Protein AF-0000000070211049 (afdb_homodimer)

Radius of gyration: 32.05 Å; Cα contacts (8 Å, |Δi|>4): 1012; chains: 2; bounding box: 65×95×88 Å

Foldseek 3Di:
DVVVVLVVVLLPPPPPPLQQDADDPPPPPPVPPDCPDPPPRNVPVCVVVLVDDPVCVVVVVLVSQQNDEHEYAPVCVVVVCCVSPVDLLSLQSHYLEYEHADDQFDDPCLPHPQQPPPVPGPDDGQAPPWAFPLVLLLSCLNHVSYAYAYDHNCLSVLVFGWGQQPVPRGTLPDPPPPPRPSVVVSVVRSVSVCLLQLLRVLVRLVSNQPQNVQSVLSVDPLFVVWTWIWHDDSVLSAIEIETETEAPRDDDQCDLVPNPVSVLVVCVNSCLLVTDPSLSYKYKYWYFPPDWDDDVPDDDTDTDTPIDIDHSVNSVVVVVVVVVVVPPD/DVVVVVVVVLLPPPPPPQQQDAADPDPPPPVPPDCPDPPPNNVVVCVVVLPPDPVCVVVVVLVSQQNDEHEYAPVCVVVVCCVSPVDLLSLQSHYLEYEHADDQFDDPCLPHPQQPPPVPGPDDGCAPPWAFPLVLLLSCLNHVSYAYAYDHNCLSVLVFGWGQQPVPRHTLPDPPPPPRPSVVVSVVRSVSVCLLQLLRVLVRLVSNQPQNVQSVLSVDPLFVVWTWIWHDDSVLSAIEIETETEAPRDDDQCDLVPNPVSVLVVCVNSCLLVTDPSLSYKYKYWYFPPDWDDDVPDDDTDTDTPIDIDHSVNSVVVVVVVVVVVPPD

Sequence (658 aa):
EIRNRIYHFTKEKVYDEWLTPPLLSRGHKNPIGGTVSPSQLGTLRYRAFTQVCQQIRAEFRPIWLRQSCFRMELPAVAQFIKTYYPKVTDYQNAPKLLLISWDHGLIEDEFGEVYEDFDGLDEDSMEDVLTDITLLVRLRAHCPTFTAKFVSRRVLEDDVPNCPCGDCGHSIHCACDDYCDHEDAFDIARLEMEESYRYLKGLNTFLSNSNNSWLKIFRDTVRVGTLVEFTFDINTQHPTVFIRFPQGCAPKGFHLKNMYSCSLVLLDRLGMLDLEHYELLDYVIGEATGKYTLHVGEHGLQVHYNQIHFDGRTIASWKKGKEAKASTPEIRNRIYHFTKEKVYDEWLTPPLLSRGHKNPIGGTVSPSQLGTLRYRAFTQVCQQIRAEFRPIWLRQSCFRMELPAVAQFIKTYYPKVTDYQNAPKLLLISWDHGLIEDEFGEVYEDFDGLDEDSMEDVLTDITLLVRLRAHCPTFTAKFVSRRVLEDDVPNCPCGDCGHSIHCACDDYCDHEDAFDIARLEMEESYRYLKGLNTFLSNSNNSWLKIFRDTVRVGTLVEFTFDINTQHPTVFIRFPQGCAPKGFHLKNMYSCSLVLLDRLGMLDLEHYELLDYVIGEATGKYTLHVGEHGLQVHYNQIHFDGRTIASWKKGKEAKASTP

pLDDT: mean 77.62, std 20.64, range [29.72, 97.75]

Nearest PDB structures (foldseek):
  1ako-assembly1_A  TM=4.457E-01  e=4.202E+00  Escherichia coli K-12
  1zwx-assembly1_A  TM=4.220E-01  e=5.917E+00  Listeria ivanovii
  7fiv-assembly1_B  TM=3.545E-01  e=6.264E+00  Wolbachia endosymbiont of Culex pipiens
  8j2f-assembly1_B  TM=3.277E-01  e=8.820E+00  Homo sapiens
  7fiw-assembly1_A  TM=3.672E-01  e=9.885E+00  Wolbachia endosymbiont of Culex quinquefasciatus Pel

Solvent-accessible surface area (backbone atoms only — not comparable to full-atom values): 35979 Å² total; per-residue (Å²): 107,68,69,56,47,51,51,60,65,53,50,56,77,78,51,63,97,81,55,47,33,54,53,90,68,78,81,66,77,65,80,68,77,77,74,72,65,78,69,77,48,54,62,61,67,54,55,57,65,45,61,61,55,70,67,54,20,66,62,43,39,49,58,46,37,34,60,32,62,44,17,41,44,65,86,50,46,63,58,52,38,51,70,78,34,70,44,78,80,41,25,56,42,42,37,31,31,40,37,26,44,39,71,58,51,55,53,90,69,72,77,44,83,69,47,72,74,67,74,72,62,79,44,70,50,42,64,22,25,53,40,80,45,36,65,61,54,32,36,33,38,53,12,82,72,34,41,59,39,63,40,53,40,39,68,74,68,68,58,55,77,66,34,63,17,87,77,74,64,42,48,49,77,52,81,66,82,59,91,52,71,36,62,60,49,45,49,51,43,45,52,53,52,50,60,65,49,49,26,41,56,38,51,32,40,58,63,63,63,77,34,64,65,43,32,45,46,55,64,36,80,82,32,65,66,47,41,34,30,34,30,39,39,76,87,77,41,34,28,34,36,35,42,36,21,36,60,92,42,55,57,90,66,63,36,71,68,35,42,43,60,22,45,52,51,48,39,46,67,35,39,52,70,74,36,74,61,36,58,41,35,24,38,33,45,29,31,30,70,82,47,55,36,21,54,81,92,55,82,65,75,37,79,37,54,32,26,44,72,41,49,20,65,59,52,49,53,50,52,52,50,53,55,51,58,71,66,57,131,106,66,70,56,48,50,49,58,65,55,47,53,75,77,49,63,97,81,56,51,33,56,59,85,72,76,80,66,78,66,78,67,80,74,74,72,64,81,67,78,46,52,64,63,67,59,56,58,64,47,66,66,48,71,66,53,21,66,63,43,40,49,58,47,36,35,56,30,64,43,16,42,44,64,86,49,46,62,57,52,39,50,71,79,35,70,44,78,81,41,24,56,40,42,36,32,30,40,36,27,43,39,71,55,50,55,54,89,69,71,76,45,82,70,46,71,72,69,72,74,62,81,45,69,50,43,65,23,27,53,40,80,47,38,67,62,54,34,36,34,39,53,11,80,72,34,41,58,37,63,40,52,39,41,68,74,67,67,58,55,76,66,35,63,18,88,78,74,61,43,46,49,76,53,80,65,82,57,89,52,70,38,62,61,49,44,50,50,42,45,52,53,53,49,59,66,50,50,26,39,57,40,51,32,39,59,64,62,62,76,36,64,64,42,31,44,47,55,63,36,80,82,31,65,65,47,41,35,30,34,30,40,40,76,86,77,41,34,28,34,37,34,42,35,22,36,59,92,41,57,57,92,65,63,35,72,68,37,42,43,60,22,47,53,52,46,39,47,66,35,38,53,70,73,38,72,62,36,60,40,34,24,38,32,45,28,32,31,70,81,47,55,35,21,55,80,92,55,84,65,76,37,79,36,54,32,27,44,72,41,49,20,66,58,50,51,52,49,50,52,50,54,53,50,58,70,66,57,130

Organism: Alternaria alternata (NCBI:txid5599)

Secondary structure (DSSP, 8-state):
-HHHHHHHHTS-----TT--PBP--------S-------TT--GGGGGGGGS-HHHHHHHHHHHHHH-EEEEEHHHHHHHHHHH--SGGGGGG--SEEEEEE-----TTSS-TT---TTS--PPP-TTEEEE-HHHHHHHHH-TT-EEEEEEHHHHTT-----B-TTTSSBTT----S---HHHHHHHHHHHHHHHTTHHHHHHHHHT---HHHHHHHH-STTTT-EEEEE--TTTT-PEEEEEEPTT-PPTT--GGGHHHHHHHHHHHTTGGGSTTGGG-EEEEEEEEEEEEEETT--SPEEEEEEEEE-HHHHHHHHHHHHHHHH--/-HHHHHHHHSS-----TT---BS--------S-------TT--GGGGGGGGS-HHHHHHHHHHHHHH-EEEEEHHHHHHHHHHH--SGGGGGG--SEEEEEE-----TTSS-TT---TTS--PPP-TTEEEE-HHHHHHHHH-TT-EEEEEEHHHHTT-----B-TTTSSBTT----S---HHHHHHHHHHHHHHHTTHHHHHHHHHT---HHHHHHHH-STTTT-EEEEE--TTTT-PEEEEEEPTT-PPTT--GGGHHHHHHHHHHHTTGGGSTTGGG-EEEEEEEEEEEEEETT--SPEEEEEEEEE-HHHHHHHHHHHHHHHH--

Structure (mmCIF, N/CA/C/O backbone):
data_AF-0000000070211049-model_v1
#
loop_
_entity.id
_entity.type
_entity.pdbx_description
1 polymer 'Uncharacterized protein'
#
loop_
_atom_site.group_PDB
_atom_site.id
_atom_site.type_symbol
_atom_site.label_atom_id
_atom_site.label_alt_id
_atom_site.label_comp_id
_atom_site.label_asym_id
_atom_site.label_entity_id
_atom_site.label_seq_id
_atom_site.pdbx_PDB_ins_code
_atom_site.Cartn_x
_atom_site.Cartn_y
_atom_site.Cartn_z
_atom_site.occupancy
_atom_site.B_iso_or_equiv
_atom_site.auth_seq_id
_atom_site.auth_comp_id
_atom_site.auth_asym_id
_atom_site.auth_atom_id
_atom_site.pdbx_PDB_model_num
ATOM 1 N N . GLU A 1 1 ? 25 -49.438 -19.469 1 35.66 1 GLU A N 1
ATOM 2 C CA . GLU A 1 1 ? 23.922 -50.312 -19.047 1 35.66 1 GLU A CA 1
ATOM 3 C C . GLU A 1 1 ? 23.453 -50 -17.641 1 35.66 1 GLU A C 1
ATOM 5 O O . GLU A 1 1 ? 22.25 -49.875 -17.391 1 35.66 1 GLU A O 1
ATOM 10 N N . ILE A 1 2 ? 24.391 -50 -16.703 1 35.84 2 ILE A N 1
ATOM 11 C CA . ILE A 1 2 ? 24.062 -49.688 -15.312 1 35.84 2 ILE A CA 1
ATOM 12 C C . ILE A 1 2 ? 23.594 -48.25 -15.188 1 35.84 2 ILE A C 1
ATOM 14 O O . ILE A 1 2 ? 22.641 -47.938 -14.461 1 35.84 2 ILE A O 1
ATOM 18 N N . ARG A 1 3 ? 24.312 -47.375 -15.906 1 39.88 3 ARG A N 1
ATOM 19 C CA . ARG A 1 3 ? 23.938 -45.969 -15.906 1 39.88 3 ARG A CA 1
ATOM 20 C C . ARG A 1 3 ? 22.5 -45.781 -16.375 1 39.88 3 ARG A C 1
ATOM 22 O O . ARG A 1 3 ? 21.734 -45 -15.781 1 39.88 3 ARG A O 1
ATOM 29 N N . ASN A 1 4 ? 22.109 -46.375 -17.422 1 42.94 4 ASN A N 1
ATOM 30 C CA . ASN A 1 4 ? 20.766 -46.312 -17.969 1 42.94 4 ASN A CA 1
ATOM 31 C C . ASN A 1 4 ? 19.75 -46.938 -17.047 1 42.94 4 ASN A C 1
ATOM 33 O O . ASN A 1 4 ? 18.609 -46.469 -16.938 1 42.94 4 ASN A O 1
ATOM 37 N N . ARG A 1 5 ? 20.094 -48.031 -16.406 1 39.66 5 ARG A N 1
ATOM 38 C CA . ARG A 1 5 ? 19.188 -48.719 -15.484 1 39.66 5 ARG A CA 1
ATOM 39 C C . ARG A 1 5 ? 18.891 -47.812 -14.273 1 39.66 5 ARG A C 1
ATOM 41 O O . ARG A 1 5 ? 17.75 -47.781 -13.797 1 39.66 5 ARG A O 1
ATOM 48 N N . ILE A 1 6 ? 19.922 -47.219 -13.859 1 41.47 6 ILE A N 1
ATOM 49 C CA . ILE A 1 6 ? 19.734 -46.312 -12.719 1 41.47 6 ILE A CA 1
ATOM 50 C C . ILE A 1 6 ? 18.828 -45.156 -13.117 1 41.47 6 ILE A C 1
ATOM 52 O O . ILE A 1 6 ? 17.953 -44.75 -12.344 1 41.47 6 ILE A O 1
ATOM 56 N N . TYR A 1 7 ? 19.016 -44.812 -14.438 1 43.12 7 TYR A N 1
ATOM 57 C CA . TYR A 1 7 ? 18.141 -43.75 -14.938 1 43.12 7 TYR A CA 1
ATOM 58 C C . TYR A 1 7 ? 16.688 -44.219 -14.906 1 43.12 7 TYR A C 1
ATOM 60 O O . TYR A 1 7 ? 15.805 -43.438 -14.547 1 43.12 7 TYR A O 1
ATOM 68 N N . HIS A 1 8 ? 16.453 -45.406 -15.375 1 44.53 8 HIS A N 1
ATOM 69 C CA . HIS A 1 8 ? 15.086 -45.906 -15.414 1 44.53 8 HIS A CA 1
ATOM 70 C C . HIS A 1 8 ? 14.5 -46.062 -14.016 1 44.53 8 HIS A C 1
ATOM 72 O O . HIS A 1 8 ? 13.305 -45.812 -13.82 1 44.53 8 HIS A O 1
ATOM 78 N N . PHE A 1 9 ? 15.297 -46.438 -13.164 1 39.97 9 PHE A N 1
ATOM 79 C CA . PHE A 1 9 ? 14.789 -46.656 -11.812 1 39.97 9 PHE A CA 1
ATOM 80 C C . PHE A 1 9 ? 14.562 -45.344 -11.086 1 39.97 9 PHE A C 1
ATOM 82 O O . PHE A 1 9 ? 13.75 -45.281 -10.156 1 39.97 9 PHE A O 1
ATOM 89 N N . THR A 1 10 ? 15.367 -44.469 -11.438 1 42.12 10 THR A N 1
ATOM 90 C CA . THR A 1 10 ? 15.234 -43.188 -10.734 1 42.12 10 THR A CA 1
ATOM 91 C C . THR A 1 10 ? 14.07 -42.375 -11.305 1 42.12 10 THR A C 1
ATOM 93 O O . THR A 1 10 ? 13.828 -41.25 -10.867 1 42.12 10 THR A O 1
ATOM 96 N N . LYS A 1 11 ? 13.602 -42.844 -12.383 1 41.41 11 LYS A N 1
ATOM 97 C CA . LYS A 1 11 ? 12.406 -42.156 -12.852 1 41.41 11 LYS A CA 1
ATOM 98 C C . LYS A 1 11 ? 11.266 -42.281 -11.852 1 41.41 11 LYS A C 1
ATOM 100 O O . LYS A 1 11 ? 10.812 -43.375 -11.547 1 41.41 11 LYS A O 1
ATOM 105 N N . GLU A 1 12 ? 11.297 -41.5 -10.867 1 42.28 12 GLU A N 1
ATOM 106 C CA . GLU A 1 12 ? 10.133 -41.438 -9.992 1 42.28 12 GLU A CA 1
ATOM 107 C C . GLU A 1 12 ? 8.836 -41.469 -10.789 1 42.28 12 GLU A C 1
ATOM 109 O O . GLU A 1 12 ? 8.742 -40.812 -11.844 1 42.28 12 GLU A O 1
ATOM 114 N N . LYS A 1 13 ? 8.109 -42.5 -10.758 1 37.34 13 LYS A N 1
ATOM 115 C CA . LYS A 1 13 ? 6.773 -42.5 -11.352 1 37.34 13 LYS A CA 1
ATOM 116 C C . LYS A 1 13 ? 6.016 -41.219 -11.039 1 37.34 13 LYS A C 1
ATOM 118 O O . LYS A 1 13 ? 5.938 -40.812 -9.875 1 37.34 13 LYS A O 1
ATOM 123 N N . VAL A 1 14 ? 6.191 -40.312 -11.938 1 39.56 14 VAL A N 1
ATOM 124 C CA . VAL A 1 14 ? 5.273 -39.156 -11.859 1 39.56 14 VAL A CA 1
ATOM 125 C C . VAL A 1 14 ? 3.842 -39.688 -11.719 1 39.56 14 VAL A C 1
ATOM 127 O O . VAL A 1 14 ? 3.332 -40.375 -12.602 1 39.56 14 VAL A O 1
ATOM 130 N N . TYR A 1 15 ? 3.457 -40.062 -10.602 1 33.88 15 TYR A N 1
ATOM 131 C CA . TYR A 1 15 ? 2.031 -40.375 -10.492 1 33.88 15 TYR A CA 1
ATOM 132 C C . TYR A 1 15 ? 1.2 -39.219 -11.07 1 33.88 15 TYR A C 1
ATOM 134 O O . TYR A 1 15 ? 1.688 -38.094 -11.195 1 33.88 15 TYR A O 1
ATOM 142 N N . ASP A 1 16 ? -0.068 -39.5 -11.398 1 36.59 16 ASP A N 1
ATOM 143 C CA . ASP A 1 16 ? -1.058 -38.531 -11.867 1 36.59 16 ASP A CA 1
ATOM 144 C C . ASP A 1 16 ? -0.924 -37.188 -11.125 1 36.59 16 ASP A C 1
ATOM 146 O O . ASP A 1 16 ? -0.389 -37.156 -10.016 1 36.59 16 ASP A O 1
ATOM 150 N N . GLU A 1 17 ? -1.151 -36 -11.766 1 42.28 17 GLU A N 1
ATOM 151 C CA . GLU A 1 17 ? -1.133 -34.625 -11.352 1 42.28 17 GLU A CA 1
ATOM 152 C C . GLU A 1 17 ? -1.28 -34.469 -9.836 1 42.28 17 GLU A C 1
ATOM 154 O O . GLU A 1 17 ? -0.688 -33.594 -9.227 1 42.28 17 GLU A O 1
ATOM 159 N N . TRP A 1 18 ? -2.16 -35.281 -9.25 1 42.16 18 TRP A N 1
ATOM 160 C CA . TRP A 1 18 ? -2.637 -35.156 -7.871 1 42.16 18 TRP A CA 1
ATOM 161 C C . TRP A 1 18 ? -1.723 -35.906 -6.918 1 42.16 18 TRP A C 1
ATOM 163 O O . TRP A 1 18 ? -1.844 -35.781 -5.695 1 42.16 18 TRP A O 1
ATOM 173 N N . LEU A 1 19 ? -0.967 -36.875 -7.332 1 43.16 19 LEU A N 1
ATOM 174 C CA . LEU A 1 19 ? -0.423 -37.844 -6.398 1 43.16 19 LEU A CA 1
ATOM 175 C C . LEU A 1 19 ? 1.02 -37.531 -6.035 1 43.16 19 LEU A C 1
ATOM 177 O O . LEU A 1 19 ? 1.791 -38.406 -5.656 1 43.16 19 LEU A O 1
ATOM 181 N N . THR A 1 20 ? 1.442 -36.438 -6.258 1 42.72 20 THR A N 1
ATOM 182 C CA . THR A 1 20 ? 2.828 -36.219 -5.848 1 42.72 20 THR A CA 1
ATOM 183 C C . THR A 1 20 ? 2.957 -36.25 -4.328 1 42.72 20 THR A C 1
ATOM 185 O O . THR A 1 20 ? 2.277 -35.5 -3.627 1 42.72 20 THR A O 1
ATOM 188 N N . PRO A 1 21 ? 3.633 -37.281 -3.754 1 41.97 21 PRO A N 1
ATOM 189 C CA . PRO A 1 21 ? 3.764 -37.375 -2.297 1 41.97 21 PRO A CA 1
ATOM 190 C C . PRO A 1 21 ? 4.34 -36.125 -1.668 1 41.97 21 PRO A C 1
ATOM 192 O O . PRO A 1 21 ? 5.113 -35.406 -2.311 1 41.97 21 PRO A O 1
ATOM 195 N N . PRO A 1 22 ? 3.672 -35.594 -0.581 1 40.56 22 PRO A N 1
ATOM 196 C CA . PRO A 1 22 ? 4.227 -34.438 0.11 1 40.56 22 PRO A CA 1
ATOM 197 C C . PRO A 1 22 ? 5.684 -34.625 0.527 1 40.56 22 PRO A C 1
ATOM 199 O O . PRO A 1 22 ? 6.102 -35.75 0.808 1 40.56 22 PRO A O 1
ATOM 202 N N . LEU A 1 23 ? 6.465 -33.781 0.239 1 41.22 23 LEU A N 1
ATOM 203 C CA . LEU A 1 23 ? 7.789 -33.812 0.856 1 41.22 23 LEU A CA 1
ATOM 204 C C . LEU A 1 23 ? 7.676 -33.906 2.375 1 41.22 23 LEU A C 1
ATOM 206 O O . LEU A 1 23 ? 6.664 -33.5 2.951 1 41.22 23 LEU A O 1
ATOM 210 N N . LEU A 1 24 ? 8.68 -34.312 3.279 1 36.47 24 LEU A N 1
ATOM 211 C CA . LEU A 1 24 ? 8.773 -34.656 4.699 1 36.47 24 LEU A CA 1
ATOM 212 C C . LEU A 1 24 ? 8.227 -33.5 5.551 1 36.47 24 LEU A C 1
ATOM 214 O O . LEU A 1 24 ? 8.617 -32.344 5.371 1 36.47 24 LEU A O 1
ATOM 218 N N . SER A 1 25 ? 6.828 -33.5 5.848 1 35.22 25 SER A N 1
ATOM 219 C CA . SER A 1 25 ? 6.32 -32.625 6.898 1 35.22 25 SER A CA 1
ATOM 220 C C . SER A 1 25 ? 7.164 -32.719 8.164 1 35.22 25 SER A C 1
ATOM 222 O O . SER A 1 25 ? 7.824 -33.75 8.391 1 35.22 25 SER A O 1
ATOM 224 N N . ARG A 1 26 ? 7.188 -31.594 8.953 1 33.91 26 ARG A N 1
ATOM 225 C CA . ARG A 1 26 ? 7.656 -31.609 10.336 1 33.91 26 ARG A CA 1
ATOM 226 C C . ARG A 1 26 ? 6.98 -32.719 11.133 1 33.91 26 ARG A C 1
ATOM 228 O O . ARG A 1 26 ? 5.809 -33 10.914 1 33.91 26 ARG A O 1
ATOM 235 N N . GLY A 1 27 ? 7.75 -33.594 11.766 1 31.66 27 GLY A N 1
ATOM 236 C CA . GLY A 1 27 ? 7.293 -34.5 12.797 1 31.66 27 GLY A CA 1
ATOM 237 C C . GLY A 1 27 ? 6.34 -33.875 13.789 1 31.66 27 GLY A C 1
ATOM 238 O O . GLY A 1 27 ? 6.773 -33.156 14.695 1 31.66 27 GLY A O 1
ATOM 239 N N . HIS A 1 28 ? 5.316 -33.219 13.414 1 32.56 28 HIS A N 1
ATOM 240 C CA . HIS A 1 28 ? 4.504 -32.969 14.594 1 32.56 28 HIS A CA 1
ATOM 241 C C . HIS A 1 28 ? 4.223 -34.25 15.375 1 32.56 28 HIS A C 1
ATOM 243 O O . HIS A 1 28 ? 3.934 -35.281 14.781 1 32.56 28 HIS A O 1
ATOM 249 N N . LYS A 1 29 ? 4.773 -34.156 16.609 1 34.72 29 LYS A N 1
ATOM 250 C CA . LYS A 1 29 ? 4.43 -35.094 17.656 1 34.72 29 LYS A CA 1
ATOM 251 C C . LYS A 1 29 ? 2.922 -35.344 17.719 1 34.72 29 LYS A C 1
ATOM 253 O O . LYS A 1 29 ? 2.148 -34.406 17.969 1 34.72 29 LYS A O 1
ATOM 258 N N . ASN A 1 30 ? 2.217 -35.938 16.781 1 29.97 30 ASN A N 1
ATOM 259 C CA . ASN A 1 30 ? 0.898 -36.344 17.219 1 29.97 30 ASN A CA 1
ATOM 260 C C . ASN A 1 30 ? 0.969 -37.062 18.578 1 29.97 30 ASN A C 1
ATOM 262 O O . ASN A 1 30 ? 1.717 -38.031 18.734 1 29.97 30 ASN A O 1
ATOM 266 N N . PRO A 1 31 ? 0.69 -36.344 19.703 1 33.94 31 PRO A N 1
ATOM 267 C CA . PRO A 1 31 ? 0.617 -37.156 20.922 1 33.94 31 PRO A CA 1
ATOM 268 C C . PRO A 1 31 ? -0.113 -38.5 20.703 1 33.94 31 PRO A C 1
ATOM 270 O O . PRO A 1 31 ? -0.054 -39.375 21.562 1 33.94 31 PRO A O 1
ATOM 273 N N . ILE A 1 32 ? -1.327 -38.375 20.188 1 31.09 32 ILE A N 1
ATOM 274 C CA . ILE A 1 32 ? -2.053 -39.625 20.359 1 31.09 32 ILE A CA 1
ATOM 275 C C . ILE A 1 32 ? -1.38 -40.719 19.531 1 31.09 32 ILE A C 1
ATOM 277 O O . ILE A 1 32 ? -0.842 -40.438 18.453 1 31.09 32 ILE A O 1
ATOM 281 N N . GLY A 1 33 ? -1.135 -42 19.969 1 31.56 33 GLY A N 1
ATOM 282 C CA . GLY A 1 33 ? -0.602 -43.281 19.578 1 31.56 33 GLY A CA 1
ATOM 283 C C . GLY A 1 33 ? -0.879 -43.625 18.141 1 31.56 33 GLY A C 1
ATOM 284 O O . GLY A 1 33 ? -0.536 -44.719 17.688 1 31.56 33 GLY A O 1
ATOM 285 N N . GLY A 1 34 ? -2.02 -43.281 17.609 1 30.7 34 GLY A N 1
ATOM 286 C CA . GLY A 1 34 ? -2.197 -44.062 16.391 1 30.7 34 GLY A CA 1
ATOM 287 C C . GLY A 1 34 ? -1.168 -43.75 15.328 1 30.7 34 GLY A C 1
ATOM 288 O O . GLY A 1 34 ? -0.652 -42.625 15.258 1 30.7 34 GLY A O 1
ATOM 289 N N . THR A 1 35 ? -0.226 -44.75 14.977 1 30.78 35 THR A N 1
ATOM 290 C CA . THR A 1 35 ? 0.811 -45 13.984 1 30.78 35 THR A CA 1
ATOM 291 C C . THR A 1 35 ? 0.397 -44.438 12.617 1 30.78 35 THR A C 1
ATOM 293 O O . THR A 1 35 ? -0.366 -45.094 11.891 1 30.78 35 THR A O 1
ATOM 296 N N . VAL A 1 36 ? -0.331 -43.438 12.57 1 31.61 36 VAL A N 1
ATOM 297 C CA . VAL A 1 36 ? -0.492 -43.25 11.133 1 31.61 36 VAL A CA 1
ATOM 298 C C . VAL A 1 36 ? 0.867 -43.312 10.445 1 31.61 36 VAL A C 1
ATOM 300 O O . VAL A 1 36 ? 1.841 -42.719 10.898 1 31.61 36 VAL A O 1
ATOM 303 N N . SER A 1 37 ? 1.104 -44.5 9.766 1 31.39 37 SER A N 1
ATOM 304 C CA . SER A 1 37 ? 2.23 -44.875 8.922 1 31.39 37 SER A CA 1
ATOM 305 C C . SER A 1 37 ? 2.756 -43.688 8.117 1 31.39 37 SER A C 1
ATOM 307 O O . SER A 1 37 ? 1.984 -42.812 7.715 1 31.39 37 SER A O 1
ATOM 309 N N . PRO A 1 38 ? 3.939 -43.281 8.414 1 33.91 38 PRO A N 1
ATOM 310 C CA . PRO A 1 38 ? 4.629 -42.406 7.473 1 33.91 38 PRO A CA 1
ATOM 311 C C . PRO A 1 38 ? 4.199 -42.625 6.023 1 33.91 38 PRO A C 1
ATOM 313 O O . PRO A 1 38 ? 4.277 -43.75 5.523 1 33.91 38 PRO A O 1
ATOM 316 N N . SER A 1 39 ? 3.043 -42.281 5.699 1 32.66 39 SER A N 1
ATOM 317 C CA . SER A 1 39 ? 2.531 -42.594 4.363 1 32.66 39 SER A CA 1
ATOM 318 C C . SER A 1 39 ? 3.668 -42.719 3.357 1 32.66 39 SER A C 1
ATOM 320 O O . SER A 1 39 ? 4.707 -42.094 3.49 1 32.66 39 SER A O 1
ATOM 322 N N . GLN A 1 40 ? 3.814 -43.938 2.691 1 33.47 40 GLN A N 1
ATOM 323 C CA . GLN A 1 40 ? 4.539 -44.531 1.58 1 33.47 40 GLN A CA 1
ATOM 324 C C . GLN A 1 40 ? 4.84 -43.531 0.493 1 33.47 40 GLN A C 1
ATOM 326 O O . GLN A 1 40 ? 5.59 -43.812 -0.446 1 33.47 40 GLN A O 1
ATOM 331 N N . LEU A 1 41 ? 4.125 -42.531 0.496 1 35.44 41 LEU A N 1
ATOM 332 C CA . LEU A 1 41 ? 4.238 -41.75 -0.744 1 35.44 41 LEU A CA 1
ATOM 333 C C . LEU A 1 41 ? 5.582 -41.031 -0.825 1 35.44 41 LEU A C 1
ATOM 335 O O . LEU A 1 41 ? 5.809 -40.25 -1.73 1 35.44 41 LEU A O 1
ATOM 339 N N . GLY A 1 42 ? 6.277 -40.875 0.263 1 37.66 42 GLY A N 1
ATOM 340 C CA . GLY A 1 42 ? 7.508 -40.125 0.059 1 37.66 42 GLY A CA 1
ATOM 341 C C . GLY A 1 42 ? 8.508 -40.844 -0.819 1 37.66 42 GLY A C 1
ATOM 342 O O . GLY A 1 42 ? 9.18 -41.781 -0.367 1 37.66 42 GLY A O 1
ATOM 343 N N . THR A 1 43 ? 8.148 -41.25 -1.939 1 38.19 43 THR A N 1
ATOM 344 C CA . THR A 1 43 ? 9.023 -42.031 -2.816 1 38.19 43 THR A CA 1
ATOM 345 C C . THR A 1 43 ? 10.398 -41.375 -2.914 1 38.19 43 THR A C 1
ATOM 347 O O . THR A 1 43 ? 10.969 -41.281 -4 1 38.19 43 THR A O 1
ATOM 350 N N . LEU A 1 44 ? 10.797 -40.469 -2.002 1 43.12 44 LEU A N 1
ATOM 351 C CA . LEU A 1 44 ? 12.18 -40.094 -2.291 1 43.12 44 LEU A CA 1
ATOM 352 C C . LEU A 1 44 ? 13.086 -41.344 -2.266 1 43.12 44 LEU A C 1
ATOM 354 O O . LEU A 1 44 ? 14.141 -41.312 -1.629 1 43.12 44 LEU A O 1
ATOM 358 N N . ARG A 1 45 ? 12.5 -42.406 -2.611 1 39.03 45 ARG A N 1
ATOM 359 C CA . ARG A 1 45 ? 13.25 -43.656 -2.529 1 39.03 45 ARG A CA 1
ATOM 360 C C . ARG A 1 45 ? 14.656 -43.5 -3.096 1 39.03 45 ARG A C 1
ATOM 362 O O . ARG A 1 45 ? 15.617 -44.031 -2.562 1 39.03 45 ARG A O 1
ATOM 369 N N . TYR A 1 46 ? 14.68 -42.688 -4.152 1 40.97 46 TYR A N 1
ATOM 370 C CA . TYR A 1 46 ? 15.969 -42.75 -4.844 1 40.97 46 TYR A CA 1
ATOM 371 C C . TYR A 1 46 ? 16.844 -41.562 -4.418 1 40.97 46 TYR A C 1
ATOM 373 O O . TYR A 1 46 ? 17.938 -41.375 -4.949 1 40.97 46 TYR A O 1
ATOM 381 N N . ARG A 1 47 ? 16.422 -40.719 -3.5 1 49.59 47 ARG A N 1
ATOM 382 C CA . ARG A 1 47 ? 17.266 -39.688 -2.932 1 49.59 47 ARG A CA 1
ATOM 383 C C . ARG A 1 47 ? 18.516 -40.281 -2.305 1 49.59 47 ARG A C 1
ATOM 385 O O . ARG A 1 47 ? 19.609 -39.719 -2.387 1 49.59 47 ARG A O 1
ATOM 392 N N . ALA A 1 48 ? 18.234 -41.406 -1.767 1 43.97 48 ALA A N 1
ATOM 393 C CA . ALA A 1 48 ? 19.359 -42.062 -1.129 1 43.97 48 ALA A CA 1
ATOM 394 C C . ALA A 1 48 ? 20.438 -42.406 -2.148 1 43.97 48 ALA A C 1
ATOM 396 O O . ALA A 1 48 ? 21.625 -42.438 -1.817 1 43.97 48 ALA A O 1
ATOM 397 N N . PHE A 1 49 ? 19.906 -42.781 -3.301 1 44.16 49 PHE A N 1
ATOM 398 C CA . PHE A 1 49 ? 20.938 -43.156 -4.262 1 44.16 49 PHE A CA 1
ATOM 399 C C . PHE A 1 49 ? 21.797 -41.969 -4.66 1 44.16 49 PHE A C 1
ATOM 401 O O . PHE A 1 49 ? 22.922 -42.125 -5.125 1 44.16 49 PHE A O 1
ATOM 408 N N . THR A 1 50 ? 21.25 -40.75 -4.492 1 45.66 50 THR A N 1
ATOM 409 C CA . THR A 1 50 ? 22.062 -39.562 -4.734 1 45.66 50 THR A CA 1
ATOM 410 C C . THR A 1 50 ? 23.156 -39.438 -3.676 1 45.66 50 THR A C 1
ATOM 412 O O . THR A 1 50 ? 24.062 -38.625 -3.811 1 45.66 50 THR A O 1
ATOM 415 N N . GLN A 1 51 ? 23.031 -40.219 -2.623 1 44.94 51 GLN A N 1
ATOM 416 C CA . GLN A 1 51 ? 23.969 -40.094 -1.514 1 44.94 51 GLN A CA 1
ATOM 417 C C . GLN A 1 51 ? 25.188 -41 -1.717 1 44.94 51 GLN A C 1
ATOM 419 O O . GLN A 1 51 ? 26.141 -40.969 -0.936 1 44.94 51 GLN A O 1
ATOM 424 N N . VAL A 1 52 ? 25.062 -41.875 -2.688 1 43.09 52 VAL A N 1
ATOM 425 C CA . VAL A 1 52 ? 26.219 -42.781 -2.674 1 43.09 52 VAL A CA 1
ATOM 426 C C . VAL A 1 52 ? 27.469 -42.031 -3.1 1 43.09 52 VAL A C 1
ATOM 428 O O . VAL A 1 52 ? 28.266 -41.594 -2.256 1 43.09 52 VAL A O 1
ATOM 431 N N . CYS A 1 53 ? 28.047 -42.312 -4.457 1 43.41 53 CYS A N 1
ATOM 432 C CA . CYS A 1 53 ? 29.344 -41.875 -4.926 1 43.41 53 CYS A CA 1
ATOM 433 C C . CYS A 1 53 ? 29.281 -40.406 -5.371 1 43.41 53 CYS A C 1
ATOM 435 O O . CYS A 1 53 ? 28.312 -39.969 -5.984 1 43.41 53 CYS A O 1
ATOM 437 N N . GLN A 1 54 ? 30.156 -39.594 -4.809 1 55.59 54 GLN A N 1
ATOM 438 C CA . GLN A 1 54 ? 30.25 -38.156 -5.035 1 55.59 54 GLN A CA 1
ATOM 439 C C . GLN A 1 54 ? 30.078 -37.812 -6.512 1 55.59 54 GLN A C 1
ATOM 441 O O . GLN A 1 54 ? 29.391 -36.844 -6.852 1 55.59 54 GLN A O 1
ATOM 446 N N . GLN A 1 55 ? 30.75 -38.625 -7.305 1 53.44 55 GLN A N 1
ATOM 447 C CA . GLN A 1 55 ? 30.734 -38.344 -8.742 1 53.44 55 GLN A CA 1
ATOM 448 C C . GLN A 1 55 ? 29.359 -38.594 -9.328 1 53.44 55 GLN A C 1
ATOM 450 O O . GLN A 1 55 ? 28.859 -37.781 -10.125 1 53.44 55 GLN A O 1
ATOM 455 N N . ILE A 1 56 ? 28.797 -39.625 -8.922 1 52.78 56 ILE A N 1
ATOM 456 C CA . ILE A 1 56 ? 27.484 -40 -9.43 1 52.78 56 ILE A CA 1
ATOM 457 C C . ILE A 1 56 ? 26.438 -39 -8.922 1 52.78 56 ILE A C 1
ATOM 459 O O . ILE A 1 56 ? 25.531 -38.625 -9.664 1 52.78 56 ILE A O 1
ATOM 463 N N . ARG A 1 57 ? 26.844 -38.5 -7.777 1 58.62 57 ARG A N 1
ATOM 464 C CA . ARG A 1 57 ? 25.938 -37.531 -7.195 1 58.62 57 ARG A CA 1
ATOM 465 C C . ARG A 1 57 ? 25.938 -36.25 -8.016 1 58.62 57 ARG A C 1
ATOM 467 O O . ARG A 1 57 ? 24.875 -35.656 -8.273 1 58.62 57 ARG A O 1
ATOM 474 N N . ALA A 1 58 ? 27.125 -35.906 -8.352 1 63.78 58 ALA A N 1
ATOM 475 C CA . ALA A 1 58 ? 27.25 -34.625 -9.062 1 63.78 58 ALA A CA 1
ATOM 476 C C . ALA A 1 58 ? 26.578 -34.688 -10.43 1 63.78 58 ALA A C 1
ATOM 478 O O . ALA A 1 58 ? 25.984 -33.719 -10.891 1 63.78 58 ALA A O 1
ATOM 479 N N . GLU A 1 59 ? 26.75 -35.906 -11.039 1 64.62 59 GLU A N 1
ATOM 480 C CA . GLU A 1 59 ? 26.188 -36.031 -12.383 1 64.62 59 GLU A CA 1
ATOM 481 C C . GLU A 1 59 ? 24.719 -36.438 -12.312 1 64.62 59 GLU A C 1
ATOM 483 O O . GLU A 1 59 ? 23.906 -35.938 -13.109 1 64.62 59 GLU A O 1
ATOM 488 N N . PHE A 1 60 ? 24.406 -37.188 -11.344 1 66.31 60 PHE A N 1
ATOM 489 C CA . PHE A 1 60 ? 23.062 -37.781 -11.32 1 66.31 60 PHE A CA 1
ATOM 490 C C . PHE A 1 60 ? 22.078 -36.844 -10.609 1 66.31 60 PHE A C 1
ATOM 492 O O . PHE A 1 60 ? 20.891 -36.844 -10.922 1 66.31 60 PHE A O 1
ATOM 499 N N . ARG A 1 61 ? 22.578 -36.125 -9.773 1 72.81 61 ARG A N 1
ATOM 500 C CA . ARG A 1 61 ? 21.703 -35.312 -8.938 1 72.81 61 ARG A CA 1
ATOM 501 C C . ARG A 1 61 ? 20.922 -34.312 -9.781 1 72.81 61 ARG A C 1
ATOM 503 O O . ARG A 1 61 ? 19.688 -34.219 -9.664 1 72.81 61 ARG A O 1
ATOM 510 N N . PRO A 1 62 ? 21.625 -33.688 -10.68 1 73.19 62 PRO A N 1
ATOM 511 C CA . PRO A 1 62 ? 20.875 -32.75 -11.5 1 73.19 62 PRO A CA 1
ATOM 512 C C . PRO A 1 62 ? 19.828 -33.406 -12.375 1 73.19 62 PRO A C 1
ATOM 514 O O . PRO A 1 62 ? 18.734 -32.875 -12.57 1 73.19 62 PRO A O 1
ATOM 517 N N . ILE A 1 63 ? 20.094 -34.531 -12.883 1 76.75 63 ILE A N 1
ATOM 518 C CA . ILE A 1 63 ? 19.172 -35.25 -13.742 1 76.75 63 ILE A CA 1
ATOM 519 C C . ILE A 1 63 ? 17.969 -35.719 -12.922 1 76.75 63 ILE A C 1
ATOM 521 O O . ILE A 1 63 ? 16.828 -35.625 -13.367 1 76.75 63 ILE A O 1
ATOM 525 N N . TRP A 1 64 ? 18.359 -36.188 -11.797 1 73.25 64 TRP A N 1
ATOM 526 C CA . TRP A 1 64 ? 17.312 -36.625 -10.898 1 73.25 64 TRP A CA 1
ATOM 527 C C . TRP A 1 64 ? 16.391 -35.469 -10.508 1 73.25 64 TRP A C 1
ATOM 529 O O . TRP A 1 64 ? 15.172 -35.625 -10.523 1 73.25 64 TRP A O 1
ATOM 539 N N . LEU A 1 65 ? 16.953 -34.406 -10.18 1 75.94 65 LEU A N 1
ATOM 540 C CA . LEU A 1 65 ? 16.188 -33.25 -9.773 1 75.94 65 LEU A CA 1
ATOM 541 C C . LEU A 1 65 ? 15.281 -32.781 -10.898 1 75.94 65 LEU A C 1
ATOM 543 O O . LEU A 1 65 ? 14.109 -32.469 -10.672 1 75.94 65 LEU A O 1
ATOM 547 N N . ARG A 1 66 ? 15.719 -32.844 -12.109 1 81.25 66 ARG A N 1
ATOM 548 C CA . ARG A 1 66 ? 14.977 -32.344 -13.266 1 81.25 66 ARG A CA 1
ATOM 549 C C . ARG A 1 66 ? 13.773 -33.219 -13.57 1 81.25 66 ARG A C 1
ATOM 551 O O . ARG A 1 66 ? 12.797 -32.75 -14.172 1 81.25 66 ARG A O 1
ATOM 558 N N . GLN A 1 67 ? 13.828 -34.406 -13.078 1 79.5 67 GLN A N 1
ATOM 559 C CA . GLN A 1 67 ? 12.75 -35.344 -13.383 1 79.5 67 GLN A CA 1
ATOM 560 C C . GLN A 1 67 ? 11.828 -35.531 -12.18 1 79.5 67 GLN A C 1
ATOM 562 O O . GLN A 1 67 ? 10.797 -36.219 -12.281 1 79.5 67 GLN A O 1
ATOM 567 N N . SER A 1 68 ? 12.172 -34.844 -11.141 1 79.88 68 SER A N 1
ATOM 568 C CA . SER A 1 68 ? 11.453 -35.062 -9.891 1 79.88 68 SER A CA 1
ATOM 569 C C . SER A 1 68 ? 10.219 -34.188 -9.797 1 79.88 68 SER A C 1
ATOM 571 O O . SER A 1 68 ? 10.133 -33.156 -10.477 1 79.88 68 SER A O 1
ATOM 573 N N . CYS A 1 69 ? 9.227 -34.75 -9.125 1 84.25 69 CYS A N 1
ATOM 574 C CA . CYS A 1 69 ? 8.023 -34.031 -8.742 1 84.25 69 CYS A CA 1
ATOM 575 C C . CYS A 1 69 ? 7.895 -33.938 -7.23 1 84.25 69 CYS A C 1
ATOM 577 O O . CYS A 1 69 ? 8.062 -34.938 -6.527 1 84.25 69 CYS A O 1
ATOM 579 N N . PHE A 1 70 ? 7.742 -32.688 -6.773 1 82.62 70 PHE A N 1
ATOM 580 C CA . PHE A 1 70 ? 7.652 -32.5 -5.332 1 82.62 70 PHE A CA 1
ATOM 581 C C . PHE A 1 70 ? 6.328 -31.828 -4.961 1 82.62 70 PHE A C 1
ATOM 583 O O . PHE A 1 70 ? 5.75 -31.094 -5.762 1 82.62 70 PHE A O 1
ATOM 590 N N . ARG A 1 71 ? 5.816 -32.219 -3.846 1 86.56 71 ARG A N 1
ATOM 591 C CA . ARG A 1 71 ? 4.672 -31.531 -3.24 1 86.56 71 ARG A CA 1
ATOM 592 C C . ARG A 1 71 ? 5.051 -30.906 -1.901 1 86.56 71 ARG A C 1
ATOM 594 O O . ARG A 1 71 ? 5.699 -31.547 -1.07 1 86.56 71 ARG A O 1
ATOM 601 N N . MET A 1 72 ? 4.754 -29.672 -1.737 1 86.75 72 MET A N 1
ATOM 602 C CA . MET A 1 72 ? 5.062 -29 -0.476 1 86.75 72 MET A CA 1
ATOM 603 C C . MET A 1 72 ? 4.145 -27.812 -0.257 1 86.75 72 MET A C 1
ATOM 605 O O . MET A 1 72 ? 3.391 -27.422 -1.152 1 86.75 72 MET A O 1
ATOM 609 N N . GLU A 1 73 ? 4.16 -27.359 0.998 1 89.5 73 GLU A N 1
ATOM 610 C CA . GLU A 1 73 ? 3.455 -26.125 1.302 1 89.5 73 GLU A CA 1
ATOM 611 C C . GLU A 1 73 ? 4.258 -24.906 0.852 1 89.5 73 GLU A C 1
ATOM 613 O O . GLU A 1 73 ? 5.488 -24.953 0.799 1 89.5 73 GLU A O 1
ATOM 618 N N . LEU A 1 74 ? 3.568 -23.875 0.601 1 90.88 74 LEU A N 1
ATOM 619 C CA . LEU A 1 74 ? 4.199 -22.703 0.022 1 90.88 74 LEU A CA 1
ATOM 620 C C . LEU A 1 74 ? 5.305 -22.172 0.932 1 90.88 74 LEU A C 1
ATOM 622 O O . LEU A 1 74 ? 6.391 -21.828 0.46 1 90.88 74 LEU A O 1
ATOM 626 N N . PRO A 1 75 ? 5.121 -22.109 2.246 1 86.31 75 PRO A N 1
ATOM 627 C CA . PRO A 1 75 ? 6.172 -21.547 3.098 1 86.31 75 PRO A CA 1
ATOM 628 C C . PRO A 1 75 ? 7.461 -22.375 3.049 1 86.31 75 PRO A C 1
ATOM 630 O O . PRO A 1 75 ? 8.531 -21.859 3.381 1 86.31 75 PRO A O 1
ATOM 633 N N . ALA A 1 76 ? 7.387 -23.531 2.604 1 87.56 76 ALA A N 1
ATOM 634 C CA . ALA A 1 76 ? 8.555 -24.406 2.561 1 87.56 76 ALA A CA 1
ATOM 635 C C . ALA A 1 76 ? 9.328 -24.219 1.258 1 87.56 76 ALA A C 1
ATOM 637 O O . ALA A 1 76 ? 10.477 -24.672 1.143 1 87.56 76 ALA A O 1
ATOM 638 N N . VAL A 1 77 ? 8.758 -23.594 0.339 1 90.44 77 VAL A N 1
ATOM 639 C CA . VAL A 1 77 ? 9.336 -23.484 -0.997 1 90.44 77 VAL A CA 1
ATOM 640 C C . VAL A 1 77 ? 10.672 -22.75 -0.93 1 90.44 77 VAL A C 1
ATOM 642 O O . VAL A 1 77 ? 11.664 -23.203 -1.505 1 90.44 77 VAL A O 1
ATOM 645 N N . ALA A 1 78 ? 10.688 -21.656 -0.257 1 89.56 78 ALA A N 1
ATOM 646 C CA . ALA A 1 78 ? 11.898 -20.844 -0.195 1 89.56 78 ALA A CA 1
ATOM 647 C C . ALA A 1 78 ? 13.062 -21.656 0.368 1 89.56 78 ALA A C 1
ATOM 649 O O . ALA A 1 78 ? 14.164 -21.641 -0.187 1 89.56 78 ALA A O 1
ATOM 650 N N . GLN A 1 79 ? 12.797 -22.297 1.426 1 85.19 79 GLN A N 1
ATOM 651 C CA . GLN A 1 79 ? 13.844 -23.109 2.045 1 85.19 79 GLN A CA 1
ATOM 652 C C . GLN A 1 79 ? 14.273 -24.25 1.125 1 85.19 79 GLN A C 1
ATOM 654 O O . GLN A 1 79 ? 15.461 -24.547 1.02 1 85.19 79 GLN A O 1
ATOM 659 N N . PHE A 1 80 ? 13.367 -24.922 0.511 1 85.81 80 PHE A N 1
ATOM 660 C CA . PHE A 1 80 ? 13.641 -26 -0.432 1 85.81 80 PHE A CA 1
ATOM 661 C C . PHE A 1 80 ? 14.555 -25.531 -1.554 1 85.81 80 PHE A C 1
ATOM 663 O O . PHE A 1 80 ? 15.539 -26.188 -1.881 1 85.81 80 PHE A O 1
ATOM 670 N N . ILE A 1 81 ? 14.234 -24.375 -2.113 1 88.62 81 ILE A N 1
ATOM 671 C CA . ILE A 1 81 ? 14.992 -23.859 -3.238 1 88.62 81 ILE A CA 1
ATOM 672 C C . ILE A 1 81 ? 16.391 -23.438 -2.77 1 88.62 81 ILE A C 1
ATOM 674 O O . ILE A 1 81 ? 17.375 -23.719 -3.449 1 88.62 81 ILE A O 1
ATOM 678 N N . LYS A 1 82 ? 16.438 -22.797 -1.645 1 86.62 82 LYS A N 1
ATOM 679 C CA . LYS A 1 82 ? 17.734 -22.406 -1.102 1 86.62 82 LYS A CA 1
ATOM 680 C C . LYS A 1 82 ? 18.625 -23.625 -0.875 1 86.62 82 LYS A C 1
ATOM 682 O O . LYS A 1 82 ? 19.844 -23.547 -1.078 1 86.62 82 LYS A O 1
ATOM 687 N N . THR A 1 83 ? 18.047 -24.688 -0.503 1 83.5 83 THR A N 1
ATOM 688 C CA . THR A 1 83 ? 18.781 -25.891 -0.148 1 83.5 83 THR A CA 1
ATOM 689 C C . THR A 1 83 ? 19.234 -26.641 -1.401 1 83.5 83 THR A C 1
ATOM 691 O O . THR A 1 83 ? 20.391 -27.047 -1.505 1 83.5 83 THR A O 1
ATOM 694 N N . TYR A 1 84 ? 18.375 -26.797 -2.369 1 84.75 84 TYR A N 1
ATOM 695 C CA . TYR A 1 84 ? 18.656 -27.672 -3.502 1 84.75 84 TYR A CA 1
ATOM 696 C C . TYR A 1 84 ? 19.141 -26.875 -4.703 1 84.75 84 TYR A C 1
ATOM 698 O O . TYR A 1 84 ? 19.828 -27.406 -5.57 1 84.75 84 TYR A O 1
ATOM 706 N N . TYR A 1 85 ? 18.719 -25.547 -4.711 1 88.38 85 TYR A N 1
ATOM 707 C CA . TYR A 1 85 ? 19.094 -24.656 -5.805 1 88.38 85 TYR A CA 1
ATOM 708 C C . TYR A 1 85 ? 19.594 -23.328 -5.273 1 88.38 85 TYR A C 1
ATOM 710 O O . TYR A 1 85 ? 18.984 -22.281 -5.543 1 88.38 85 TYR A O 1
ATOM 718 N N . PRO A 1 86 ? 20.75 -23.281 -4.672 1 85.88 86 PRO A N 1
ATOM 719 C CA . PRO A 1 86 ? 21.203 -22.094 -3.965 1 85.88 86 PRO A CA 1
ATOM 720 C C . PRO A 1 86 ? 21.594 -20.953 -4.914 1 85.88 86 PRO A C 1
ATOM 722 O O . PRO A 1 86 ? 21.469 -19.781 -4.555 1 85.88 86 PRO A O 1
ATOM 725 N N . LYS A 1 87 ? 22.062 -21.328 -6.141 1 88.62 87 LYS A N 1
ATOM 726 C CA . LYS A 1 87 ? 22.453 -20.297 -7.105 1 88.62 87 LYS A CA 1
ATOM 727 C C . LYS A 1 87 ? 21.438 -20.203 -8.242 1 88.62 87 LYS A C 1
ATOM 729 O O . LYS A 1 87 ? 20.797 -21.188 -8.594 1 88.62 87 LYS A O 1
ATOM 734 N N . VAL A 1 88 ? 21.359 -19.031 -8.75 1 88.19 88 VAL A N 1
ATOM 735 C CA . VAL A 1 88 ? 20.422 -18.781 -9.844 1 88.19 88 VAL A CA 1
ATOM 736 C C . VAL A 1 88 ? 20.75 -19.719 -11.008 1 88.19 88 VAL A C 1
ATOM 738 O O . VAL A 1 88 ? 19.844 -20.172 -11.711 1 88.19 88 VAL A O 1
ATOM 741 N N . THR A 1 89 ? 21.938 -20.047 -11.195 1 88.19 89 THR A N 1
ATOM 742 C CA . THR A 1 89 ? 22.359 -20.938 -12.273 1 88.19 89 THR A CA 1
ATOM 743 C C . THR A 1 89 ? 21.812 -22.328 -12.062 1 88.19 89 THR A C 1
ATOM 745 O O . THR A 1 89 ? 21.688 -23.109 -13.008 1 88.19 89 THR A O 1
ATOM 748 N N . ASP A 1 90 ? 21.484 -22.609 -10.812 1 89.75 90 ASP A N 1
ATOM 749 C CA . ASP A 1 90 ? 20.953 -23.938 -10.5 1 89.75 90 ASP A CA 1
ATOM 750 C C . ASP A 1 90 ? 19.5 -24.047 -10.906 1 89.75 90 ASP A C 1
ATOM 752 O O . ASP A 1 90 ? 18.953 -25.156 -10.992 1 89.75 90 ASP A O 1
ATOM 756 N N . TYR A 1 91 ? 18.891 -22.875 -11.164 1 92.81 91 TYR A N 1
ATOM 757 C CA . TYR A 1 91 ? 17.453 -22.875 -11.445 1 92.81 91 TYR A CA 1
ATOM 758 C C . TYR A 1 91 ? 17.156 -23.609 -12.75 1 92.81 91 TYR A C 1
ATOM 760 O O . TYR A 1 91 ? 16.031 -24.078 -12.961 1 92.81 91 TYR A O 1
ATOM 768 N N . GLN A 1 92 ? 18.141 -23.703 -13.609 1 91.31 92 GLN A N 1
ATOM 769 C CA . GLN A 1 92 ? 17.953 -24.422 -14.867 1 91.31 92 GLN A CA 1
ATOM 770 C C . GLN A 1 92 ? 17.672 -25.906 -14.617 1 91.31 92 GLN A C 1
ATOM 772 O O . GLN A 1 92 ? 17.156 -26.594 -15.492 1 91.31 92 GLN A O 1
ATOM 777 N N . ASN A 1 93 ? 18.031 -26.344 -13.391 1 89.5 93 ASN A N 1
ATOM 778 C CA . ASN A 1 93 ? 17.828 -27.734 -13.023 1 89.5 93 ASN A CA 1
ATOM 779 C C . ASN A 1 93 ? 16.594 -27.906 -12.117 1 89.5 93 ASN A C 1
ATOM 781 O O . ASN A 1 93 ? 16.5 -28.875 -11.367 1 89.5 93 ASN A O 1
ATOM 785 N N . ALA A 1 94 ? 15.703 -26.938 -12.164 1 91.62 94 ALA A N 1
ATOM 786 C CA . ALA A 1 94 ? 14.492 -27 -11.344 1 91.62 94 ALA A CA 1
ATOM 787 C C . ALA A 1 94 ? 13.711 -28.281 -11.625 1 91.62 94 ALA A C 1
ATOM 789 O O . ALA A 1 94 ? 13.836 -28.875 -12.703 1 91.62 94 ALA A O 1
ATOM 790 N N . PRO A 1 95 ? 12.93 -28.734 -10.648 1 88.44 95 PRO A N 1
ATOM 791 C CA . PRO A 1 95 ? 12.148 -29.953 -10.836 1 88.44 95 PRO A CA 1
ATOM 792 C C . PRO A 1 95 ? 11.109 -29.828 -11.953 1 88.44 95 PRO A C 1
ATOM 794 O O . PRO A 1 95 ? 10.789 -28.719 -12.375 1 88.44 95 PRO A O 1
ATOM 797 N N . LYS A 1 96 ? 10.664 -30.969 -12.375 1 88.12 96 LYS A N 1
ATOM 798 C CA . LYS A 1 96 ? 9.656 -30.984 -13.422 1 88.12 96 LYS A CA 1
ATOM 799 C C . LYS A 1 96 ? 8.344 -30.375 -12.922 1 88.12 96 LYS A C 1
ATOM 801 O O . LYS A 1 96 ? 7.703 -29.609 -13.641 1 88.12 96 LYS A O 1
ATOM 806 N N . LEU A 1 97 ? 8.016 -30.766 -11.742 1 91.25 97 LEU A N 1
ATOM 807 C CA . LEU A 1 97 ? 6.746 -30.328 -11.188 1 91.25 97 LEU A CA 1
ATOM 808 C C . LEU A 1 97 ? 6.879 -30.016 -9.703 1 91.25 97 LEU A C 1
ATOM 810 O O . LEU A 1 97 ? 7.445 -30.797 -8.945 1 91.25 97 LEU A O 1
ATOM 814 N N . LEU A 1 98 ? 6.516 -28.844 -9.352 1 91.19 98 LEU A N 1
ATOM 815 C CA . LEU A 1 98 ? 6.348 -28.469 -7.949 1 91.19 98 LEU A CA 1
ATOM 816 C C . LEU A 1 98 ? 4.879 -28.219 -7.625 1 91.19 98 LEU A C 1
ATOM 818 O O . LEU A 1 98 ? 4.301 -27.234 -8.07 1 91.19 98 LEU A O 1
ATOM 822 N N . LEU A 1 99 ? 4.281 -29.141 -6.895 1 92 99 LEU A N 1
ATOM 823 C CA . LEU A 1 99 ? 2.898 -28.984 -6.453 1 92 99 LEU A CA 1
ATOM 824 C C . LEU A 1 99 ? 2.832 -28.281 -5.105 1 92 99 LEU A C 1
ATOM 826 O O . LEU A 1 99 ? 3.412 -28.75 -4.121 1 92 99 LEU A O 1
ATOM 830 N N . ILE A 1 100 ? 2.162 -27.172 -5.117 1 93.56 100 ILE A N 1
ATOM 831 C CA . ILE A 1 100 ? 2.01 -26.406 -3.883 1 93.56 100 ILE A CA 1
ATOM 832 C C . ILE A 1 100 ? 0.697 -26.781 -3.201 1 93.56 100 ILE A C 1
ATOM 834 O O . ILE A 1 100 ? -0.384 -26.469 -3.711 1 93.56 100 ILE A O 1
ATOM 838 N N . SER A 1 101 ? 0.89 -27.469 -2.111 1 92 101 SER A N 1
ATOM 839 C CA . SER A 1 101 ? -0.272 -27.766 -1.283 1 92 101 SER A CA 1
ATOM 840 C C . SER A 1 101 ? -0.789 -26.516 -0.575 1 92 101 SER A C 1
ATOM 842 O O . SER A 1 101 ? -0.195 -26.062 0.406 1 92 101 SER A O 1
ATOM 844 N N . TRP A 1 102 ? -1.963 -26.031 -1.063 1 94 102 TRP A N 1
ATOM 845 C CA . TRP A 1 102 ? -2.465 -24.719 -0.654 1 94 102 TRP A CA 1
ATOM 846 C C . TRP A 1 102 ? -3.736 -24.859 0.176 1 94 102 TRP A C 1
ATOM 848 O O . TRP A 1 102 ? -4.664 -25.578 -0.215 1 94 102 TRP A O 1
ATOM 858 N N . ASP A 1 103 ? -3.686 -24.328 1.343 1 91.25 103 ASP A N 1
ATOM 859 C CA . ASP A 1 103 ? -4.855 -24.188 2.209 1 91.25 103 ASP A CA 1
ATOM 860 C C . ASP A 1 103 ? -5.098 -22.734 2.59 1 91.25 103 ASP A C 1
ATOM 862 O O . ASP A 1 103 ? -4.266 -22.109 3.25 1 91.25 103 ASP A O 1
ATOM 866 N N . HIS A 1 104 ? -6.25 -22.219 2.121 1 91.81 104 HIS A N 1
ATOM 867 C CA . HIS A 1 104 ? -6.477 -20.797 2.391 1 91.81 104 HIS A CA 1
ATOM 868 C C . HIS A 1 104 ? -7.094 -20.594 3.77 1 91.81 104 HIS A C 1
ATOM 870 O O . HIS A 1 104 ? -7.457 -19.469 4.129 1 91.81 104 HIS A O 1
ATOM 876 N N . GLY A 1 105 ? -7.141 -21.578 4.566 1 86.88 105 GLY A N 1
ATOM 877 C CA . GLY A 1 105 ? -7.598 -21.453 5.941 1 86.88 105 GLY A CA 1
ATOM 878 C C . GLY A 1 105 ? -9.102 -21.281 6.055 1 86.88 105 GLY A C 1
ATOM 879 O O . GLY A 1 105 ? -9.836 -21.578 5.109 1 86.88 105 GLY A O 1
ATOM 880 N N . LEU A 1 106 ? -9.5 -20.875 7.246 1 80.12 106 LEU A N 1
ATOM 881 C CA . LEU A 1 106 ? -10.93 -20.734 7.504 1 80.12 106 LEU A CA 1
ATOM 882 C C . LEU A 1 106 ? -11.414 -19.344 7.133 1 80.12 106 LEU A C 1
ATOM 884 O O . LEU A 1 106 ? -10.867 -18.344 7.605 1 80.12 106 LEU A O 1
ATOM 888 N N . ILE A 1 107 ? -12.289 -19.359 6.238 1 83.25 107 ILE A N 1
ATOM 889 C CA . ILE A 1 107 ? -12.922 -18.109 5.855 1 83.25 107 ILE A CA 1
ATOM 890 C C . ILE A 1 107 ? -14.367 -18.078 6.355 1 83.25 107 ILE A C 1
ATOM 892 O O . ILE A 1 107 ? -15.117 -19.031 6.152 1 83.25 107 ILE A O 1
ATOM 896 N N . GLU A 1 108 ? -14.625 -16.984 7.012 1 73.75 108 GLU A N 1
ATOM 897 C CA . GLU A 1 108 ? -15.969 -16.859 7.566 1 73.75 108 GLU A CA 1
ATOM 898 C C . GLU A 1 108 ? -17.031 -17 6.477 1 73.75 108 GLU A C 1
ATOM 900 O O . GLU A 1 108 ? -16.906 -16.422 5.398 1 73.75 108 GLU A O 1
ATOM 905 N N . ASP A 1 109 ? -18.047 -17.859 6.703 1 73.88 109 ASP A N 1
ATOM 906 C CA . ASP A 1 109 ? -19.234 -18.031 5.871 1 73.88 109 ASP A CA 1
ATOM 907 C C . ASP A 1 109 ? -18.891 -18.688 4.543 1 73.88 109 ASP A C 1
ATOM 909 O O . ASP A 1 109 ? -19.625 -18.578 3.566 1 73.88 109 ASP A O 1
ATOM 913 N N . GLU A 1 110 ? -17.719 -19.266 4.504 1 81.56 110 GLU A N 1
ATOM 914 C CA . GLU A 1 110 ? -17.297 -19.922 3.27 1 81.56 110 GLU A CA 1
ATOM 915 C C . GLU A 1 110 ? -18.281 -21.016 2.859 1 81.56 110 GLU A C 1
ATOM 917 O O . GLU A 1 110 ? -18.625 -21.141 1.679 1 81.56 110 GLU A O 1
ATOM 922 N N . PHE A 1 111 ? -18.781 -21.75 3.869 1 73.94 111 PHE A N 1
ATOM 923 C CA . PHE A 1 111 ? -19.656 -22.875 3.559 1 73.94 111 PHE A CA 1
ATOM 924 C C . PHE A 1 111 ? -21.031 -22.688 4.191 1 73.94 111 PHE A C 1
ATOM 926 O O . PHE A 1 111 ? -21.828 -23.641 4.266 1 73.94 111 PHE A O 1
ATOM 933 N N . GLY A 1 112 ? -21.328 -21.469 4.539 1 66.06 112 GLY A N 1
ATOM 934 C CA . GLY A 1 112 ? -22.641 -21.203 5.125 1 66.06 112 GLY A CA 1
ATOM 935 C C . GLY A 1 112 ? -22.75 -21.641 6.574 1 66.06 112 GLY A C 1
ATOM 936 O O . GLY A 1 112 ? -21.781 -22.141 7.148 1 66.06 112 GLY A O 1
ATOM 937 N N . GLU A 1 113 ? -23.766 -21.266 7.355 1 59.72 113 GLU A N 1
ATOM 938 C CA . GLU A 1 113 ? -24.031 -21.484 8.773 1 59.72 113 GLU A CA 1
ATOM 939 C C . GLU A 1 113 ? -24.016 -22.969 9.109 1 59.72 113 GLU A C 1
ATOM 941 O O . GLU A 1 113 ? -23.812 -23.359 10.266 1 59.72 113 GLU A O 1
ATOM 946 N N . VAL A 1 114 ? -24.141 -23.719 8.188 1 56.06 114 VAL A N 1
ATOM 947 C CA . VAL A 1 114 ? -24.422 -25.125 8.453 1 56.06 114 VAL A CA 1
ATOM 948 C C . VAL A 1 114 ? -23.141 -25.812 8.914 1 56.06 114 VAL A C 1
ATOM 950 O O . VAL A 1 114 ? -23.188 -26.922 9.453 1 56.06 114 VAL A O 1
ATOM 953 N N . TYR A 1 115 ? -22.078 -25.156 8.742 1 55.88 115 TYR A N 1
ATOM 954 C CA . TYR A 1 115 ? -20.859 -25.906 9.031 1 55.88 115 TYR A CA 1
ATOM 955 C C . TYR A 1 115 ? -20.281 -25.516 10.391 1 55.88 115 TYR A C 1
ATOM 957 O O . TYR A 1 115 ? -19.953 -24.344 10.617 1 55.88 115 TYR A O 1
ATOM 965 N N . GLU A 1 116 ? -21.031 -25.922 11.555 1 53.59 116 GLU A N 1
ATOM 966 C CA . GLU A 1 116 ? -20.797 -25.594 12.953 1 53.59 116 GLU A CA 1
ATOM 967 C C . GLU A 1 116 ? -19.312 -25.578 13.281 1 53.59 116 GLU A C 1
ATOM 969 O O . GLU A 1 116 ? -18.844 -24.766 14.07 1 53.59 116 GLU A O 1
ATOM 974 N N . ASP A 1 117 ? -18.672 -26.672 13.188 1 49.66 117 ASP A N 1
ATOM 975 C CA . ASP A 1 117 ? -17.531 -27.031 14.023 1 49.66 117 ASP A CA 1
ATOM 976 C C . ASP A 1 117 ? -16.219 -26.594 13.375 1 49.66 117 ASP A C 1
ATOM 978 O O . ASP A 1 117 ? -15.203 -27.297 13.484 1 49.66 117 ASP A O 1
ATOM 982 N N . PHE A 1 118 ? -16.312 -25.656 12.617 1 50.03 118 PHE A N 1
ATOM 983 C CA . PHE A 1 118 ? -14.914 -25.406 12.266 1 50.03 118 PHE A CA 1
ATOM 984 C C . PHE A 1 118 ? -14.164 -24.797 13.445 1 50.03 118 PHE A C 1
ATOM 986 O O . PHE A 1 118 ? -13.766 -23.641 13.406 1 50.03 118 PHE A O 1
ATOM 993 N N . ASP A 1 119 ? -14.656 -24.953 14.617 1 46.66 119 ASP A N 1
ATOM 994 C CA . ASP A 1 119 ? -14.047 -24.406 15.82 1 46.66 119 ASP A CA 1
ATOM 995 C C . ASP A 1 119 ? -12.523 -24.531 15.781 1 46.66 119 ASP A C 1
ATOM 997 O O . ASP A 1 119 ? -11.812 -23.781 16.438 1 46.66 119 ASP A O 1
ATOM 1001 N N . GLY A 1 120 ? -12.047 -25.656 15.273 1 44.22 120 GLY A N 1
ATOM 1002 C CA . GLY A 1 120 ? -10.672 -26 15.602 1 44.22 120 GLY A CA 1
ATOM 1003 C C . GLY A 1 120 ? -9.672 -25.422 14.625 1 44.22 120 GLY A C 1
ATOM 1004 O O . GLY A 1 120 ? -8.461 -25.641 14.766 1 44.22 120 GLY A O 1
ATOM 1005 N N . LEU A 1 121 ? -10.133 -25.062 13.531 1 50 121 LEU A N 1
ATOM 1006 C CA . LEU A 1 121 ? -9.016 -24.734 12.648 1 50 121 LEU A CA 1
ATOM 1007 C C . LEU A 1 121 ? -8.57 -23.297 12.836 1 50 121 LEU A C 1
ATOM 1009 O O . LEU A 1 121 ? -9.344 -22.359 12.562 1 50 121 LEU A O 1
ATOM 1013 N N . ASP A 1 122 ? -7.84 -23.109 13.844 1 52.22 122 ASP A N 1
ATOM 1014 C CA . ASP A 1 122 ? -7.105 -21.906 14.242 1 52.22 122 ASP A CA 1
ATOM 1015 C C . ASP A 1 122 ? -6.281 -21.375 13.078 1 52.22 122 ASP A C 1
ATOM 1017 O O . ASP A 1 122 ? -5.293 -20.656 13.289 1 52.22 122 ASP A O 1
ATOM 1021 N N . GLU A 1 123 ? -6.547 -21.875 11.859 1 65.19 123 GLU A N 1
ATOM 1022 C CA . GLU A 1 123 ? -5.629 -21.359 10.844 1 65.19 123 GLU A CA 1
ATOM 1023 C C . GLU A 1 123 ? -6.117 -20.031 10.297 1 65.19 123 GLU A C 1
ATOM 1025 O O . GLU A 1 123 ? -7.297 -19.875 9.969 1 65.19 123 GLU A O 1
ATOM 1030 N N . ASP A 1 124 ? -5.301 -19.094 10.43 1 76.56 124 ASP A N 1
ATOM 1031 C CA . ASP A 1 124 ? -5.582 -17.75 9.938 1 76.56 124 ASP A CA 1
ATOM 1032 C C . ASP A 1 124 ? -5.938 -17.766 8.453 1 76.56 124 ASP A C 1
ATOM 1034 O O . ASP A 1 124 ? -5.395 -18.562 7.691 1 76.56 124 ASP A O 1
ATOM 1038 N N . SER A 1 125 ? -6.988 -17.109 8.102 1 85.94 125 SER A N 1
ATOM 1039 C CA . SER A 1 125 ? -7.434 -16.969 6.719 1 85.94 125 SER A CA 1
ATOM 1040 C C . SER A 1 125 ? -6.352 -16.344 5.848 1 85.94 125 SER A C 1
ATOM 1042 O O . SER A 1 125 ? -5.688 -15.391 6.27 1 85.94 125 SER A O 1
ATOM 1044 N N . MET A 1 126 ? -6.199 -16.969 4.684 1 89.19 126 MET A N 1
ATOM 1045 C CA . MET A 1 126 ? -5.246 -16.422 3.723 1 89.19 126 MET A CA 1
ATOM 1046 C C . MET A 1 126 ? -5.938 -15.477 2.74 1 89.19 126 MET A C 1
ATOM 1048 O O . MET A 1 126 ? -5.309 -14.977 1.804 1 89.19 126 MET A O 1
ATOM 1052 N N . GLU A 1 127 ? -7.227 -15.281 2.998 1 88.94 127 GLU A N 1
ATOM 1053 C CA . GLU A 1 127 ? -7.926 -14.359 2.113 1 88.94 127 GLU A CA 1
ATOM 1054 C C . GLU A 1 127 ? -7.363 -12.945 2.236 1 88.94 127 GLU A C 1
ATOM 1056 O O . GLU A 1 127 ? -7.109 -12.461 3.342 1 88.94 127 GLU A O 1
ATOM 1061 N N . ASP A 1 128 ? -7.086 -12.312 1.08 1 88.38 128 ASP A N 1
ATOM 1062 C CA . ASP A 1 128 ? -6.617 -10.93 0.975 1 88.38 128 ASP A CA 1
ATOM 1063 C C . ASP A 1 128 ? -5.18 -10.805 1.464 1 88.38 128 ASP A C 1
ATOM 1065 O O . ASP A 1 128 ? -4.641 -9.695 1.546 1 88.38 128 ASP A O 1
ATOM 1069 N N . VAL A 1 129 ? -4.594 -11.922 1.851 1 90.06 129 VAL A N 1
ATOM 1070 C CA . VAL A 1 129 ? -3.193 -11.906 2.256 1 90.06 129 VAL A CA 1
ATOM 1071 C C . VAL A 1 129 ? -2.297 -11.883 1.02 1 90.06 129 VAL A C 1
ATOM 1073 O O . VAL A 1 129 ? -2.465 -12.695 0.108 1 90.06 129 VAL A O 1
ATOM 1076 N N . LEU A 1 130 ? -1.436 -10.883 1.03 1 92.69 130 LEU A N 1
ATOM 1077 C CA . LEU A 1 130 ? -0.473 -10.805 -0.063 1 92.69 130 LEU A CA 1
ATOM 1078 C C . LEU A 1 130 ? 0.545 -11.938 0.025 1 92.69 130 LEU A C 1
ATOM 1080 O O . LEU A 1 130 ? 1.363 -11.969 0.947 1 92.69 130 LEU A O 1
ATOM 1084 N N . THR A 1 131 ? 0.502 -12.797 -0.974 1 94.12 131 THR A N 1
ATOM 1085 C CA . THR A 1 131 ? 1.35 -13.984 -0.986 1 94.12 131 THR A CA 1
ATOM 1086 C C . THR A 1 131 ? 2.406 -13.883 -2.082 1 94.12 131 THR A C 1
ATOM 1088 O O . THR A 1 131 ? 2.076 -13.695 -3.256 1 94.12 131 THR A O 1
ATOM 1091 N N . ASP A 1 132 ? 3.627 -14.031 -1.678 1 95.5 132 ASP A N 1
ATOM 1092 C CA . ASP A 1 132 ? 4.75 -13.883 -2.598 1 95.5 132 ASP A CA 1
ATOM 1093 C C . ASP A 1 132 ? 4.977 -15.156 -3.404 1 95.5 132 ASP A C 1
ATOM 1095 O O . ASP A 1 132 ? 5.207 -16.234 -2.836 1 95.5 132 ASP A O 1
ATOM 1099 N N . ILE A 1 133 ? 4.922 -15.055 -4.738 1 97.06 133 ILE A N 1
ATOM 1100 C CA . ILE A 1 133 ? 5.168 -16.203 -5.602 1 97.06 133 ILE A CA 1
ATOM 1101 C C . ILE A 1 133 ? 6.293 -15.891 -6.582 1 97.06 133 ILE A C 1
ATOM 1103 O O . ILE A 1 133 ? 6.387 -16.5 -7.648 1 97.06 133 ILE A O 1
ATOM 1107 N N . THR A 1 134 ? 7.117 -14.914 -6.266 1 96.69 134 THR A N 1
ATOM 1108 C CA . THR A 1 134 ? 8.188 -14.445 -7.137 1 96.69 134 THR A CA 1
ATOM 1109 C C . THR A 1 134 ? 9.164 -15.586 -7.449 1 96.69 134 THR A C 1
ATOM 1111 O O . THR A 1 134 ? 9.578 -15.75 -8.602 1 96.69 134 THR A O 1
ATOM 1114 N N . LEU A 1 135 ? 9.43 -16.344 -6.492 1 95.62 135 LEU A N 1
ATOM 1115 C CA . LEU A 1 135 ? 10.406 -17.422 -6.652 1 95.62 135 LEU A CA 1
ATOM 1116 C C . LEU A 1 135 ? 9.914 -18.453 -7.652 1 95.62 135 LEU A C 1
ATOM 1118 O O . LEU A 1 135 ? 10.695 -18.984 -8.445 1 95.62 135 LEU A O 1
ATOM 1122 N N . LEU A 1 136 ? 8.633 -18.766 -7.598 1 96.94 136 LEU A N 1
ATOM 1123 C CA . LEU A 1 136 ? 8.062 -19.719 -8.539 1 96.94 136 LEU A CA 1
ATOM 1124 C C . LEU A 1 136 ? 8.156 -19.203 -9.969 1 96.94 136 LEU A C 1
ATOM 1126 O O . LEU A 1 136 ? 8.5 -19.953 -10.883 1 96.94 136 LEU A O 1
ATOM 1130 N N . VAL A 1 137 ? 7.898 -17.938 -10.125 1 96.81 137 VAL A N 1
ATOM 1131 C CA . VAL A 1 137 ? 7.98 -17.312 -11.445 1 96.81 137 VAL A CA 1
ATOM 1132 C C . VAL A 1 137 ? 9.43 -17.328 -11.93 1 96.81 137 VAL A C 1
ATOM 1134 O O . VAL A 1 137 ? 9.695 -17.578 -13.109 1 96.81 137 VAL A O 1
ATOM 1137 N N . ARG A 1 138 ? 10.32 -17.094 -11.031 1 95.5 138 ARG A N 1
ATOM 1138 C CA . ARG A 1 138 ? 11.742 -17.062 -11.383 1 95.5 138 ARG A CA 1
ATOM 1139 C C . ARG A 1 138 ? 12.227 -18.453 -11.805 1 95.5 138 ARG A C 1
ATOM 1141 O O . ARG A 1 138 ? 13 -18.578 -12.758 1 95.5 138 ARG A O 1
ATOM 1148 N N . LEU A 1 139 ? 11.812 -19.453 -11.109 1 95.25 139 LEU A N 1
ATOM 1149 C CA . LEU A 1 139 ? 12.172 -20.812 -11.492 1 95.25 139 LEU A CA 1
ATOM 1150 C C . LEU A 1 139 ? 11.664 -21.141 -12.891 1 95.25 139 LEU A C 1
ATOM 1152 O O . LEU A 1 139 ? 12.398 -21.703 -13.703 1 95.25 139 LEU A O 1
ATOM 1156 N N . ARG A 1 140 ? 10.477 -20.734 -13.109 1 95.88 140 ARG A N 1
ATOM 1157 C CA . ARG A 1 140 ? 9.891 -20.969 -14.43 1 95.88 140 ARG A CA 1
ATOM 1158 C C . ARG A 1 140 ? 10.672 -20.219 -15.508 1 95.88 140 ARG A C 1
ATOM 1160 O O . ARG A 1 140 ? 10.844 -20.734 -16.609 1 95.88 140 ARG A O 1
ATOM 1167 N N . ALA A 1 141 ? 11.102 -19.047 -15.219 1 95.69 141 ALA A N 1
ATOM 1168 C CA . ALA A 1 141 ? 11.836 -18.234 -16.172 1 95.69 141 ALA A CA 1
ATOM 1169 C C . ALA A 1 141 ? 13.164 -18.875 -16.547 1 95.69 141 ALA A C 1
ATOM 1171 O O . ALA A 1 141 ? 13.602 -18.797 -17.703 1 95.69 141 ALA A O 1
ATOM 1172 N N . HIS A 1 142 ? 13.797 -19.578 -15.664 1 95.06 142 HIS A N 1
ATOM 1173 C CA . HIS A 1 142 ? 15.125 -20.141 -15.891 1 95.06 142 HIS A CA 1
ATOM 1174 C C . HIS A 1 142 ? 15.047 -21.578 -16.375 1 95.06 142 HIS A C 1
ATOM 1176 O O . HIS A 1 142 ? 16.016 -22.109 -16.906 1 95.06 142 HIS A O 1
ATOM 1182 N N . CYS A 1 143 ? 13.922 -22.172 -16.078 1 94.5 143 CYS A N 1
ATOM 1183 C CA . CYS A 1 143 ? 13.703 -23.562 -16.5 1 94.5 143 CYS A CA 1
ATOM 1184 C C . CYS A 1 143 ? 12.359 -23.719 -17.188 1 94.5 143 CYS A C 1
ATOM 1186 O O . CYS A 1 143 ? 11.344 -23.984 -16.531 1 94.5 143 CYS A O 1
ATOM 1188 N N . PRO A 1 144 ? 12.336 -23.766 -18.453 1 87.5 144 PRO A N 1
ATOM 1189 C CA . PRO A 1 144 ? 11.086 -23.797 -19.219 1 87.5 144 PRO A CA 1
ATOM 1190 C C . PRO A 1 144 ? 10.273 -25.062 -18.953 1 87.5 144 PRO A C 1
ATOM 1192 O O . PRO A 1 144 ? 9.055 -25.062 -19.188 1 87.5 144 PRO A O 1
ATOM 1195 N N . THR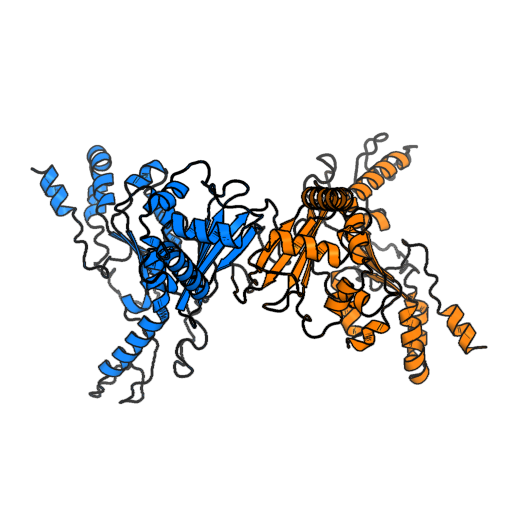 A 1 145 ? 10.898 -26.109 -18.531 1 89.25 145 THR A N 1
ATOM 1196 C CA . THR A 1 145 ? 10.18 -27.375 -18.328 1 89.25 145 THR A CA 1
ATOM 1197 C C . THR A 1 145 ? 9.578 -27.422 -16.922 1 89.25 145 THR A C 1
ATOM 1199 O O . THR A 1 145 ? 8.797 -28.312 -16.625 1 89.25 145 THR A O 1
ATOM 1202 N N . PHE A 1 146 ? 9.969 -26.453 -16.172 1 93.56 146 PHE A N 1
ATOM 1203 C CA . PHE A 1 146 ? 9.461 -26.375 -14.805 1 93.56 146 PHE A CA 1
ATOM 1204 C C . PHE A 1 146 ? 7.984 -25.984 -14.805 1 93.56 146 PHE A C 1
ATOM 1206 O O . PHE A 1 146 ? 7.578 -25.078 -15.539 1 93.56 146 PHE A O 1
ATOM 1213 N N . THR A 1 147 ? 7.199 -26.703 -13.992 1 93.94 147 THR A N 1
ATOM 1214 C CA . THR A 1 147 ? 5.793 -26.375 -13.789 1 93.94 147 THR A CA 1
ATOM 1215 C C . THR A 1 147 ? 5.469 -26.266 -12.297 1 93.94 147 THR A C 1
ATOM 1217 O O . THR A 1 147 ? 5.82 -27.156 -11.516 1 93.94 147 THR A O 1
ATOM 1220 N N . ALA A 1 148 ? 4.98 -25.125 -11.938 1 95.62 148 ALA A N 1
ATOM 1221 C CA . ALA A 1 148 ? 4.441 -24.953 -10.594 1 95.62 148 ALA A CA 1
ATOM 1222 C C . ALA A 1 148 ? 2.916 -24.922 -10.609 1 95.62 148 ALA A C 1
ATOM 1224 O O . ALA A 1 148 ? 2.316 -24.266 -11.469 1 95.62 148 ALA A O 1
ATOM 1225 N N . LYS A 1 149 ? 2.307 -25.641 -9.68 1 95.5 149 LYS A N 1
ATOM 1226 C CA . LYS A 1 149 ? 0.849 -25.688 -9.617 1 95.5 149 LYS A CA 1
ATOM 1227 C C . LYS A 1 149 ? 0.363 -25.656 -8.164 1 95.5 149 LYS A C 1
ATOM 1229 O O . LYS A 1 149 ? 0.897 -26.375 -7.316 1 95.5 149 LYS A O 1
ATOM 1234 N N . PHE A 1 150 ? -0.618 -24.797 -7.938 1 96.5 150 PHE A N 1
ATOM 1235 C CA . PHE A 1 150 ? -1.302 -24.797 -6.648 1 96.5 150 PHE A CA 1
ATOM 1236 C C . PHE A 1 150 ? -2.465 -25.781 -6.652 1 96.5 150 PHE A C 1
ATOM 1238 O O . PHE A 1 150 ? -3.227 -25.844 -7.621 1 96.5 150 PHE A O 1
ATOM 1245 N N . VAL A 1 151 ? -2.518 -26.578 -5.641 1 93.06 151 VAL A N 1
ATOM 1246 C CA . VAL A 1 151 ? -3.629 -27.5 -5.445 1 93.06 151 VAL A CA 1
ATOM 1247 C C . VAL A 1 151 ? -4.156 -27.375 -4.016 1 93.06 151 VAL A C 1
ATOM 1249 O O . VAL A 1 151 ? -3.385 -27.172 -3.078 1 93.06 151 VAL A O 1
ATOM 1252 N N . SER A 1 152 ? -5.457 -27.469 -3.957 1 92.06 152 SER A N 1
ATOM 1253 C CA . SER A 1 152 ? -6.051 -27.406 -2.625 1 92.06 152 SER A CA 1
ATOM 1254 C C . SER A 1 152 ? -5.648 -28.609 -1.783 1 92.06 152 SER A C 1
ATOM 1256 O O . SER A 1 152 ? -5.887 -29.75 -2.174 1 92.06 152 SER A O 1
ATOM 1258 N N . ARG A 1 153 ? -5.074 -28.312 -0.657 1 87.88 153 ARG A N 1
ATOM 1259 C CA . ARG A 1 153 ? -4.73 -29.375 0.284 1 87.88 153 ARG A CA 1
ATOM 1260 C C . ARG A 1 153 ? -5.98 -30.109 0.768 1 87.88 153 ARG A C 1
ATOM 1262 O O . ARG A 1 153 ? -5.984 -31.328 0.882 1 87.88 153 ARG A O 1
ATOM 1269 N N . ARG A 1 154 ? -7 -29.422 0.968 1 85.88 154 ARG A N 1
ATOM 1270 C CA . ARG A 1 154 ? -8.234 -29.984 1.51 1 85.88 154 ARG A CA 1
ATOM 1271 C C . ARG A 1 154 ? -8.883 -30.938 0.516 1 85.88 154 ARG A C 1
ATOM 1273 O O . ARG A 1 154 ? -9.352 -32 0.897 1 85.88 154 ARG A O 1
ATOM 1280 N N . VAL A 1 155 ? -8.875 -30.594 -0.633 1 85.19 155 VAL A N 1
ATOM 1281 C CA . VAL A 1 155 ? -9.461 -31.438 -1.667 1 85.19 155 VAL A CA 1
ATOM 1282 C C . VAL A 1 155 ? -8.586 -32.688 -1.871 1 85.19 155 VAL A C 1
ATOM 1284 O O . VAL A 1 155 ? -9.102 -33.781 -1.996 1 85.19 155 VAL A O 1
ATOM 1287 N N . LEU A 1 156 ? -7.34 -32.469 -1.828 1 82.69 156 LEU A N 1
ATOM 1288 C CA . LEU A 1 156 ? -6.395 -33.531 -2.043 1 82.69 156 LEU A CA 1
ATOM 1289 C C . LEU A 1 156 ? -6.512 -34.594 -0.938 1 82.69 156 LEU A C 1
ATOM 1291 O O . LEU A 1 156 ? -6.391 -35.781 -1.198 1 82.69 156 LEU A O 1
ATOM 1295 N N . GLU A 1 157 ? -6.715 -34.156 0.205 1 79.31 157 GLU A N 1
ATOM 1296 C CA . GLU A 1 157 ? -6.715 -35.062 1.355 1 79.31 157 GLU A CA 1
ATOM 1297 C C . GLU A 1 157 ? -8.133 -35.406 1.784 1 79.31 157 GLU A C 1
ATOM 1299 O O . GLU A 1 157 ? -8.336 -36.031 2.832 1 79.31 157 GLU A O 1
ATOM 1304 N N . ASP A 1 158 ? -9.133 -35 1.042 1 79.38 158 ASP A N 1
ATOM 1305 C CA . ASP A 1 158 ? -10.539 -35.219 1.331 1 79.38 158 ASP A CA 1
ATOM 1306 C C . ASP A 1 158 ? -10.914 -34.688 2.713 1 79.38 158 ASP A C 1
ATOM 1308 O O . ASP A 1 158 ? -11.625 -35.375 3.469 1 79.38 158 ASP A O 1
ATOM 1312 N N . ASP A 1 159 ? -10.297 -33.594 2.998 1 80.81 159 ASP A N 1
ATOM 1313 C CA . ASP A 1 159 ? -10.578 -32.906 4.254 1 80.81 159 ASP A CA 1
ATOM 1314 C C . ASP A 1 159 ? -11.758 -31.953 4.098 1 80.81 159 ASP A C 1
ATOM 1316 O O . ASP A 1 159 ? -11.562 -30.75 3.965 1 80.81 159 ASP A O 1
ATOM 1320 N N . VAL A 1 160 ? -12.977 -32.531 4.125 1 80.62 160 VAL A N 1
ATOM 1321 C CA . VAL A 1 160 ? -14.18 -31.719 3.918 1 80.62 160 VAL A CA 1
ATOM 1322 C C . VAL A 1 160 ? -14.789 -31.344 5.266 1 80.62 160 VAL A C 1
ATOM 1324 O O . VAL A 1 160 ? -14.609 -32.062 6.258 1 80.62 160 VAL A O 1
ATOM 1327 N N . PRO A 1 161 ? -15.352 -30.203 5.258 1 76.06 161 PRO A N 1
ATOM 1328 C CA . PRO A 1 161 ? -15.984 -29.797 6.52 1 76.06 161 PRO A CA 1
ATOM 1329 C C . PRO A 1 161 ? -17.078 -30.766 6.961 1 76.06 161 PRO A C 1
ATOM 1331 O O . PRO A 1 161 ? -17.672 -31.453 6.129 1 76.06 161 PRO A O 1
ATOM 1334 N N . ASN A 1 162 ? -17.203 -30.766 8.25 1 75.31 162 ASN A N 1
ATOM 1335 C CA . ASN A 1 162 ? -18.266 -31.609 8.812 1 75.31 162 ASN A CA 1
ATOM 1336 C C . ASN A 1 162 ? -19.656 -31.062 8.477 1 75.31 162 ASN A C 1
ATOM 1338 O O . ASN A 1 162 ? -19.922 -29.875 8.68 1 75.31 162 ASN A O 1
ATOM 1342 N N . CYS A 1 163 ? -20.344 -31.781 7.715 1 76.38 163 CYS A N 1
ATOM 1343 C CA . CYS A 1 163 ? -21.719 -31.422 7.414 1 76.38 163 CYS A CA 1
ATOM 1344 C C . CYS A 1 163 ? -22.688 -32.531 7.801 1 76.38 163 CYS A C 1
ATOM 1346 O O . CYS A 1 163 ? -22.281 -33.688 7.918 1 76.38 163 CYS A O 1
ATOM 1348 N N . PRO A 1 164 ? -23.891 -32.094 8.156 1 76.5 164 PRO A N 1
ATOM 1349 C CA . PRO A 1 164 ? -24.859 -33.125 8.516 1 76.5 164 PRO A CA 1
ATOM 1350 C C . PRO A 1 164 ? -25.203 -34.062 7.34 1 76.5 164 PRO A C 1
ATOM 1352 O O . PRO A 1 164 ? -25.281 -33.594 6.195 1 76.5 164 PRO A O 1
ATOM 1355 N N . CYS A 1 165 ? -25.219 -35.375 7.711 1 76 165 CYS A N 1
ATOM 1356 C CA . CYS A 1 165 ? -25.734 -36.312 6.727 1 76 165 CYS A CA 1
ATOM 1357 C C . CYS A 1 165 ? -27.234 -36.125 6.527 1 76 165 CYS A C 1
ATOM 1359 O O . CYS A 1 165 ? -27.984 -35.938 7.496 1 76 165 CYS A O 1
ATOM 1361 N N . GLY A 1 166 ? -27.641 -35.844 5.363 1 71.5 166 GLY A N 1
ATOM 1362 C CA . GLY A 1 166 ? -29.062 -35.688 5.074 1 71.5 166 GLY A CA 1
ATOM 1363 C C . GLY A 1 166 ? -29.891 -36.875 5.504 1 71.5 166 GLY A C 1
ATOM 1364 O O . GLY A 1 166 ? -31.094 -36.719 5.777 1 71.5 166 GLY A O 1
ATOM 1365 N N . ASP A 1 167 ? -29.234 -38 5.641 1 74.06 167 ASP A N 1
ATOM 1366 C CA . ASP A 1 167 ? -29.984 -39.219 5.93 1 74.06 167 ASP A CA 1
ATOM 1367 C C . ASP A 1 167 ? -30.031 -39.5 7.434 1 74.06 167 ASP A C 1
ATOM 1369 O O . ASP A 1 167 ? -31.109 -39.75 7.984 1 74.06 167 ASP A O 1
ATOM 1373 N N . CYS A 1 168 ? -28.906 -39.531 8.086 1 74.25 168 CYS A N 1
ATOM 1374 C CA . CYS A 1 168 ? -28.875 -39.906 9.492 1 74.25 168 CYS A CA 1
ATOM 1375 C C . CYS A 1 168 ? -28.875 -38.656 10.383 1 74.25 168 CYS A C 1
ATOM 1377 O O . CYS A 1 168 ? -29.094 -38.781 11.594 1 74.25 168 CYS A O 1
ATOM 1379 N N . GLY A 1 169 ? -28.766 -37.531 9.727 1 73.12 169 GLY A N 1
ATOM 1380 C CA . GLY A 1 169 ? -28.766 -36.281 10.492 1 73.12 169 GLY A CA 1
ATOM 1381 C C . GLY A 1 169 ? -27.484 -36.062 11.273 1 73.12 169 GLY A C 1
ATOM 1382 O O . GLY A 1 169 ? -27.297 -35.031 11.883 1 73.12 169 GLY A O 1
ATOM 1383 N N . HIS A 1 170 ? -26.656 -37.125 11.227 1 76.06 170 HIS A N 1
ATOM 1384 C CA . HIS A 1 170 ? -25.391 -36.969 11.93 1 76.06 170 HIS A CA 1
ATOM 1385 C C . HIS A 1 170 ? -24.328 -36.375 11.031 1 76.06 170 HIS A C 1
ATOM 1387 O O . HIS A 1 170 ? -24.641 -35.781 10 1 76.06 170 HIS A O 1
ATOM 1393 N N . SER A 1 171 ? -23.047 -36.531 11.438 1 76 171 SER A N 1
ATOM 1394 C CA . SER A 1 171 ? -21.891 -36.031 10.703 1 76 171 SER A CA 1
ATOM 1395 C C . SER A 1 171 ? -21.562 -36.906 9.508 1 76 171 SER A C 1
ATOM 1397 O O . SER A 1 171 ? -21.75 -38.125 9.555 1 76 171 SER A O 1
ATOM 1399 N N . ILE A 1 172 ? -21.297 -36.219 8.367 1 77.81 172 ILE A N 1
ATOM 1400 C CA . ILE A 1 172 ? -20.875 -36.969 7.184 1 77.81 172 ILE A CA 1
ATOM 1401 C C . ILE A 1 172 ? -19.703 -37.875 7.523 1 77.81 172 ILE A C 1
ATOM 1403 O O . ILE A 1 172 ? -19.344 -38.781 6.75 1 77.81 172 ILE A O 1
ATOM 1407 N N . HIS A 1 173 ? -19.172 -37.688 8.734 1 74.19 173 HIS A N 1
ATOM 1408 C CA . HIS A 1 173 ? -18.062 -38.5 9.172 1 74.19 173 HIS A CA 1
ATOM 1409 C C . HIS A 1 173 ? -18.5 -39.531 10.203 1 74.19 173 HIS A C 1
ATOM 1411 O O . HIS A 1 173 ? -17.672 -40.156 10.859 1 74.19 173 HIS A O 1
ATOM 1417 N N . CYS A 1 174 ? -19.781 -39.562 10.352 1 74.31 174 CYS A N 1
ATOM 1418 C CA . CYS A 1 174 ? -20.281 -40.438 11.406 1 74.31 174 CYS A CA 1
ATOM 1419 C C . CYS A 1 174 ? -20.078 -41.906 11.031 1 74.31 174 CYS A C 1
ATOM 1421 O O . CYS A 1 174 ? -20 -42.219 9.844 1 74.31 174 CYS A O 1
ATOM 1423 N N . ALA A 1 175 ? -19.594 -42.75 11.906 1 65.56 175 ALA A N 1
ATOM 1424 C CA . ALA A 1 175 ? -19.438 -44.188 11.742 1 65.56 175 ALA A CA 1
ATOM 1425 C C . ALA A 1 175 ? -20.781 -44.906 11.898 1 65.56 175 ALA A C 1
ATOM 1427 O O . ALA A 1 175 ? -20.828 -46.031 12.375 1 65.56 175 ALA A O 1
ATOM 1428 N N . CYS A 1 176 ? -21.766 -44.062 11.633 1 62.47 176 CYS A N 1
ATOM 1429 C CA . CYS A 1 176 ? -23.031 -44.75 11.898 1 62.47 176 CYS A CA 1
ATOM 1430 C C . CYS A 1 176 ? -23.203 -45.938 10.977 1 62.47 176 CYS A C 1
ATOM 1432 O O . CYS A 1 176 ? -22.703 -45.969 9.852 1 62.47 176 CYS A O 1
ATOM 1434 N N . ASP A 1 177 ? -23.156 -47.125 11.484 1 57.12 177 ASP A N 1
ATOM 1435 C CA . ASP A 1 177 ? -23.469 -48.406 10.859 1 57.12 177 ASP A CA 1
ATOM 1436 C C . ASP A 1 177 ? -24.734 -48.312 10.016 1 57.12 177 ASP A C 1
ATOM 1438 O O . ASP A 1 177 ? -25.188 -49.312 9.445 1 57.12 177 ASP A O 1
ATOM 1442 N N . ASP A 1 178 ? -25.484 -47.219 10.172 1 56 178 ASP A N 1
ATOM 1443 C CA . ASP A 1 178 ? -26.766 -47.312 9.492 1 56 178 ASP A CA 1
ATOM 1444 C C . ASP A 1 178 ? -26.641 -46.938 8.016 1 56 178 ASP A C 1
ATOM 1446 O O . ASP A 1 178 ? -26.094 -45.875 7.676 1 56 178 ASP A O 1
ATOM 1450 N N . TYR A 1 179 ? -26.719 -47.844 7.145 1 59.06 179 TYR A N 1
ATOM 1451 C CA . TYR A 1 179 ? -26.875 -47.812 5.695 1 59.06 179 TYR A CA 1
ATOM 1452 C C . TYR A 1 179 ? -26.969 -46.406 5.176 1 59.06 179 TYR A C 1
ATOM 1454 O O . TYR A 1 179 ? -27.797 -46.094 4.312 1 59.06 179 TYR A O 1
ATOM 1462 N N . CYS A 1 180 ? -26.578 -45.469 5.984 1 61.62 180 CYS A N 1
ATOM 1463 C CA . CYS A 1 180 ? -26.703 -44.094 5.512 1 61.62 180 CYS A CA 1
ATOM 1464 C C . CYS A 1 180 ? -25.703 -43.812 4.414 1 61.62 180 CYS A C 1
ATOM 1466 O O . CYS A 1 180 ? -24.547 -44.25 4.496 1 61.62 180 CYS A O 1
ATOM 1468 N N . ASP A 1 181 ? -26.172 -43.531 3.268 1 66.94 181 ASP A N 1
ATOM 1469 C CA . ASP A 1 181 ? -25.375 -43.188 2.098 1 66.94 181 ASP A CA 1
ATOM 1470 C C . ASP A 1 181 ? -24.719 -41.812 2.279 1 66.94 181 ASP A C 1
ATOM 1472 O O . ASP A 1 181 ? -25.234 -40.812 1.825 1 66.94 181 ASP A O 1
ATOM 1476 N N . HIS A 1 182 ? -23.656 -41.812 3.143 1 75.75 182 HIS A N 1
ATOM 1477 C CA . HIS A 1 182 ? -22.859 -40.625 3.385 1 75.75 182 HIS A CA 1
ATOM 1478 C C . HIS A 1 182 ? -22.109 -40.188 2.131 1 75.75 182 HIS A C 1
ATOM 1480 O O . HIS A 1 182 ? -21.578 -39.094 2.064 1 75.75 182 HIS A O 1
ATOM 1486 N N . GLU A 1 183 ? -22.234 -41.156 1.164 1 75.38 183 GLU A N 1
ATOM 1487 C CA . GLU A 1 183 ? -21.422 -40.906 -0.031 1 75.38 183 GLU A CA 1
ATOM 1488 C C . GLU A 1 183 ? -21.922 -39.688 -0.787 1 75.38 183 GLU A C 1
ATOM 1490 O O . GLU A 1 183 ? -21.109 -38.875 -1.24 1 75.38 183 GLU A O 1
ATOM 1495 N N . ASP A 1 184 ? -23.234 -39.562 -0.826 1 78.88 184 ASP A N 1
ATOM 1496 C CA . ASP A 1 184 ? -23.781 -38.406 -1.556 1 78.88 184 ASP A CA 1
ATOM 1497 C C . ASP A 1 184 ? -23.453 -37.094 -0.861 1 78.88 184 ASP A C 1
ATOM 1499 O O . ASP A 1 184 ? -23.047 -36.125 -1.511 1 78.88 184 ASP A O 1
ATOM 1503 N N . ALA A 1 185 ? -23.625 -37.125 0.454 1 79.75 185 ALA A N 1
ATOM 1504 C CA . ALA A 1 185 ? -23.344 -35.906 1.226 1 79.75 185 ALA A CA 1
ATOM 1505 C C . ALA A 1 185 ? -21.859 -35.562 1.151 1 79.75 185 ALA A C 1
ATOM 1507 O O . ALA A 1 185 ? -21.516 -34.375 1.08 1 79.75 185 ALA A O 1
ATOM 1508 N N . PHE A 1 186 ? -21.109 -36.562 1.144 1 82.44 186 PHE A N 1
ATOM 1509 C CA . PHE A 1 186 ? -19.656 -36.344 1.041 1 82.44 186 PHE A CA 1
ATOM 1510 C C . PHE A 1 186 ? -19.297 -35.781 -0.32 1 82.44 186 PHE A C 1
ATOM 1512 O O . PHE A 1 186 ? -18.469 -34.875 -0.412 1 82.44 186 PHE A O 1
ATOM 1519 N N . ASP A 1 187 ? -19.922 -36.25 -1.357 1 83.69 187 ASP A N 1
ATOM 1520 C CA . ASP A 1 187 ? -19.641 -35.781 -2.709 1 83.69 187 ASP A CA 1
ATOM 1521 C C . ASP A 1 187 ? -20.047 -34.312 -2.859 1 83.69 187 ASP A C 1
ATOM 1523 O O . ASP A 1 187 ? -19.344 -33.531 -3.492 1 83.69 187 ASP A O 1
ATOM 1527 N N . ILE A 1 188 ? -21.094 -34 -2.25 1 84.06 188 ILE A N 1
ATOM 1528 C CA . ILE A 1 188 ? -21.562 -32.625 -2.311 1 84.06 188 ILE A CA 1
ATOM 1529 C C . ILE A 1 188 ? -20.594 -31.703 -1.56 1 84.06 188 ILE A C 1
ATOM 1531 O O . ILE A 1 188 ? -20.219 -30.625 -2.049 1 84.06 188 ILE A O 1
ATOM 1535 N N . ALA A 1 189 ? -20.172 -32.188 -0.409 1 83.69 189 ALA A N 1
ATOM 1536 C CA . ALA A 1 189 ? -19.219 -31.406 0.382 1 83.69 189 ALA A CA 1
ATOM 1537 C C . ALA A 1 189 ? -17.891 -31.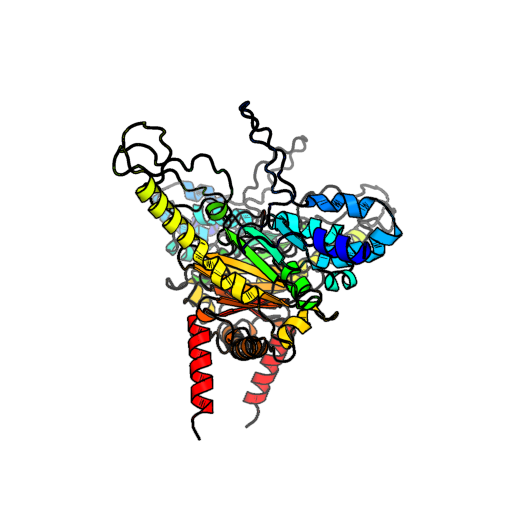234 -0.364 1 83.69 189 ALA A C 1
ATOM 1539 O O . ALA A 1 189 ? -17.281 -30.156 -0.321 1 83.69 189 ALA A O 1
ATOM 1540 N N . ARG A 1 190 ? -17.531 -32.281 -1.008 1 86.38 190 ARG A N 1
ATOM 1541 C CA . ARG A 1 190 ? -16.297 -32.219 -1.784 1 86.38 190 ARG A CA 1
ATOM 1542 C C . ARG A 1 190 ? -16.406 -31.234 -2.945 1 86.38 190 ARG A C 1
ATOM 1544 O O . ARG A 1 190 ? -15.484 -30.484 -3.217 1 86.38 190 ARG A O 1
ATOM 1551 N N . LEU A 1 191 ? -17.5 -31.266 -3.623 1 88.19 191 LEU A N 1
ATOM 1552 C CA . LEU A 1 191 ? -17.734 -30.359 -4.73 1 88.19 191 LEU A CA 1
ATOM 1553 C C . LEU A 1 191 ? -17.719 -28.906 -4.25 1 88.19 191 LEU A C 1
ATOM 1555 O O . LEU A 1 191 ? -17.172 -28.031 -4.926 1 88.19 191 LEU A O 1
ATOM 1559 N N . GLU A 1 192 ? -18.281 -28.703 -3.107 1 87.19 192 GLU A N 1
ATOM 1560 C CA . GLU A 1 192 ? -18.297 -27.375 -2.533 1 87.19 192 GLU A CA 1
ATOM 1561 C C . GLU A 1 192 ? -16.875 -26.906 -2.188 1 87.19 192 GLU A C 1
ATOM 1563 O O . GLU A 1 192 ? -16.547 -25.734 -2.381 1 87.19 192 GLU A O 1
ATOM 1568 N N . MET A 1 193 ? -16.156 -27.828 -1.695 1 88.62 193 MET A N 1
ATOM 1569 C CA . MET A 1 193 ? -14.766 -27.516 -1.379 1 88.62 193 MET A CA 1
ATOM 1570 C C . MET A 1 193 ? -13.984 -27.188 -2.645 1 88.62 193 MET A C 1
ATOM 1572 O O . MET A 1 193 ? -13.195 -26.234 -2.662 1 88.62 193 MET A O 1
ATOM 1576 N N . GLU A 1 194 ? -14.18 -27.922 -3.676 1 90.06 194 GLU A N 1
ATOM 1577 C CA . GLU A 1 194 ? -13.508 -27.672 -4.945 1 90.06 194 GLU A CA 1
ATOM 1578 C C . GLU A 1 194 ? -13.883 -26.297 -5.496 1 90.06 194 GLU A C 1
ATOM 1580 O O . GLU A 1 194 ? -13.031 -25.578 -6.023 1 90.06 194 GLU A O 1
ATOM 1585 N N . GLU A 1 195 ? -15.109 -25.969 -5.332 1 91.06 195 GLU A N 1
ATOM 1586 C CA . GLU A 1 195 ? -15.594 -24.688 -5.82 1 91.06 195 GLU A CA 1
ATOM 1587 C C . GLU A 1 195 ? -14.961 -23.531 -5.047 1 91.06 195 GLU A C 1
ATOM 1589 O O . GLU A 1 195 ? -14.695 -22.469 -5.613 1 91.06 195 GLU A O 1
ATOM 1594 N N . SER A 1 196 ? -14.703 -23.766 -3.771 1 91.94 196 SER A N 1
ATOM 1595 C CA . SER A 1 196 ? -14.102 -22.734 -2.934 1 91.94 196 SER A CA 1
ATOM 1596 C C . SER A 1 196 ? -12.664 -22.438 -3.359 1 91.94 196 SER A C 1
ATOM 1598 O O . SER A 1 196 ? -12.125 -21.375 -3.043 1 91.94 196 SER A O 1
ATOM 1600 N N . TYR A 1 197 ? -12.055 -23.375 -4.094 1 94.38 197 TYR A N 1
ATOM 1601 C CA . TYR A 1 197 ? -10.672 -23.219 -4.512 1 94.38 197 TYR A CA 1
ATOM 1602 C C . TYR A 1 197 ? -10.57 -23 -6.02 1 94.38 197 TYR A C 1
ATOM 1604 O O . TYR A 1 197 ? -9.5 -23.141 -6.605 1 94.38 197 TYR A O 1
ATOM 1612 N N . ARG A 1 198 ? -11.617 -22.578 -6.656 1 94.06 198 ARG A N 1
ATOM 1613 C CA . ARG A 1 198 ? -11.664 -22.406 -8.109 1 94.06 198 ARG A CA 1
ATOM 1614 C C . ARG A 1 198 ? -10.68 -21.344 -8.562 1 94.06 198 ARG A C 1
ATOM 1616 O O . ARG A 1 198 ? -10.188 -21.391 -9.695 1 94.06 198 ARG A O 1
ATOM 1623 N N . TYR A 1 199 ? -10.383 -20.375 -7.672 1 95.19 199 TYR A N 1
ATOM 1624 C CA . TYR A 1 199 ? -9.469 -19.297 -8.016 1 95.19 199 TYR A CA 1
ATOM 1625 C C . TYR A 1 199 ? -8.086 -19.828 -8.352 1 95.19 199 TYR A C 1
ATOM 1627 O O . TYR A 1 199 ? -7.297 -19.156 -9.016 1 95.19 199 TYR A O 1
ATOM 1635 N N . LEU A 1 200 ? -7.758 -21.016 -7.945 1 96 200 LEU A N 1
ATOM 1636 C CA . LEU A 1 200 ? -6.449 -21.609 -8.219 1 96 200 LEU A CA 1
ATOM 1637 C C . LEU A 1 200 ? -6.285 -21.906 -9.703 1 96 200 LEU A C 1
ATOM 1639 O O . LEU A 1 200 ? -5.164 -21.953 -10.211 1 96 200 LEU A O 1
ATOM 1643 N N . LYS A 1 201 ? -7.41 -22.109 -10.391 1 94.5 201 LYS A N 1
ATOM 1644 C CA . LYS A 1 201 ? -7.34 -22.312 -11.828 1 94.5 201 LYS A CA 1
ATOM 1645 C C . LYS A 1 201 ? -6.707 -21.125 -12.539 1 94.5 201 LYS A C 1
ATOM 1647 O O . LYS A 1 201 ? -5.785 -21.281 -13.336 1 94.5 201 LYS A O 1
ATOM 1652 N N . GLY A 1 202 ? -7.199 -19.938 -12.203 1 94.62 202 GLY A N 1
ATOM 1653 C CA . GLY A 1 202 ? -6.617 -18.719 -12.766 1 94.62 202 GLY A CA 1
ATOM 1654 C C . GLY A 1 202 ? -5.16 -18.531 -12.391 1 94.62 202 GLY A C 1
ATOM 1655 O O . GLY A 1 202 ? -4.336 -18.188 -13.242 1 94.62 202 GLY A O 1
ATOM 1656 N N . LEU A 1 203 ? -4.859 -18.812 -11.156 1 97 203 LEU A N 1
ATOM 1657 C CA . LEU A 1 203 ? -3.49 -18.672 -10.672 1 97 203 LEU A CA 1
ATOM 1658 C C . LEU A 1 203 ? -2.547 -19.609 -11.406 1 97 203 LEU A C 1
ATOM 1660 O O . LEU A 1 203 ? -1.455 -19.219 -11.812 1 97 203 LEU A O 1
ATOM 1664 N N . ASN A 1 204 ? -2.992 -20.828 -11.555 1 96.44 204 ASN A N 1
ATOM 1665 C CA . ASN A 1 204 ? -2.166 -21.812 -12.227 1 96.44 204 ASN A CA 1
ATOM 1666 C C . ASN A 1 204 ? -1.96 -21.469 -13.703 1 96.44 204 ASN A C 1
ATOM 1668 O O . ASN A 1 204 ? -0.884 -21.703 -14.25 1 96.44 204 ASN A O 1
ATOM 1672 N N . THR A 1 205 ? -2.973 -20.953 -14.297 1 96.31 205 THR A N 1
ATOM 1673 C CA . THR A 1 205 ? -2.832 -20.484 -15.672 1 96.31 205 THR A CA 1
ATOM 1674 C C . THR A 1 205 ? -1.799 -19.375 -15.758 1 96.31 205 THR A C 1
ATOM 1676 O O . THR A 1 205 ? -0.986 -19.344 -16.688 1 96.31 205 THR A O 1
ATOM 1679 N N . PHE A 1 206 ? -1.818 -18.5 -14.852 1 97.5 206 PHE A N 1
ATOM 1680 C CA . PHE A 1 206 ? -0.842 -17.406 -14.789 1 97.5 206 PHE A CA 1
ATOM 1681 C C . PHE A 1 206 ? 0.571 -17.969 -14.656 1 97.5 206 PHE A C 1
ATOM 1683 O O . PHE A 1 206 ? 1.49 -17.516 -15.344 1 97.5 206 PHE A O 1
ATOM 1690 N N . LEU A 1 207 ? 0.756 -18.891 -13.766 1 97.19 207 LEU A N 1
ATOM 1691 C CA . LEU A 1 207 ? 2.072 -19.453 -13.484 1 97.19 207 LEU A CA 1
ATOM 1692 C C . LEU A 1 207 ? 2.613 -20.203 -14.703 1 97.19 207 LEU A C 1
ATOM 1694 O O . LEU A 1 207 ? 3.824 -20.391 -14.828 1 97.19 207 LEU A O 1
ATOM 1698 N N . SER A 1 208 ? 1.734 -20.594 -15.578 1 95 208 SER A N 1
ATOM 1699 C CA . SER A 1 208 ? 2.139 -21.375 -16.75 1 95 208 SER A CA 1
ATOM 1700 C C . SER A 1 208 ? 2.482 -20.453 -17.922 1 95 208 SER A C 1
ATOM 1702 O O . SER A 1 208 ? 2.799 -20.938 -19.016 1 95 208 SER A O 1
ATOM 1704 N N . ASN A 1 209 ? 2.396 -19.172 -17.734 1 96.62 209 ASN A N 1
ATOM 1705 C CA . ASN A 1 209 ? 2.699 -18.219 -18.812 1 96.62 209 ASN A CA 1
ATOM 1706 C C . ASN A 1 209 ? 4.102 -18.438 -19.375 1 96.62 209 ASN A C 1
ATOM 1708 O O . ASN A 1 209 ? 5.09 -18.344 -18.641 1 96.62 209 ASN A O 1
ATOM 1712 N N . SER A 1 210 ? 4.18 -18.734 -20.688 1 94.94 210 SER A N 1
ATOM 1713 C CA . SER A 1 210 ? 5.453 -19.047 -21.328 1 94.94 210 SER A CA 1
ATOM 1714 C C . SER A 1 210 ? 5.887 -17.938 -22.281 1 94.94 210 SER A C 1
ATOM 1716 O O . SER A 1 210 ? 6.77 -18.125 -23.125 1 94.94 210 SER A O 1
ATOM 1718 N N . ASN A 1 211 ? 5.199 -16.828 -22.203 1 96.31 211 ASN A N 1
ATOM 1719 C CA . ASN A 1 211 ? 5.578 -15.688 -23.047 1 96.31 211 ASN A CA 1
ATOM 1720 C C . ASN A 1 211 ? 7.031 -15.289 -22.828 1 96.31 211 ASN A C 1
ATOM 1722 O O . ASN A 1 211 ? 7.469 -15.125 -21.688 1 96.31 211 ASN A O 1
ATOM 1726 N N . ASN A 1 212 ? 7.75 -15.094 -23.906 1 95.5 212 ASN A N 1
ATOM 1727 C CA . ASN A 1 212 ? 9.188 -14.828 -23.812 1 95.5 212 ASN A CA 1
ATOM 1728 C C . ASN A 1 212 ? 9.469 -13.484 -23.156 1 95.5 212 ASN A C 1
ATOM 1730 O O . ASN A 1 212 ? 10.406 -13.359 -22.375 1 95.5 212 ASN A O 1
ATOM 1734 N N . SER A 1 213 ? 8.711 -12.477 -23.438 1 94.06 213 SER A N 1
ATOM 1735 C CA . SER A 1 213 ? 8.914 -11.156 -22.844 1 94.06 213 SER A CA 1
ATOM 1736 C C . SER A 1 213 ? 8.688 -11.18 -21.344 1 94.06 213 SER A C 1
ATOM 1738 O O . SER A 1 213 ? 9.383 -10.5 -20.594 1 94.06 213 SER A O 1
ATOM 1740 N N . TRP A 1 214 ? 7.738 -11.977 -20.922 1 95.81 214 TRP A N 1
ATOM 1741 C CA . TRP A 1 214 ? 7.434 -12.141 -19.516 1 95.81 214 TRP A CA 1
ATOM 1742 C C . TRP A 1 214 ? 8.578 -12.844 -18.781 1 95.81 214 TRP A C 1
ATOM 1744 O O . TRP A 1 214 ? 9.094 -12.336 -17.781 1 95.81 214 TRP A O 1
ATOM 1754 N N . LEU A 1 215 ? 9.008 -13.906 -19.344 1 95.5 215 LEU A N 1
ATOM 1755 C CA . LEU A 1 215 ? 10.047 -14.711 -18.703 1 95.5 215 LEU A CA 1
ATOM 1756 C C . LEU A 1 215 ? 11.375 -13.961 -18.672 1 95.5 215 LEU A C 1
ATOM 1758 O O . LEU A 1 215 ? 12.164 -14.109 -17.75 1 95.5 215 LEU A O 1
ATOM 1762 N N . LYS A 1 216 ? 11.625 -13.141 -19.625 1 94.12 216 LYS A N 1
ATOM 1763 C CA . LYS A 1 216 ? 12.859 -12.375 -19.719 1 94.12 216 LYS A CA 1
ATOM 1764 C C . LYS A 1 216 ? 13 -11.414 -18.547 1 94.12 216 LYS A C 1
ATOM 1766 O O . LYS A 1 216 ? 14.109 -11.156 -18.078 1 94.12 216 LYS A O 1
ATOM 1771 N N . ILE A 1 217 ? 11.922 -10.906 -18.031 1 94 217 ILE A N 1
ATOM 1772 C CA . ILE A 1 217 ? 11.93 -9.984 -16.906 1 94 217 ILE A CA 1
ATOM 1773 C C . ILE A 1 217 ? 12.609 -10.633 -15.703 1 94 217 ILE A C 1
ATOM 1775 O O . ILE A 1 217 ? 13.352 -9.977 -14.969 1 94 217 ILE A O 1
ATOM 1779 N N . PHE A 1 218 ? 12.438 -11.891 -15.555 1 94.81 218 PHE A N 1
ATOM 1780 C CA . PHE A 1 218 ? 12.891 -12.57 -14.344 1 94.81 218 PHE A CA 1
ATOM 1781 C C . PHE A 1 218 ? 14.234 -13.258 -14.586 1 94.81 218 PHE A C 1
ATOM 1783 O O . PHE A 1 218 ? 14.828 -13.805 -13.656 1 94.81 218 PHE A O 1
ATOM 1790 N N . ARG A 1 219 ? 14.664 -13.242 -15.789 1 92.75 219 ARG A N 1
ATOM 1791 C CA . ARG A 1 219 ? 16 -13.727 -16.109 1 92.75 219 ARG A CA 1
ATOM 1792 C C . ARG A 1 219 ? 17.031 -12.602 -16.047 1 92.75 219 ARG A C 1
ATOM 1794 O O . ARG A 1 219 ? 18.219 -12.844 -15.844 1 92.75 219 ARG A O 1
ATOM 1801 N N . ASP A 1 220 ? 16.469 -11.422 -16.266 1 83.38 220 ASP A N 1
ATOM 1802 C CA . ASP A 1 220 ? 17.328 -10.242 -16.359 1 83.38 220 ASP A CA 1
ATOM 1803 C C . ASP A 1 220 ? 17.859 -9.828 -14.992 1 83.38 220 ASP A C 1
ATOM 1805 O O . ASP A 1 220 ? 17.156 -9.961 -13.984 1 83.38 220 ASP A O 1
ATOM 1809 N N . THR A 1 221 ? 19.062 -9.367 -14.992 1 78.31 221 THR A N 1
ATOM 1810 C CA . THR A 1 221 ? 19.734 -8.953 -13.766 1 78.31 221 THR A CA 1
ATOM 1811 C C . THR A 1 221 ? 19.297 -7.539 -13.375 1 78.31 221 THR A C 1
ATOM 1813 O O . THR A 1 221 ? 19.469 -7.133 -12.219 1 78.31 221 THR A O 1
ATOM 1816 N N . VAL A 1 222 ? 18.781 -6.777 -14.312 1 73.19 222 VAL A N 1
ATOM 1817 C CA . VAL A 1 222 ? 18.391 -5.395 -14.062 1 73.19 222 VAL A CA 1
ATOM 1818 C C . VAL A 1 222 ? 17.109 -5.367 -13.219 1 73.19 222 VAL A C 1
ATOM 1820 O O . VAL A 1 222 ? 16.953 -4.504 -12.359 1 73.19 222 VAL A O 1
ATOM 1823 N N . ARG A 1 223 ? 16.328 -6.367 -13.414 1 77.62 223 ARG A N 1
ATOM 1824 C CA . ARG A 1 223 ? 15 -6.355 -12.797 1 77.62 223 ARG A CA 1
ATOM 1825 C C . ARG A 1 223 ? 14.906 -7.406 -11.695 1 77.62 223 ARG A C 1
ATOM 1827 O O . ARG A 1 223 ? 13.844 -8.008 -11.5 1 77.62 223 ARG A O 1
ATOM 1834 N N . VAL A 1 224 ? 15.969 -7.609 -11.055 1 79.5 224 VAL A N 1
ATOM 1835 C CA . VAL A 1 224 ? 16.047 -8.656 -10.039 1 79.5 224 VAL A CA 1
ATOM 1836 C C . VAL A 1 224 ? 15.109 -8.336 -8.883 1 79.5 224 VAL A C 1
ATOM 1838 O O . VAL A 1 224 ? 14.586 -9.242 -8.227 1 79.5 224 VAL A O 1
ATOM 1841 N N . GLY A 1 225 ? 14.664 -7.125 -8.719 1 89.44 225 GLY A N 1
ATOM 1842 C CA . GLY A 1 225 ? 13.828 -6.738 -7.586 1 89.44 225 GLY A CA 1
ATOM 1843 C C . GLY A 1 225 ? 12.344 -6.742 -7.906 1 89.44 225 GLY A C 1
ATOM 1844 O O . GLY A 1 225 ? 11.523 -6.359 -7.07 1 89.44 225 GLY A O 1
ATOM 1845 N N . THR A 1 226 ? 11.984 -7.312 -9.109 1 95.19 226 THR A N 1
ATOM 1846 C CA . THR A 1 226 ? 10.57 -7.375 -9.477 1 95.19 226 THR A CA 1
ATOM 1847 C C . THR A 1 226 ? 9.836 -8.391 -8.609 1 95.19 226 THR A C 1
ATOM 1849 O O . THR A 1 226 ? 10.32 -9.508 -8.406 1 95.19 226 THR A O 1
ATOM 1852 N N . LEU A 1 227 ? 8.727 -7.957 -8.086 1 96.31 227 LEU A N 1
ATOM 1853 C CA . LEU A 1 227 ? 7.93 -8.797 -7.199 1 96.31 227 LEU A CA 1
ATOM 1854 C C . LEU A 1 227 ? 6.641 -9.242 -7.883 1 96.31 227 LEU A C 1
ATOM 1856 O O . LEU A 1 227 ? 6.004 -8.453 -8.586 1 96.31 227 LEU A O 1
ATOM 1860 N N . VAL A 1 228 ? 6.352 -10.484 -7.695 1 97.75 228 VAL A N 1
ATOM 1861 C CA . VAL A 1 228 ? 5.059 -11.023 -8.102 1 97.75 228 VAL A CA 1
ATOM 1862 C C . VAL A 1 228 ? 4.352 -11.641 -6.895 1 97.75 228 VAL A C 1
ATOM 1864 O O . VAL A 1 228 ? 4.875 -12.562 -6.266 1 97.75 228 VAL A O 1
ATOM 1867 N N . GLU A 1 229 ? 3.221 -11.102 -6.582 1 96.75 229 GLU A N 1
ATOM 1868 C CA . GLU A 1 229 ? 2.402 -11.555 -5.465 1 96.75 229 GLU A CA 1
ATOM 1869 C C . GLU A 1 229 ? 0.95 -11.758 -5.891 1 96.75 229 GLU A C 1
ATOM 1871 O O . GLU A 1 229 ? 0.546 -11.32 -6.969 1 96.75 229 GLU A O 1
ATOM 1876 N N . PHE A 1 230 ? 0.22 -12.492 -5.098 1 96.69 230 PHE A N 1
ATOM 1877 C CA . PHE A 1 230 ? -1.195 -12.617 -5.43 1 96.69 230 PHE A CA 1
ATOM 1878 C C . PHE A 1 230 ? -2.047 -12.609 -4.164 1 96.69 230 PHE A C 1
ATOM 1880 O O . PHE A 1 230 ? -1.538 -12.844 -3.064 1 96.69 230 PHE A O 1
ATOM 1887 N N . THR A 1 231 ? -3.219 -12.172 -4.285 1 95.19 231 THR A N 1
ATOM 1888 C CA . THR A 1 231 ? -4.297 -12.336 -3.314 1 95.19 231 THR A CA 1
ATOM 1889 C C . THR A 1 231 ? -5.543 -12.906 -3.984 1 95.19 231 THR A C 1
ATOM 1891 O O . THR A 1 231 ? -5.562 -13.117 -5.199 1 95.19 231 THR A O 1
ATOM 1894 N N . PHE A 1 232 ? -6.477 -13.273 -3.178 1 93.12 232 PHE A N 1
ATOM 1895 C CA . PHE A 1 232 ? -7.727 -13.781 -3.73 1 93.12 232 PHE A CA 1
ATOM 1896 C C . PHE A 1 232 ? -8.906 -13.398 -2.844 1 93.12 232 PHE A C 1
ATOM 1898 O O . PHE A 1 232 ? -8.719 -12.984 -1.698 1 93.12 232 PHE A O 1
ATOM 1905 N N . ASP A 1 233 ? -10.008 -13.383 -3.494 1 87.31 233 ASP A N 1
ATOM 1906 C CA . ASP A 1 233 ? -11.305 -13.219 -2.848 1 87.31 233 ASP A CA 1
ATOM 1907 C C . ASP A 1 233 ? -12.203 -14.438 -3.094 1 87.31 233 ASP A C 1
ATOM 1909 O O . ASP A 1 233 ? -12.492 -14.773 -4.242 1 87.31 233 ASP A O 1
ATOM 1913 N N . ILE A 1 234 ? -12.609 -15.031 -2.027 1 87.56 234 ILE A N 1
ATOM 1914 C CA . ILE A 1 234 ? -13.328 -16.297 -2.145 1 87.56 234 ILE A CA 1
ATOM 1915 C C . ILE A 1 234 ? -14.688 -16.062 -2.809 1 87.56 234 ILE A C 1
ATOM 1917 O O . ILE A 1 234 ? -15.234 -16.953 -3.455 1 87.56 234 ILE A O 1
ATOM 1921 N N . ASN A 1 235 ? -15.25 -14.859 -2.664 1 86.31 235 ASN A N 1
ATOM 1922 C CA . ASN A 1 235 ? -16.578 -14.578 -3.219 1 86.31 235 ASN A CA 1
ATOM 1923 C C . ASN A 1 235 ? -16.516 -14.391 -4.73 1 86.31 235 ASN A C 1
ATOM 1925 O O . ASN A 1 235 ? -17.344 -14.945 -5.465 1 86.31 235 ASN A O 1
ATOM 1929 N N . THR A 1 236 ? -15.539 -13.719 -5.184 1 87.38 236 THR A N 1
ATOM 1930 C CA . THR A 1 236 ? -15.438 -13.453 -6.613 1 87.38 236 THR A CA 1
ATOM 1931 C C . THR A 1 236 ? -14.656 -14.555 -7.32 1 87.38 236 THR A C 1
ATOM 1933 O O . THR A 1 236 ? -14.758 -14.711 -8.539 1 87.38 236 THR A O 1
ATOM 1936 N N . GLN A 1 237 ? -13.844 -15.336 -6.578 1 90.06 237 GLN A N 1
ATOM 1937 C CA . GLN A 1 237 ? -12.992 -16.391 -7.094 1 90.06 237 GLN A CA 1
ATOM 1938 C C . GLN A 1 237 ? -12.008 -15.859 -8.133 1 90.06 237 GLN A C 1
ATOM 1940 O O . GLN A 1 237 ? -11.656 -16.562 -9.086 1 90.06 237 GLN A O 1
ATOM 1945 N N . HIS A 1 238 ? -11.688 -14.547 -7.98 1 89.5 238 HIS A N 1
ATOM 1946 C CA . HIS A 1 238 ? -10.711 -13.906 -8.859 1 89.5 238 HIS A CA 1
ATOM 1947 C C . HIS A 1 238 ? -9.414 -13.602 -8.117 1 89.5 238 HIS A C 1
ATOM 1949 O O . HIS A 1 238 ? -9.398 -12.781 -7.199 1 89.5 238 HIS A O 1
ATOM 1955 N N . PRO A 1 239 ? -8.422 -14.336 -8.531 1 95.25 239 PRO A N 1
ATOM 1956 C CA . PRO A 1 239 ? -7.137 -13.922 -7.973 1 95.25 239 PRO A CA 1
ATOM 1957 C C . PRO A 1 239 ? -6.637 -12.602 -8.562 1 95.25 239 PRO A C 1
ATOM 1959 O O . PRO A 1 239 ? -6.883 -12.32 -9.734 1 95.25 239 PRO A O 1
ATOM 1962 N N . THR A 1 240 ? -6.102 -11.797 -7.73 1 96.44 240 THR A N 1
ATOM 1963 C CA . THR A 1 240 ? -5.434 -10.57 -8.148 1 96.44 240 THR A CA 1
ATOM 1964 C C . THR A 1 240 ? -3.918 -10.734 -8.102 1 96.44 240 THR A C 1
ATOM 1966 O O . THR A 1 240 ? -3.354 -11.016 -7.039 1 96.44 240 THR A O 1
ATOM 1969 N N . VAL A 1 241 ? -3.297 -10.586 -9.234 1 97.62 241 VAL A N 1
ATOM 1970 C CA . VAL A 1 241 ? -1.846 -10.727 -9.32 1 97.62 241 VAL A CA 1
ATOM 1971 C C . VAL A 1 241 ? -1.188 -9.344 -9.289 1 97.62 241 VAL A C 1
ATOM 1973 O O . VAL A 1 241 ? -1.571 -8.453 -10.047 1 97.62 241 VAL A O 1
ATOM 1976 N N . PHE A 1 242 ? -0.284 -9.219 -8.391 1 97.06 242 PHE A N 1
ATOM 1977 C CA . PHE A 1 242 ? 0.507 -7.996 -8.273 1 97.06 242 PHE A CA 1
ATOM 1978 C C . PHE A 1 242 ? 1.854 -8.156 -8.969 1 97.06 242 PHE A C 1
ATOM 1980 O O . PHE A 1 242 ? 2.619 -9.07 -8.648 1 97.06 242 PHE A O 1
ATOM 1987 N N . ILE A 1 243 ? 2.059 -7.34 -9.922 1 97.31 243 ILE A N 1
ATOM 1988 C CA . ILE A 1 243 ? 3.361 -7.238 -10.57 1 97.31 243 ILE A CA 1
ATOM 1989 C C . ILE A 1 243 ? 3.988 -5.883 -10.258 1 97.31 243 ILE A C 1
ATOM 1991 O O . ILE A 1 243 ? 3.549 -4.852 -10.781 1 97.31 243 ILE A O 1
ATOM 1995 N N . ARG A 1 244 ? 5.004 -5.852 -9.469 1 96 244 ARG A N 1
ATOM 1996 C CA . ARG A 1 244 ? 5.566 -4.602 -8.977 1 96 244 ARG A CA 1
ATOM 1997 C C . ARG A 1 244 ? 7.062 -4.52 -9.258 1 96 244 ARG A C 1
ATOM 1999 O O . ARG A 1 244 ? 7.832 -5.359 -8.797 1 96 244 ARG A O 1
ATOM 2006 N N . PHE A 1 245 ? 7.453 -3.502 -9.961 1 96.25 245 PHE A N 1
ATOM 2007 C CA . PHE A 1 245 ? 8.836 -3.289 -10.375 1 96.25 245 PHE A CA 1
ATOM 2008 C C . PHE A 1 245 ? 9.555 -2.365 -9.398 1 96.25 245 PHE A C 1
ATOM 2010 O O . PHE A 1 245 ? 8.938 -1.477 -8.812 1 96.25 245 PHE A O 1
ATOM 2017 N N . PRO A 1 246 ? 10.898 -2.645 -9.281 1 94 246 PRO A N 1
ATOM 2018 C CA . PRO A 1 246 ? 11.68 -1.658 -8.531 1 94 246 PRO A CA 1
ATOM 2019 C C . PRO A 1 246 ? 11.734 -0.3 -9.227 1 94 246 PRO A C 1
ATOM 2021 O O . PRO A 1 246 ? 11.422 -0.197 -10.414 1 94 246 PRO A O 1
ATOM 2024 N N . GLN A 1 247 ? 12.125 0.657 -8.453 1 92.06 247 GLN A N 1
AT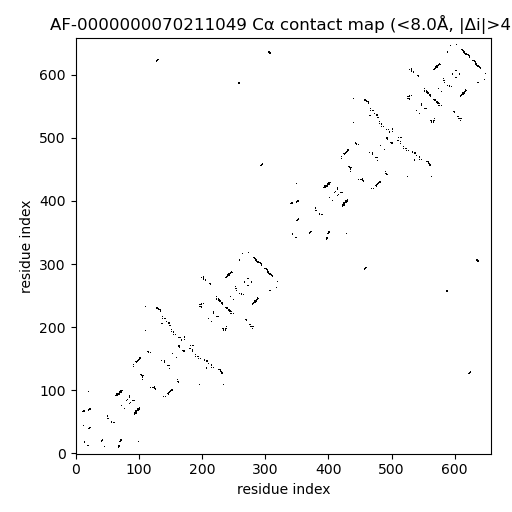OM 2025 C CA . GLN A 1 247 ? 12.211 2.016 -8.977 1 92.06 247 GLN A CA 1
ATOM 2026 C C . GLN A 1 247 ? 13.102 2.076 -10.211 1 92.06 247 GLN A C 1
ATOM 2028 O O . GLN A 1 247 ? 14.258 1.642 -10.18 1 92.06 247 GLN A O 1
ATOM 2033 N N . GLY A 1 248 ? 12.523 2.562 -11.258 1 89.44 248 GLY A N 1
ATOM 2034 C CA . GLY A 1 248 ? 13.305 2.777 -12.469 1 89.44 248 GLY A CA 1
ATOM 2035 C C . GLY A 1 248 ? 13.531 1.507 -13.266 1 89.44 248 GLY A C 1
ATOM 2036 O O . GLY A 1 248 ? 14.258 1.515 -14.266 1 89.44 248 GLY A O 1
ATOM 2037 N N . CYS A 1 249 ? 12.875 0.354 -12.898 1 91.88 249 CYS A N 1
ATOM 2038 C CA . CYS A 1 249 ? 13.195 -0.92 -13.531 1 91.88 249 CYS A CA 1
ATOM 2039 C C . CYS A 1 249 ? 12 -1.453 -14.32 1 91.88 249 CYS A C 1
ATOM 2041 O O . CYS A 1 249 ? 12.016 -2.596 -14.773 1 91.88 249 CYS A O 1
ATOM 2043 N N . ALA A 1 250 ? 10.961 -0.664 -14.391 1 91.38 250 ALA A N 1
ATOM 2044 C CA . ALA A 1 250 ? 9.844 -1.103 -15.219 1 91.38 250 ALA A CA 1
ATOM 2045 C C . ALA A 1 250 ? 10.266 -1.259 -16.672 1 91.38 250 ALA A C 1
ATOM 2047 O O . ALA A 1 250 ? 11.164 -0.556 -17.141 1 91.38 250 ALA A O 1
ATOM 2048 N N . PRO A 1 251 ? 9.719 -2.27 -17.328 1 88.38 251 PRO A N 1
ATOM 2049 C CA . PRO A 1 251 ? 10.07 -2.445 -18.734 1 88.38 251 PRO A CA 1
ATOM 2050 C C . PRO A 1 251 ? 9.758 -1.21 -19.578 1 88.38 251 PRO A C 1
ATOM 2052 O O . PRO A 1 251 ? 8.992 -0.345 -19.156 1 88.38 251 PRO A O 1
ATOM 2055 N N . LYS A 1 252 ? 10.398 -1.302 -20.719 1 82.94 252 LYS A N 1
ATOM 2056 C CA . LYS A 1 252 ? 10.133 -0.234 -21.672 1 82.94 252 LYS A CA 1
ATOM 2057 C C . LYS A 1 252 ? 8.656 -0.207 -22.062 1 82.94 252 LYS A C 1
ATOM 2059 O O . LYS A 1 252 ? 8.039 -1.258 -22.25 1 82.94 252 LYS A O 1
ATOM 2064 N N . GLY A 1 253 ? 7.977 0.824 -22 1 79.62 253 GLY A N 1
ATOM 2065 C CA . GLY A 1 253 ? 6.562 0.934 -22.328 1 79.62 253 GLY A CA 1
ATOM 2066 C C . GLY A 1 253 ? 5.715 1.369 -21.141 1 79.62 253 GLY A C 1
ATOM 2067 O O . GLY A 1 253 ? 4.605 1.877 -21.328 1 79.62 253 GLY A O 1
ATOM 2068 N N . PHE A 1 254 ? 6.332 0.981 -20 1 85.62 254 PHE A N 1
ATOM 2069 C CA . PHE A 1 254 ? 5.609 1.445 -18.812 1 85.62 254 PHE A CA 1
ATOM 2070 C C . PHE A 1 254 ? 5.922 2.91 -18.531 1 85.62 254 PHE A C 1
ATOM 2072 O O . PHE A 1 254 ? 7.066 3.262 -18.234 1 85.62 254 PHE A O 1
ATOM 2079 N N . HIS A 1 255 ? 4.945 3.744 -18.703 1 85.81 255 HIS A N 1
ATOM 2080 C CA . HIS A 1 255 ? 5.113 5.176 -18.484 1 85.81 255 HIS A CA 1
ATOM 2081 C C . HIS A 1 255 ? 4.125 5.691 -17.453 1 85.81 255 HIS A C 1
ATOM 2083 O O . HIS A 1 255 ? 2.92 5.453 -17.562 1 85.81 255 HIS A O 1
ATOM 2089 N N . LEU A 1 256 ? 4.652 6.414 -16.562 1 85 256 LEU A N 1
ATOM 2090 C CA . LEU A 1 256 ? 3.83 6.949 -15.484 1 85 256 LEU A CA 1
ATOM 2091 C C . LEU A 1 256 ? 2.789 7.922 -16.031 1 85 256 LEU A C 1
ATOM 2093 O O . LEU A 1 256 ? 1.661 7.973 -15.531 1 85 256 LEU A O 1
ATOM 2097 N N . LYS A 1 257 ? 3.15 8.656 -17.031 1 86.75 257 LYS A N 1
ATOM 2098 C CA . LYS A 1 257 ? 2.273 9.68 -17.594 1 86.75 257 LYS A CA 1
ATOM 2099 C C . LYS A 1 257 ? 1.034 9.062 -18.219 1 86.75 257 LYS A C 1
ATOM 2101 O O . LYS A 1 257 ? -0.001 9.719 -18.344 1 86.75 257 LYS A O 1
ATOM 2106 N N . ASN A 1 258 ? 1.215 7.809 -18.641 1 89.25 258 ASN A N 1
ATOM 2107 C CA . ASN A 1 258 ? 0.107 7.066 -19.234 1 89.25 258 ASN A CA 1
ATOM 2108 C C . ASN A 1 258 ? 0.015 5.652 -18.672 1 89.25 258 ASN A C 1
ATOM 2110 O O . ASN A 1 258 ? -0.002 4.68 -19.422 1 89.25 258 ASN A O 1
ATOM 2114 N N . MET A 1 259 ? -0.09 5.621 -17.422 1 91.38 259 MET A N 1
ATOM 2115 C CA . MET A 1 259 ? 0.031 4.352 -16.719 1 91.38 259 MET A CA 1
ATOM 2116 C C . MET A 1 259 ? -1.073 3.387 -17.141 1 91.38 259 MET A C 1
ATOM 2118 O O . MET A 1 259 ? -0.826 2.191 -17.312 1 91.38 259 MET A O 1
ATOM 2122 N N . TYR A 1 260 ? -2.311 3.912 -17.328 1 92.94 260 TYR A N 1
ATOM 2123 C CA . TYR A 1 260 ? -3.457 3.078 -17.672 1 92.94 260 TYR A CA 1
ATOM 2124 C C . TYR A 1 260 ? -3.229 2.346 -18.984 1 92.94 260 TYR A C 1
ATOM 2126 O O . TYR A 1 260 ? -3.189 1.114 -19.031 1 92.94 260 TYR A O 1
ATOM 2134 N N . SER A 1 261 ? -3.004 3.117 -20 1 92.56 261 SER A N 1
ATOM 2135 C CA . SER A 1 261 ? -2.836 2.527 -21.312 1 92.56 261 SER A CA 1
ATOM 2136 C C . SER A 1 261 ? -1.538 1.731 -21.406 1 92.56 261 SER A C 1
ATOM 2138 O O . SER A 1 261 ? -1.508 0.649 -22 1 92.56 261 SER A O 1
ATOM 2140 N N . CYS A 1 262 ? -0.495 2.254 -20.828 1 93.69 262 CYS A N 1
ATOM 2141 C CA . CYS A 1 262 ? 0.806 1.598 -20.891 1 93.69 262 CYS A CA 1
ATOM 2142 C C . CYS A 1 262 ? 0.79 0.267 -20.156 1 93.69 262 CYS A C 1
ATOM 2144 O O . CYS A 1 262 ? 1.434 -0.694 -20.578 1 93.69 262 CYS A O 1
ATOM 2146 N N . SER A 1 263 ? 0.059 0.231 -19.094 1 95.31 263 SER A N 1
ATOM 2147 C CA . SER A 1 263 ? -0.02 -1.007 -18.312 1 95.31 263 SER A CA 1
ATOM 2148 C C . SER A 1 263 ? -0.778 -2.086 -19.078 1 95.31 263 SER A C 1
ATOM 2150 O O . SER A 1 263 ? -0.384 -3.254 -19.078 1 95.31 263 SER A O 1
ATOM 2152 N N . LEU A 1 264 ? -1.844 -1.701 -19.734 1 95.38 264 LEU A N 1
ATOM 2153 C CA . LEU A 1 264 ? -2.617 -2.66 -20.516 1 95.38 264 LEU A CA 1
ATOM 2154 C C . LEU A 1 264 ? -1.798 -3.199 -21.672 1 95.38 264 LEU A C 1
ATOM 2156 O O . LEU A 1 264 ? -1.8 -4.406 -21.938 1 95.38 264 LEU A O 1
ATOM 2160 N N . VAL A 1 265 ? -1.114 -2.314 -22.312 1 95.31 265 VAL A N 1
ATOM 2161 C CA . VAL A 1 265 ? -0.247 -2.715 -23.422 1 95.31 265 VAL A CA 1
ATOM 2162 C C . VAL A 1 265 ? 0.849 -3.645 -22.906 1 95.31 265 VAL A C 1
ATOM 2164 O O . VAL A 1 265 ? 1.199 -4.629 -23.562 1 95.31 265 VAL A O 1
ATOM 2167 N N . LEU A 1 266 ? 1.371 -3.318 -21.797 1 96.19 266 LEU A N 1
ATOM 2168 C CA . LEU A 1 266 ? 2.414 -4.145 -21.203 1 96.19 266 LEU A CA 1
ATOM 2169 C C . LEU A 1 266 ? 1.887 -5.539 -20.891 1 96.19 266 LEU A C 1
ATOM 2171 O O . LEU A 1 266 ? 2.539 -6.539 -21.188 1 96.19 266 LEU A O 1
ATOM 2175 N N . LEU A 1 267 ? 0.718 -5.621 -20.266 1 96.5 267 LEU A N 1
ATOM 2176 C CA . LEU A 1 267 ? 0.122 -6.914 -19.938 1 96.5 267 LEU A CA 1
ATOM 2177 C C . LEU A 1 267 ? -0.081 -7.746 -21.203 1 96.5 267 LEU A C 1
ATOM 2179 O O . LEU A 1 267 ? 0.148 -8.961 -21.203 1 96.5 267 LEU A O 1
ATOM 2183 N N . ASP A 1 268 ? -0.501 -7.066 -22.172 1 96.12 268 ASP A N 1
ATOM 2184 C CA . ASP A 1 268 ? -0.685 -7.734 -23.469 1 96.12 268 ASP A CA 1
ATOM 2185 C C . ASP A 1 268 ? 0.642 -8.266 -24 1 96.12 268 ASP A C 1
ATOM 2187 O O . ASP A 1 268 ? 0.733 -9.422 -24.406 1 96.12 268 ASP A O 1
ATOM 2191 N N . ARG A 1 269 ? 1.641 -7.449 -24.016 1 95.75 269 ARG A N 1
ATOM 2192 C CA . ARG A 1 269 ? 2.969 -7.812 -24.5 1 95.75 269 ARG A CA 1
ATOM 2193 C C . ARG A 1 269 ? 3.555 -8.961 -23.688 1 95.75 269 ARG A C 1
ATOM 2195 O O . ARG A 1 269 ? 4.309 -9.781 -24.203 1 95.75 269 ARG A O 1
ATOM 2202 N N . LEU A 1 270 ? 3.215 -9.039 -22.438 1 95.94 270 LEU A N 1
ATOM 2203 C CA . LEU A 1 270 ? 3.748 -10.055 -21.531 1 95.94 270 LEU A CA 1
ATOM 2204 C C . LEU A 1 270 ? 2.945 -11.352 -21.641 1 95.94 270 LEU A C 1
ATOM 2206 O O . LEU A 1 270 ? 3.223 -12.312 -20.922 1 95.94 270 LEU A O 1
ATOM 2210 N N . GLY A 1 271 ? 1.893 -11.367 -22.453 1 96.75 271 GLY A N 1
ATOM 2211 C CA . GLY A 1 271 ? 1.161 -12.586 -22.766 1 96.75 271 GLY A CA 1
ATOM 2212 C C . GLY A 1 271 ? 0.046 -12.875 -21.766 1 96.75 271 GLY A C 1
ATOM 2213 O O . GLY A 1 271 ? -0.543 -13.953 -21.781 1 96.75 271 GLY A O 1
ATOM 2214 N N . MET A 1 272 ? -0.25 -11.883 -20.891 1 97 272 MET A N 1
ATOM 2215 C CA . MET A 1 272 ? -1.271 -12.109 -19.875 1 97 272 MET A CA 1
ATOM 2216 C C . MET A 1 272 ? -2.65 -12.25 -20.516 1 97 272 MET A C 1
ATOM 2218 O O . MET A 1 272 ? -3.508 -12.969 -19.984 1 97 272 MET A O 1
ATOM 2222 N N . LEU A 1 273 ? -2.877 -11.594 -21.609 1 95.81 273 LEU A N 1
ATOM 2223 C CA . LEU A 1 273 ? -4.195 -11.578 -22.234 1 95.81 273 LEU A CA 1
ATOM 2224 C C . LEU A 1 273 ? -4.367 -12.781 -23.156 1 95.81 273 LEU A C 1
ATOM 2226 O O . LEU A 1 273 ? -5.465 -13.031 -23.656 1 95.81 273 LEU A O 1
ATOM 2230 N N . ASP A 1 274 ? -3.357 -13.555 -23.344 1 94.94 274 ASP A N 1
ATOM 2231 C CA . ASP A 1 274 ? -3.412 -14.75 -24.188 1 94.94 274 ASP A CA 1
ATOM 2232 C C . ASP A 1 274 ? -3.623 -16 -23.344 1 94.94 274 ASP A C 1
ATOM 2234 O O . ASP A 1 274 ? -3.807 -17.094 -23.875 1 94.94 274 ASP A O 1
ATOM 2238 N N . LEU A 1 275 ? -3.582 -15.836 -22.062 1 95.62 275 LEU A N 1
ATOM 2239 C CA . LEU A 1 275 ? -3.75 -16.969 -21.172 1 95.62 275 LEU A CA 1
ATOM 2240 C C . LEU A 1 275 ? -5.184 -17.484 -21.203 1 95.62 275 LEU A C 1
ATOM 2242 O O . LEU A 1 275 ? -6.117 -16.719 -21.469 1 95.62 275 LEU A O 1
ATOM 2246 N N . GLU A 1 276 ? -5.254 -18.797 -20.922 1 93.06 276 GLU A N 1
ATOM 2247 C CA . GLU A 1 276 ? -6.59 -19.344 -20.734 1 93.06 276 GLU A CA 1
ATOM 2248 C C . GLU A 1 276 ? -7.285 -18.734 -19.531 1 93.06 276 GLU A C 1
ATOM 2250 O O . GLU A 1 276 ? -6.672 -18.578 -18.469 1 93.06 276 GLU A O 1
ATOM 2255 N N . HIS A 1 277 ? -8.469 -18.281 -19.672 1 89.5 277 HIS A N 1
ATOM 2256 C CA . HIS A 1 277 ? -9.273 -17.719 -18.609 1 89.5 277 HIS A CA 1
ATOM 2257 C C . HIS A 1 277 ? -8.664 -16.422 -18.078 1 89.5 277 HIS A C 1
ATOM 2259 O O . HIS A 1 277 ? -8.664 -16.172 -16.859 1 89.5 277 HIS A O 1
ATOM 2265 N N . TYR A 1 278 ? -8.047 -15.688 -19 1 92.38 278 TYR A N 1
ATOM 2266 C CA . TYR A 1 278 ? -7.402 -14.453 -18.578 1 92.38 278 TYR A CA 1
ATOM 2267 C C . TYR A 1 278 ? -8.406 -13.508 -17.938 1 92.38 278 TYR A C 1
ATOM 2269 O O . TYR A 1 278 ? -8.031 -12.641 -17.141 1 92.38 278 TYR A O 1
ATOM 2277 N N . GLU A 1 279 ? -9.711 -13.695 -18.172 1 90.81 279 GLU A N 1
ATOM 2278 C CA . GLU A 1 279 ? -10.758 -12.828 -17.625 1 90.81 279 GLU A CA 1
ATOM 2279 C C . GLU A 1 279 ? -10.953 -13.055 -16.141 1 90.81 279 GLU A C 1
ATOM 2281 O O . GLU A 1 279 ? -11.562 -12.234 -15.445 1 90.81 279 GLU A O 1
ATOM 2286 N N . LEU A 1 280 ? -10.367 -14.172 -15.648 1 90.06 280 LEU A N 1
ATOM 2287 C CA . LEU A 1 280 ? -10.531 -14.5 -14.234 1 90.06 280 LEU A CA 1
ATOM 2288 C C . LEU A 1 280 ? -9.422 -13.867 -13.398 1 90.06 280 LEU A C 1
ATOM 2290 O O . LEU A 1 280 ? -9.422 -13.984 -12.172 1 90.06 280 LEU A O 1
ATOM 2294 N N . LEU A 1 281 ? -8.586 -13.195 -14.086 1 95.38 281 LEU A N 1
ATOM 2295 C CA . LEU A 1 281 ? -7.434 -12.633 -13.391 1 95.38 281 LEU A CA 1
ATOM 2296 C C . LEU A 1 281 ? -7.531 -11.109 -13.312 1 95.38 281 LEU A C 1
ATOM 2298 O O . LEU A 1 281 ? -7.895 -10.461 -14.297 1 95.38 281 LEU A O 1
ATOM 2302 N N . ASP A 1 282 ? -7.336 -10.609 -12.148 1 95.88 282 ASP A N 1
ATOM 2303 C CA . ASP A 1 282 ? -7.094 -9.18 -11.953 1 95.88 282 ASP A CA 1
ATOM 2304 C C . ASP A 1 282 ? -5.602 -8.898 -11.805 1 95.88 282 ASP A C 1
ATOM 2306 O O . ASP A 1 282 ? -4.828 -9.781 -11.445 1 95.88 282 ASP A O 1
ATOM 2310 N N . TYR A 1 283 ? -5.297 -7.66 -12.172 1 97.06 283 TYR A N 1
ATOM 2311 C CA . TYR A 1 283 ? -3.881 -7.312 -12.078 1 97.06 283 TYR A CA 1
ATOM 2312 C C . TYR A 1 283 ? -3.693 -5.973 -11.375 1 97.06 283 TYR A C 1
ATOM 2314 O O . TYR A 1 283 ? -4.516 -5.066 -11.523 1 97.06 283 TYR A O 1
ATOM 2322 N N . VAL A 1 284 ? -2.729 -5.895 -10.578 1 96.56 284 VAL A N 1
ATOM 2323 C CA . VAL A 1 284 ? -2.15 -4.637 -10.109 1 96.56 284 VAL A CA 1
ATOM 2324 C C . VAL A 1 284 ? -0.717 -4.512 -10.625 1 96.56 284 VAL A C 1
ATOM 2326 O O . VAL A 1 284 ? 0.131 -5.359 -10.336 1 96.56 284 VAL A O 1
ATOM 2329 N N . ILE A 1 285 ? -0.503 -3.512 -11.391 1 96.12 285 ILE A N 1
ATOM 2330 C CA . ILE A 1 285 ? 0.829 -3.27 -11.938 1 96.12 285 ILE A CA 1
ATOM 2331 C C . ILE A 1 285 ? 1.382 -1.958 -11.383 1 96.12 285 ILE A C 1
ATOM 2333 O O . ILE A 1 285 ? 0.663 -0.958 -11.305 1 96.12 285 ILE A O 1
ATOM 2337 N N . GLY A 1 286 ? 2.598 -2.072 -10.961 1 95.38 286 GLY A N 1
ATOM 2338 C CA . GLY A 1 286 ? 3.135 -0.841 -10.406 1 95.38 286 GLY A CA 1
ATOM 2339 C C . GLY A 1 286 ? 4.652 -0.8 -10.398 1 95.38 286 GLY A C 1
ATOM 2340 O O . GLY A 1 286 ? 5.305 -1.786 -10.742 1 95.38 286 GLY A O 1
ATOM 2341 N N . GLU A 1 287 ? 5.164 0.363 -10.156 1 95.31 287 GLU A N 1
ATOM 2342 C CA . GLU A 1 287 ? 6.594 0.624 -9.984 1 95.31 287 GLU A CA 1
ATOM 2343 C C . GLU A 1 287 ? 6.867 1.376 -8.688 1 95.31 287 GLU A C 1
ATOM 2345 O O . GLU A 1 287 ? 6.137 2.307 -8.336 1 95.31 287 GLU A O 1
ATOM 2350 N N . ALA A 1 288 ? 7.859 0.845 -8.008 1 94.62 288 ALA A N 1
ATOM 2351 C CA . ALA A 1 288 ? 8.219 1.477 -6.746 1 94.62 288 ALA A CA 1
ATOM 2352 C C . ALA A 1 288 ? 8.609 2.938 -6.953 1 94.62 288 ALA A C 1
ATOM 2354 O O . ALA A 1 288 ? 9.258 3.277 -7.945 1 94.62 288 ALA A O 1
ATOM 2355 N N . THR A 1 289 ? 8.234 3.82 -6.012 1 90.44 289 THR A N 1
ATOM 2356 C CA . THR A 1 289 ? 8.508 5.246 -6.109 1 90.44 289 THR A CA 1
ATOM 2357 C C . THR A 1 289 ? 9.828 5.59 -5.426 1 90.44 289 THR A C 1
ATOM 2359 O O . THR A 1 289 ? 10.367 6.684 -5.617 1 90.44 289 THR A O 1
ATOM 2362 N N . GLY A 1 290 ? 10.414 4.617 -4.609 1 85.44 290 GLY A N 1
ATOM 2363 C CA . GLY A 1 290 ? 11.562 4.891 -3.758 1 85.44 290 GLY A CA 1
ATOM 2364 C C . GLY A 1 290 ? 11.172 5.375 -2.371 1 85.44 290 GLY A C 1
ATOM 2365 O O . GLY A 1 290 ? 12.039 5.57 -1.515 1 85.44 290 GLY A O 1
ATOM 2366 N N . LYS A 1 291 ? 9.898 5.582 -2.18 1 85.88 291 LYS A N 1
ATOM 2367 C CA . LYS A 1 291 ? 9.398 5.996 -0.869 1 85.88 291 LYS A CA 1
ATOM 2368 C C . LYS A 1 291 ? 8.906 4.797 -0.064 1 85.88 291 LYS A C 1
ATOM 2370 O O . LYS A 1 291 ? 8.5 3.781 -0.636 1 85.88 291 LYS A O 1
ATOM 2375 N N . TYR A 1 292 ? 8.992 4.961 1.229 1 84.19 292 TYR A N 1
ATOM 2376 C CA . TYR A 1 292 ? 8.57 3.918 2.156 1 84.19 292 TYR A CA 1
ATOM 2377 C C . TYR A 1 292 ? 7.621 4.477 3.209 1 84.19 292 TYR A C 1
ATOM 2379 O O . TYR A 1 292 ? 7.68 5.664 3.539 1 84.19 292 TYR A O 1
ATOM 2387 N N . THR A 1 293 ? 6.699 3.682 3.516 1 83.81 293 THR A N 1
ATOM 2388 C CA . THR A 1 293 ? 5.785 4.086 4.578 1 83.81 293 THR A CA 1
ATOM 2389 C C . THR A 1 293 ? 5.676 2.99 5.637 1 83.81 293 THR A C 1
ATOM 2391 O O . THR A 1 293 ? 5.957 1.823 5.363 1 83.81 293 THR A O 1
ATOM 2394 N N . LEU A 1 294 ? 5.469 3.459 6.797 1 78.31 294 LEU A N 1
ATOM 2395 C CA . LEU A 1 294 ? 5.184 2.582 7.926 1 78.31 294 LEU A CA 1
ATOM 2396 C C . LEU A 1 294 ? 3.855 2.951 8.578 1 78.31 294 LEU A C 1
ATOM 2398 O O . LEU A 1 294 ? 3.576 4.133 8.805 1 78.31 294 LEU A O 1
ATOM 2402 N N . HIS A 1 295 ? 2.93 1.926 8.602 1 73.12 295 HIS A N 1
ATOM 2403 C CA . HIS A 1 295 ? 1.707 2.189 9.352 1 73.12 295 HIS A CA 1
ATOM 2404 C C . HIS A 1 295 ? 1.952 2.104 10.859 1 73.12 295 HIS A C 1
ATOM 2406 O O . HIS A 1 295 ? 2.822 1.353 11.305 1 73.12 295 HIS A O 1
ATOM 2412 N N . VAL A 1 296 ? 1.216 2.99 11.547 1 64.31 296 VAL A N 1
ATOM 2413 C CA . VAL A 1 296 ? 1.383 3.018 13 1 64.31 296 VAL A CA 1
ATOM 2414 C C . VAL A 1 296 ? 1.16 1.619 13.57 1 64.31 296 VAL A C 1
ATOM 2416 O O . VAL A 1 296 ? 0.163 0.964 13.258 1 64.31 296 VAL A O 1
ATOM 2419 N N . GLY A 1 297 ? 2.006 1.115 14.336 1 61.09 297 GLY A N 1
ATOM 2420 C CA . GLY A 1 297 ? 1.89 -0.172 15.008 1 61.09 297 GLY A CA 1
ATOM 2421 C C . GLY A 1 297 ? 2.416 -1.325 14.172 1 61.09 297 GLY A C 1
ATOM 2422 O O . GLY A 1 297 ? 2.498 -2.457 14.648 1 61.09 297 GLY A O 1
ATOM 2423 N N . GLU A 1 298 ? 2.598 -1.02 12.945 1 66.12 298 GLU A N 1
ATOM 2424 C CA . GLU A 1 298 ? 3.088 -2.094 12.086 1 66.12 298 GLU A CA 1
ATOM 2425 C C . GLU A 1 298 ? 4.613 -2.119 12.055 1 66.12 298 GLU A C 1
ATOM 2427 O O . GLU A 1 298 ? 5.266 -1.157 12.469 1 66.12 298 GLU A O 1
ATOM 2432 N N . HIS A 1 299 ? 4.965 -3.42 11.844 1 65.69 299 HIS A N 1
ATOM 2433 C CA . HIS A 1 299 ? 6.41 -3.596 11.758 1 65.69 299 HIS A CA 1
ATOM 2434 C C . HIS A 1 299 ? 6.867 -3.703 10.305 1 65.69 299 HIS A C 1
ATOM 2436 O O . HIS A 1 299 ? 6.156 -4.258 9.469 1 65.69 299 HIS A O 1
ATOM 2442 N N . GLY A 1 300 ? 7.785 -2.869 9.914 1 72.19 300 GLY A N 1
ATOM 2443 C CA . GLY A 1 300 ? 8.43 -2.998 8.617 1 72.19 300 GLY A CA 1
ATOM 2444 C C . GLY A 1 300 ? 8.031 -1.91 7.641 1 72.19 300 GLY A C 1
ATOM 2445 O O . GLY A 1 300 ? 6.859 -1.528 7.578 1 72.19 300 GLY A O 1
ATOM 2446 N N . LEU A 1 301 ? 8.867 -1.432 7.016 1 82.12 301 LEU A N 1
ATOM 2447 C CA . LEU A 1 301 ? 8.648 -0.409 6 1 82.12 301 LEU A CA 1
ATOM 2448 C C . LEU A 1 301 ? 7.98 -1.008 4.762 1 82.12 301 LEU A C 1
ATOM 2450 O O . LEU A 1 301 ? 8.32 -2.121 4.352 1 82.12 301 LEU A O 1
ATOM 2454 N N . GLN A 1 302 ? 6.945 -0.396 4.363 1 83.81 302 GLN A N 1
ATOM 2455 C CA . GLN A 1 302 ? 6.273 -0.803 3.131 1 83.81 302 GLN A CA 1
ATOM 2456 C C . GLN A 1 302 ? 6.691 0.08 1.959 1 83.81 302 GLN A C 1
ATOM 2458 O O . GLN A 1 302 ? 6.82 1.297 2.107 1 83.81 302 GLN A O 1
ATOM 2463 N N . VAL A 1 303 ? 6.941 -0.607 0.927 1 88 303 VAL A N 1
ATOM 2464 C CA . VAL A 1 303 ? 7.312 0.102 -0.293 1 88 303 VAL A CA 1
ATOM 2465 C C . VAL A 1 303 ? 6.074 0.742 -0.917 1 88 303 VAL A C 1
ATOM 2467 O O . VAL A 1 303 ? 5.012 0.121 -0.978 1 88 303 VAL A O 1
ATOM 2470 N N . HIS A 1 304 ? 6.23 1.945 -1.274 1 91 304 HIS A N 1
ATOM 2471 C CA . HIS A 1 304 ? 5.152 2.627 -1.982 1 91 304 HIS A CA 1
ATOM 2472 C C . HIS A 1 304 ? 5.297 2.469 -3.492 1 91 304 HIS A C 1
ATOM 2474 O O . HIS A 1 304 ? 6.402 2.564 -4.027 1 91 304 HIS A O 1
ATOM 2480 N N . TYR A 1 305 ? 4.145 2.225 -4.098 1 93.5 305 TYR A N 1
ATOM 2481 C CA . TYR A 1 305 ? 4.145 2.012 -5.539 1 93.5 305 TYR A CA 1
ATOM 2482 C C . TYR A 1 305 ? 3.215 2.996 -6.238 1 93.5 305 TYR A C 1
ATOM 2484 O O . TYR A 1 305 ? 2.139 3.314 -5.727 1 93.5 305 TYR A O 1
ATOM 2492 N N . ASN A 1 306 ? 3.793 3.561 -7.391 1 94.31 306 ASN A N 1
ATOM 2493 C CA . ASN A 1 306 ? 2.818 3.959 -8.398 1 94.31 306 ASN A CA 1
ATOM 2494 C C . ASN A 1 306 ? 2.145 2.746 -9.039 1 94.31 306 ASN A C 1
ATOM 2496 O O . ASN A 1 306 ? 2.812 1.912 -9.648 1 94.31 306 ASN A O 1
ATOM 2500 N N . GLN A 1 307 ? 0.868 2.654 -8.836 1 94.31 307 GLN A N 1
ATOM 2501 C CA . GLN A 1 307 ? 0.256 1.41 -9.289 1 94.31 307 GLN A CA 1
ATOM 2502 C C . GLN A 1 307 ? -1.176 1.643 -9.766 1 94.31 307 GLN A C 1
ATOM 2504 O O . GLN A 1 307 ? -1.795 2.65 -9.414 1 94.31 307 GLN A O 1
ATOM 2509 N N . ILE A 1 308 ? -1.662 0.722 -10.555 1 94.81 308 ILE A N 1
ATOM 2510 C CA . ILE A 1 308 ? -3.016 0.746 -11.102 1 94.81 308 ILE A CA 1
ATOM 2511 C C . ILE A 1 308 ? -3.596 -0.667 -11.102 1 94.81 308 ILE A C 1
ATOM 2513 O O . ILE A 1 308 ? -2.889 -1.634 -11.406 1 94.81 308 ILE A O 1
ATOM 2517 N N . HIS A 1 309 ? -4.812 -0.757 -10.719 1 95.62 309 HIS A N 1
ATOM 2518 C CA . HIS A 1 309 ? -5.551 -2.014 -10.664 1 95.62 309 HIS A CA 1
ATOM 2519 C C . HIS A 1 309 ? -6.438 -2.191 -11.891 1 95.62 309 HIS A C 1
ATOM 2521 O O . HIS A 1 309 ? -7.102 -1.249 -12.32 1 95.62 309 HIS A O 1
ATOM 2527 N N . PHE A 1 310 ? -6.359 -3.363 -12.461 1 94.88 310 PHE A N 1
ATOM 2528 C CA . PHE A 1 310 ? -7.238 -3.752 -13.555 1 94.88 310 PHE A CA 1
ATOM 2529 C C . PHE A 1 310 ? -8.031 -5.004 -13.195 1 94.88 310 PHE A C 1
ATOM 2531 O O . PHE A 1 310 ? -7.449 -6.039 -12.867 1 94.88 310 PHE A O 1
ATOM 2538 N N . ASP A 1 311 ? -9.336 -4.867 -13.305 1 92.5 311 ASP A N 1
ATOM 2539 C CA . ASP A 1 311 ? -10.133 -6.078 -13.156 1 92.5 311 ASP A CA 1
ATOM 2540 C C . ASP A 1 311 ? -10.258 -6.82 -14.484 1 92.5 311 ASP A C 1
ATOM 2542 O O . ASP A 1 311 ? -9.945 -6.266 -15.539 1 92.5 311 ASP A O 1
ATOM 2546 N N . GLY A 1 312 ? -10.656 -8.078 -14.391 1 89.69 312 GLY A N 1
ATOM 2547 C CA . GLY A 1 312 ? -10.797 -8.914 -15.57 1 89.69 312 GLY A CA 1
ATOM 2548 C C . GLY A 1 312 ? -11.719 -8.312 -16.625 1 89.69 312 GLY A C 1
ATOM 2549 O O . GLY A 1 312 ? -11.453 -8.398 -17.812 1 89.69 312 GLY A O 1
ATOM 2550 N N . ARG A 1 313 ? -12.773 -7.652 -16.266 1 89.12 313 ARG A N 1
ATOM 2551 C CA . ARG A 1 313 ? -13.742 -7.062 -17.188 1 89.12 313 ARG A CA 1
ATOM 2552 C C . ARG A 1 313 ? -13.109 -5.926 -17.984 1 89.12 313 ARG A C 1
ATOM 2554 O O . ARG A 1 313 ? -13.336 -5.812 -19.188 1 89.12 313 ARG A O 1
ATOM 2561 N N . THR A 1 314 ? -12.344 -5.102 -17.234 1 91.94 314 THR A N 1
ATOM 2562 C CA . THR A 1 314 ? -11.664 -3.994 -17.891 1 91.94 314 THR A CA 1
ATOM 2563 C C . THR A 1 314 ? -10.68 -4.512 -18.938 1 91.94 314 THR A C 1
ATOM 2565 O O . THR A 1 314 ? -10.602 -3.979 -20.047 1 91.94 314 THR A O 1
ATOM 2568 N N . ILE A 1 315 ? -10.008 -5.508 -18.625 1 94.25 315 ILE A N 1
ATOM 2569 C CA . ILE A 1 315 ? -9.016 -6.094 -19.516 1 94.25 315 ILE A CA 1
ATOM 2570 C C . ILE A 1 315 ? -9.703 -6.699 -20.734 1 94.25 315 ILE A C 1
ATOM 2572 O O . ILE A 1 315 ? -9.266 -6.492 -21.875 1 94.25 315 ILE A O 1
ATOM 2576 N N . ALA A 1 316 ? -10.781 -7.355 -20.469 1 93.31 316 ALA A N 1
ATOM 2577 C CA . ALA A 1 316 ? -11.531 -7.973 -21.562 1 93.31 316 ALA A CA 1
ATOM 2578 C C . ALA A 1 316 ? -12.07 -6.914 -22.516 1 93.31 316 ALA A C 1
ATOM 2580 O O . ALA A 1 316 ? -12.016 -7.086 -23.734 1 93.31 316 ALA A O 1
ATOM 2581 N N . SER A 1 317 ? -12.594 -5.852 -21.969 1 93.5 317 SER A N 1
ATOM 2582 C CA . SER A 1 317 ? -13.125 -4.762 -22.797 1 93.5 317 SER A CA 1
ATOM 2583 C C . SER A 1 317 ? -12.031 -4.125 -23.641 1 93.5 317 SER A C 1
ATOM 2585 O O . SER A 1 317 ? -12.25 -3.809 -24.812 1 93.5 317 SER A O 1
ATOM 2587 N N . TRP A 1 318 ? -10.938 -3.951 -23.047 1 94.19 318 TRP A N 1
ATOM 2588 C CA . TRP A 1 318 ? -9.812 -3.365 -23.766 1 94.19 318 TRP A CA 1
ATOM 2589 C C . TRP A 1 318 ? -9.352 -4.277 -24.891 1 94.19 318 TRP A C 1
ATOM 2591 O O . TRP A 1 318 ? -9.094 -3.812 -26.016 1 94.19 318 TRP A O 1
ATOM 2601 N N . LYS A 1 319 ? -9.25 -5.523 -24.609 1 93.94 319 LYS A N 1
ATOM 2602 C CA . LYS A 1 319 ? -8.844 -6.488 -25.625 1 93.94 319 LYS A CA 1
ATOM 2603 C C . LYS A 1 319 ? -9.82 -6.496 -26.797 1 93.94 319 LYS A C 1
ATOM 2605 O O . LYS A 1 319 ? -9.406 -6.508 -27.953 1 93.94 319 LYS A O 1
ATOM 2610 N N . LYS A 1 320 ? -11.094 -6.477 -26.5 1 92.38 320 LYS A N 1
ATOM 2611 C CA . LYS A 1 320 ? -12.117 -6.434 -27.547 1 92.38 320 LYS A CA 1
ATOM 2612 C C . LYS A 1 320 ? -11.984 -5.168 -28.391 1 92.38 320 LYS A C 1
ATOM 2614 O O . LYS A 1 320 ? -12.141 -5.215 -29.609 1 92.38 320 LYS A O 1
ATOM 2619 N N . GLY A 1 321 ? -11.719 -4.102 -27.719 1 91.31 321 GLY A N 1
ATOM 2620 C CA . GLY A 1 321 ? -11.523 -2.854 -28.438 1 91.31 321 GLY A CA 1
ATOM 2621 C C . GLY A 1 321 ? -10.305 -2.871 -29.344 1 91.31 321 GLY A C 1
ATOM 2622 O O . GLY A 1 321 ? -10.352 -2.352 -30.453 1 91.31 321 GLY A O 1
ATOM 2623 N N . LYS A 1 322 ? -9.289 -3.428 -28.875 1 90.69 322 LYS A N 1
ATOM 2624 C CA . LYS A 1 322 ? -8.07 -3.557 -29.672 1 90.69 322 LYS A CA 1
ATOM 2625 C C . LYS A 1 322 ? -8.305 -4.406 -30.906 1 90.69 322 LYS A C 1
ATOM 2627 O O . LYS A 1 322 ? -7.844 -4.059 -32 1 90.69 322 LYS A O 1
ATOM 2632 N N . GLU A 1 323 ? -9 -5.508 -30.781 1 89.31 323 GLU A N 1
ATOM 2633 C CA . GLU A 1 323 ? -9.273 -6.422 -31.875 1 89.31 323 GLU A CA 1
ATOM 2634 C C . GLU A 1 323 ? -10.219 -5.785 -32.906 1 89.31 323 GLU A C 1
ATOM 2636 O O . GLU A 1 323 ? -10.078 -6.004 -34.094 1 89.31 323 GLU A O 1
ATOM 2641 N N . ALA A 1 324 ? -11.117 -5.035 -32.406 1 89.75 324 ALA A N 1
ATOM 2642 C CA . ALA A 1 324 ? -12.055 -4.352 -33.281 1 89.75 324 ALA A CA 1
ATOM 2643 C C . ALA A 1 324 ? -11.336 -3.311 -34.156 1 89.75 324 ALA A C 1
ATOM 2645 O O . ALA A 1 324 ? -11.625 -3.162 -35.344 1 89.75 324 ALA A O 1
ATOM 2646 N N . LYS A 1 325 ? -10.492 -2.627 -33.594 1 87.06 325 LYS A N 1
ATOM 2647 C CA . LYS A 1 325 ? -9.742 -1.604 -34.312 1 87.06 325 LYS A CA 1
ATOM 2648 C C . LYS A 1 325 ? -8.805 -2.234 -35.344 1 87.06 325 LYS A C 1
ATOM 2650 O O . LYS A 1 325 ? -8.547 -1.649 -36.375 1 87.06 325 LYS A O 1
ATOM 2655 N N . ALA A 1 326 ? -8.312 -3.369 -35.062 1 84.81 326 ALA A N 1
ATOM 2656 C CA . ALA A 1 326 ? -7.406 -4.059 -35.969 1 84.81 326 ALA A CA 1
ATOM 2657 C C . ALA A 1 326 ? -8.172 -4.652 -37.156 1 84.81 326 ALA A C 1
ATOM 2659 O O . ALA A 1 326 ? -7.609 -4.848 -38.25 1 84.81 326 ALA A O 1
ATOM 2660 N N . SER A 1 327 ? -9.398 -4.91 -36.969 1 76.62 327 SER A N 1
ATOM 2661 C CA . SER A 1 327 ? -10.211 -5.504 -38.031 1 76.62 327 SER A CA 1
ATOM 2662 C C . SER A 1 327 ? -10.812 -4.434 -38.938 1 76.62 327 SER A C 1
ATOM 2664 O O . SER A 1 327 ? -11.344 -4.742 -40 1 76.62 327 SER A O 1
ATOM 2666 N N . THR A 1 328 ? -10.977 -3.209 -38.375 1 71.38 328 THR A N 1
ATOM 2667 C CA . THR A 1 328 ? -11.508 -2.188 -39.25 1 71.38 328 THR A CA 1
ATOM 2668 C C . THR A 1 328 ? -10.461 -1.753 -40.281 1 71.38 328 THR A C 1
ATOM 2670 O O . THR A 1 328 ? -9.383 -1.281 -39.906 1 71.38 328 THR A O 1
ATOM 2673 N N . PRO A 1 329 ? -10.633 -2.037 -41.719 1 60.94 329 PRO A N 1
ATOM 2674 C CA . PRO A 1 329 ? -9.766 -1.657 -42.844 1 60.94 329 PRO A CA 1
ATOM 2675 C C . PRO A 1 329 ? -9.617 -0.144 -43 1 60.94 329 PRO A C 1
ATOM 2677 O O . PRO A 1 329 ? -10.523 0.607 -42.625 1 60.94 329 PRO A O 1
ATOM 2680 N N . GLU B 1 1 ? -22.219 44.688 30.5 1 34.78 1 GLU B N 1
ATOM 2681 C CA . GLU B 1 1 ? -20.922 45.062 31.047 1 34.78 1 GLU B CA 1
ATOM 2682 C C . GLU B 1 1 ? -20.188 43.844 31.609 1 34.78 1 GLU B C 1
ATOM 2684 O O . GLU B 1 1 ? -19.016 43.656 31.328 1 34.78 1 GLU B O 1
ATOM 2689 N N . ILE B 1 2 ? -20.875 43.094 32.469 1 34.84 2 ILE B N 1
ATOM 2690 C CA . ILE B 1 2 ? -20.266 41.906 33.062 1 34.84 2 ILE B CA 1
ATOM 2691 C C . ILE B 1 2 ? -20.047 40.875 31.969 1 34.84 2 ILE B C 1
ATOM 2693 O O . ILE B 1 2 ? -19 40.219 31.938 1 34.84 2 ILE B O 1
ATOM 2697 N N . ARG B 1 3 ? -21.062 40.719 31.078 1 38.31 3 ARG B N 1
ATOM 2698 C CA . ARG B 1 3 ? -20.938 39.812 29.953 1 38.31 3 ARG B CA 1
ATOM 2699 C C . ARG B 1 3 ? -19.703 40.125 29.109 1 38.31 3 ARG B C 1
ATOM 2701 O O . ARG B 1 3 ? -18.953 39.219 28.719 1 38.31 3 ARG B O 1
ATOM 2708 N N . ASN B 1 4 ? -19.516 41.344 28.766 1 41.69 4 ASN B N 1
ATOM 2709 C CA . ASN B 1 4 ? -18.375 41.812 27.984 1 41.69 4 ASN B CA 1
ATOM 2710 C C . ASN B 1 4 ? -17.062 41.625 28.75 1 41.69 4 ASN B C 1
ATOM 2712 O O . ASN B 1 4 ? -16.031 41.312 28.156 1 41.69 4 ASN B O 1
ATOM 2716 N N . ARG B 1 5 ? -17.062 41.906 30.031 1 38.12 5 ARG B N 1
ATOM 2717 C CA . ARG B 1 5 ? -15.867 41.719 30.859 1 38.12 5 ARG B CA 1
ATOM 2718 C C . ARG B 1 5 ? -15.438 40.281 30.906 1 38.12 5 ARG B C 1
ATOM 2720 O O . ARG B 1 5 ? -14.242 39.969 30.859 1 38.12 5 ARG B O 1
ATOM 2727 N N . ILE B 1 6 ? -16.438 39.5 31.062 1 39.25 6 ILE B N 1
ATOM 2728 C CA . ILE B 1 6 ? -16.141 38.062 31.094 1 39.25 6 ILE B CA 1
ATOM 2729 C C . ILE B 1 6 ? -15.562 37.625 29.75 1 39.25 6 ILE B C 1
ATOM 2731 O O . ILE B 1 6 ? -14.617 36.812 29.703 1 39.25 6 ILE B O 1
ATOM 2735 N N . TYR B 1 7 ? -16.156 38.312 28.719 1 41.16 7 TYR B N 1
ATOM 2736 C CA . TYR B 1 7 ? -15.609 38.031 27.391 1 41.16 7 TYR B CA 1
ATOM 2737 C C . TYR B 1 7 ? -14.141 38.406 27.312 1 41.16 7 TYR B C 1
ATOM 2739 O O . TYR B 1 7 ? -13.328 37.688 26.734 1 41.16 7 TYR B O 1
ATOM 2747 N N . HIS B 1 8 ? -13.828 39.594 27.797 1 43.28 8 HIS B N 1
ATOM 2748 C CA . HIS B 1 8 ? -12.453 40.062 27.734 1 43.28 8 HIS B CA 1
ATOM 2749 C C . HIS B 1 8 ? -11.523 39.188 28.562 1 43.28 8 HIS B C 1
ATOM 2751 O O . HIS B 1 8 ? -10.367 38.969 28.203 1 43.28 8 HIS B O 1
ATOM 2757 N N . PHE B 1 9 ? -12.008 38.781 29.641 1 38.47 9 PHE B N 1
ATOM 2758 C CA . PHE B 1 9 ? -11.148 38 30.531 1 38.47 9 PHE B CA 1
ATOM 2759 C C . PHE B 1 9 ? -10.953 36.594 29.984 1 38.47 9 PHE B C 1
ATOM 2761 O O . PHE B 1 9 ? -9.961 35.938 30.312 1 38.47 9 PHE B O 1
ATOM 2768 N N . THR B 1 10 ? -11.969 36.156 29.375 1 40.44 10 THR B N 1
ATOM 2769 C CA . THR B 1 10 ? -11.859 34.781 28.875 1 40.44 10 THR B CA 1
ATOM 2770 C C . THR B 1 10 ? -11.031 34.75 27.609 1 40.44 10 THR B C 1
ATOM 2772 O O . THR B 1 10 ? -10.867 33.688 27 1 40.44 10 THR B O 1
ATOM 2775 N N . LYS B 1 11 ? -10.836 35.906 27.109 1 40.62 11 LYS B N 1
ATOM 2776 C CA . LYS B 1 11 ? -9.906 35.875 25.984 1 40.62 11 LYS B CA 1
ATOM 2777 C C . LYS B 1 11 ? -8.539 35.344 26.391 1 40.62 11 LYS B C 1
ATOM 2779 O O . LYS B 1 11 ? -7.898 35.906 27.297 1 40.62 11 LYS B O 1
ATOM 2784 N N . GLU B 1 12 ? -8.406 34.094 26.438 1 40.66 12 GLU B N 1
ATOM 2785 C CA . GLU B 1 12 ? -7.07 33.531 26.641 1 40.66 12 GLU B CA 1
ATOM 2786 C C . GLU B 1 12 ? -6.02 34.281 25.844 1 40.66 12 GLU B C 1
ATOM 2788 O O . GLU B 1 12 ? -6.258 34.656 24.688 1 40.66 12 GLU B O 1
ATOM 2793 N N . LYS B 1 13 ? -5.223 35.062 26.438 1 36.09 13 LYS B N 1
ATOM 2794 C CA . LYS B 1 13 ? -4.09 35.688 25.75 1 36.09 13 LYS B CA 1
ATOM 2795 C C . LYS B 1 13 ? -3.43 34.688 24.781 1 36.09 13 LYS B C 1
ATOM 2797 O O . LYS B 1 13 ? -3.115 33.562 25.156 1 36.09 13 LYS B O 1
ATOM 2802 N N . VAL B 1 14 ? -3.951 34.75 23.578 1 38.5 14 VAL B N 1
ATOM 2803 C CA . VAL B 1 14 ? -3.16 34.094 22.562 1 38.5 14 VAL B CA 1
ATOM 2804 C C . VAL B 1 14 ? -1.69 34.469 22.703 1 38.5 14 VAL B C 1
ATOM 2806 O O . VAL B 1 14 ? -1.338 35.656 22.578 1 38.5 14 VAL B O 1
ATOM 2809 N N . TYR B 1 15 ? -1.034 34 23.656 1 33.09 15 TYR B N 1
ATOM 2810 C CA . TYR B 1 15 ? 0.401 34.25 23.625 1 33.09 15 TYR B CA 1
ATOM 2811 C C . TYR B 1 15 ? 0.967 34 22.219 1 33.09 15 TYR B C 1
ATOM 2813 O O . TYR B 1 15 ? 0.369 33.281 21.422 1 33.09 15 TYR B O 1
ATOM 2821 N N . ASP B 1 16 ? 2.082 34.594 21.859 1 35.47 16 ASP B N 1
ATOM 2822 C CA . ASP B 1 16 ? 2.82 34.406 20.625 1 35.47 16 ASP B CA 1
ATOM 2823 C C . ASP B 1 16 ? 2.756 32.969 20.156 1 35.47 16 ASP B C 1
ATOM 2825 O O . ASP B 1 16 ? 2.5 32.062 20.953 1 35.47 16 ASP B O 1
ATOM 2829 N N . GLU B 1 17 ? 2.746 32.656 18.828 1 41.44 17 GLU B N 1
ATOM 2830 C CA . GLU B 1 17 ? 2.699 31.391 18.062 1 41.44 17 GLU B CA 1
ATOM 2831 C C . GLU B 1 17 ? 3.17 30.219 18.906 1 41.44 17 GLU B C 1
ATOM 2833 O O . GLU B 1 17 ? 2.666 29.109 18.766 1 41.44 17 GLU B O 1
ATOM 2838 N N . TRP B 1 18 ? 4.238 30.406 19.688 1 40.84 18 TRP B N 1
ATOM 2839 C CA . TRP B 1 18 ? 5 29.375 20.391 1 40.84 18 TRP B CA 1
ATOM 2840 C C . TRP B 1 18 ? 4.395 29.078 21.75 1 40.84 18 TRP B C 1
ATOM 2842 O O . TRP B 1 18 ? 4.789 28.125 22.422 1 40.84 18 TRP B O 1
ATOM 2852 N N . LEU B 1 19 ? 3.688 29.953 22.375 1 41.69 19 LEU B N 1
ATOM 2853 C CA . LEU B 1 19 ? 3.498 29.844 23.812 1 41.69 19 LEU B CA 1
ATOM 2854 C C . LEU B 1 19 ? 2.154 29.203 24.141 1 41.69 19 LEU B C 1
ATOM 2856 O O . LEU B 1 19 ? 1.571 29.469 25.188 1 41.69 19 LEU B O 1
ATOM 2860 N N . THR B 1 20 ? 1.594 28.562 23.281 1 41.84 20 THR B N 1
ATOM 2861 C CA . THR B 1 20 ? 0.331 27.984 23.734 1 41.84 20 THR B CA 1
ATOM 2862 C C . THR B 1 20 ? 0.574 26.891 24.766 1 41.84 20 THR B C 1
ATOM 286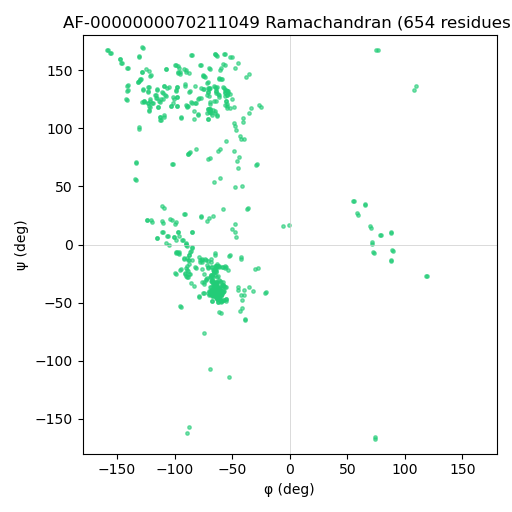4 O O . THR B 1 20 ? 1.323 25.953 24.516 1 41.84 20 THR B O 1
ATOM 2867 N N . PRO B 1 21 ? 0.164 27.094 26.047 1 41.41 21 PRO B N 1
ATOM 2868 C CA . PRO B 1 21 ? 0.384 26.078 27.094 1 41.41 21 PRO B CA 1
ATOM 2869 C C . PRO B 1 21 ? -0.178 24.719 26.719 1 41.41 21 PRO B C 1
ATOM 2871 O O . PRO B 1 21 ? -1.162 24.625 25.984 1 41.41 21 PRO B O 1
ATOM 2874 N N . PRO B 1 22 ? 0.686 23.641 26.922 1 40 22 PRO B N 1
ATOM 2875 C CA . PRO B 1 22 ? 0.174 22.297 26.656 1 40 22 PRO B CA 1
ATOM 2876 C C . PRO B 1 22 ? -1.085 21.969 27.453 1 40 22 PRO B C 1
ATOM 2878 O O . PRO B 1 22 ? -1.257 22.469 28.578 1 40 22 PRO B O 1
ATOM 2881 N N . LEU B 1 23 ? -2.025 21.562 26.859 1 40.41 23 LEU B N 1
ATOM 2882 C CA . LEU B 1 23 ? -3.152 21.094 27.656 1 40.41 23 LEU B CA 1
ATOM 2883 C C . LEU B 1 23 ? -2.697 20.078 28.688 1 40.41 23 LEU B C 1
ATOM 2885 O O . LEU B 1 23 ? -2.793 20.328 29.891 1 40.41 23 LEU B O 1
ATOM 2889 N N . LEU B 1 24 ? -3.113 18.609 28.656 1 36.12 24 LEU B N 1
ATOM 2890 C CA . LEU B 1 24 ? -3.078 17.594 29.688 1 36.12 24 LEU B CA 1
ATOM 2891 C C . LEU B 1 24 ? -1.68 17 29.812 1 36.12 24 LEU B C 1
ATOM 2893 O O . LEU B 1 24 ? -1.105 16.531 28.828 1 36.12 24 LEU B O 1
ATOM 2897 N N . SER B 1 25 ? -0.753 17.672 30.547 1 33.5 25 SER B N 1
ATOM 2898 C CA . SER B 1 25 ? 0.488 16.953 30.828 1 33.5 25 SER B CA 1
ATOM 2899 C C . SER B 1 25 ? 0.213 15.609 31.484 1 33.5 25 SER B C 1
ATOM 2901 O O . SER B 1 25 ? -0.689 15.492 32.312 1 33.5 25 SER B O 1
ATOM 2903 N N . ARG B 1 26 ? 0.601 14.516 30.875 1 33.25 26 ARG B N 1
ATOM 2904 C CA . ARG B 1 26 ? 0.69 13.289 31.672 1 33.25 26 ARG B CA 1
ATOM 2905 C C . ARG B 1 26 ? 1.452 13.531 32.969 1 33.25 26 ARG B C 1
ATOM 2907 O O . ARG B 1 26 ? 2.465 14.234 32.969 1 33.25 26 ARG B O 1
ATOM 2914 N N . GLY B 1 27 ? 0.798 13.344 34.094 1 31.52 27 GLY B N 1
ATOM 2915 C CA . GLY B 1 27 ? 1.468 13.289 35.375 1 31.52 27 GLY B CA 1
ATOM 2916 C C . GLY B 1 27 ? 2.691 12.391 35.375 1 31.52 27 GLY B C 1
ATOM 2917 O O . GLY B 1 27 ? 2.572 11.172 35.5 1 31.52 27 GLY B O 1
ATOM 2918 N N . HIS B 1 28 ? 3.557 12.508 34.469 1 32.34 28 HIS B N 1
ATOM 2919 C CA . HIS B 1 28 ? 4.699 11.68 34.844 1 32.34 28 HIS B CA 1
ATOM 2920 C C . HIS B 1 28 ? 5.203 12.031 36.25 1 32.34 28 HIS B C 1
ATOM 2922 O O . HIS B 1 28 ? 5.266 13.203 36.594 1 32.34 28 HIS B O 1
ATOM 2928 N N . LYS B 1 29 ? 5.074 10.977 37.031 1 35.06 29 LYS B N 1
ATOM 2929 C CA . LYS B 1 29 ? 5.754 10.93 38.312 1 35.06 29 LYS B CA 1
ATOM 2930 C C . LYS B 1 29 ? 7.191 11.422 38.188 1 35.06 29 LYS B C 1
ATOM 2932 O O . LYS B 1 29 ? 7.984 10.875 37.438 1 35.06 29 LYS B O 1
ATOM 2937 N N . ASN B 1 30 ? 7.531 12.695 38.062 1 29.72 30 ASN B N 1
ATOM 2938 C CA . ASN B 1 30 ? 8.922 13.055 38.344 1 29.72 30 ASN B CA 1
ATOM 2939 C C . ASN B 1 30 ? 9.445 12.367 39.594 1 29.72 30 ASN B C 1
ATOM 2941 O O . ASN B 1 30 ? 8.875 12.523 40.688 1 29.72 30 ASN B O 1
ATOM 2945 N N . PRO B 1 31 ? 10.094 11.219 39.5 1 33.62 31 PRO B N 1
ATOM 2946 C CA . PRO B 1 31 ? 10.664 10.789 40.781 1 33.62 31 PRO B CA 1
ATOM 2947 C C . PRO B 1 31 ? 11.32 11.938 41.531 1 33.62 31 PRO B C 1
ATOM 2949 O O . PRO B 1 31 ? 11.617 11.805 42.719 1 33.62 31 PRO B O 1
ATOM 2952 N N . ILE B 1 32 ? 12.281 12.578 40.906 1 31.53 32 ILE B N 1
ATOM 2953 C CA . ILE B 1 32 ? 13.07 13.414 41.812 1 31.53 32 ILE B CA 1
ATOM 2954 C C . ILE B 1 32 ? 12.195 14.516 42.375 1 31.53 32 ILE B C 1
ATOM 2956 O O . ILE B 1 32 ? 11.25 14.969 41.75 1 31.53 32 ILE B O 1
ATOM 2960 N N . GLY B 1 33 ? 12.18 14.906 43.719 1 31.84 33 GLY B N 1
ATOM 2961 C CA . GLY B 1 33 ? 11.609 15.891 44.625 1 31.84 33 GLY B CA 1
ATOM 2962 C C . GLY B 1 33 ? 11.359 17.234 44 1 31.84 33 GLY B C 1
ATOM 2963 O O . GLY B 1 33 ? 10.891 18.172 44.656 1 31.84 33 GLY B O 1
ATOM 2964 N N . GLY B 1 34 ? 12.25 17.719 43.156 1 30.27 34 GLY B N 1
ATOM 2965 C CA . GLY B 1 34 ? 12.008 19.141 42.969 1 30.27 34 GLY B CA 1
ATOM 2966 C C . GLY B 1 34 ? 10.68 19.438 42.312 1 30.27 34 GLY B C 1
ATOM 2967 O O . GLY B 1 34 ? 10.203 18.641 41.5 1 30.27 34 GLY B O 1
ATOM 2968 N N . THR B 1 35 ? 9.68 20.125 43.031 1 30.67 35 THR B N 1
ATOM 2969 C CA . THR B 1 35 ? 8.383 20.734 42.812 1 30.67 35 THR B CA 1
ATOM 2970 C C . THR B 1 35 ? 8.32 21.406 41.438 1 30.67 35 THR B C 1
ATOM 2972 O O . THR B 1 35 ? 8.805 22.531 41.281 1 30.67 35 THR B O 1
ATOM 2975 N N . VAL B 1 36 ? 8.977 20.906 40.531 1 31.64 36 VAL B N 1
ATOM 2976 C CA . VAL B 1 36 ? 8.672 21.781 39.406 1 31.64 36 VAL B CA 1
ATOM 2977 C C . VAL B 1 36 ? 7.164 22.016 39.312 1 31.64 36 VAL B C 1
ATOM 2979 O O . VAL B 1 36 ? 6.371 21.078 39.406 1 31.64 36 VAL B O 1
ATOM 2982 N N . SER B 1 37 ? 6.758 23.25 39.812 1 31.61 37 SER B N 1
ATOM 2983 C CA . SER B 1 37 ? 5.43 23.859 39.844 1 31.61 37 SER B CA 1
ATOM 2984 C C . SER B 1 37 ? 4.621 23.453 38.625 1 31.61 37 SER B C 1
ATOM 2986 O O . SER B 1 37 ? 5.184 23.25 37.531 1 31.61 37 SER B O 1
ATOM 2988 N N . PRO B 1 38 ? 3.539 22.781 38.844 1 33.44 38 PRO B N 1
ATOM 2989 C CA . PRO B 1 38 ? 2.533 22.656 37.781 1 33.44 38 PRO B CA 1
ATOM 2990 C C . PRO B 1 38 ? 2.533 23.859 36.844 1 33.44 38 PRO B C 1
ATOM 2992 O O . PRO B 1 38 ? 2.379 25 37.281 1 33.44 38 PRO B O 1
ATOM 2995 N N . SER B 1 39 ? 3.545 24.016 36.094 1 31.78 39 SER B N 1
ATOM 2996 C CA . SER B 1 39 ? 3.691 25.188 35.25 1 31.78 39 SER B CA 1
ATOM 2997 C C . SER B 1 39 ? 2.336 25.812 34.906 1 31.78 39 SER B C 1
ATOM 2999 O O . SER B 1 39 ? 1.336 25.094 34.812 1 31.78 39 SER B O 1
ATOM 3001 N N . GLN B 1 40 ? 2.078 27.109 35.312 1 33.06 40 GLN B N 1
ATOM 3002 C CA . GLN B 1 40 ? 1.122 28.188 35.094 1 33.06 40 GLN B CA 1
ATOM 3003 C C . GLN B 1 40 ? 0.49 28.109 33.719 1 33.06 40 GLN B C 1
ATOM 3005 O O . GLN B 1 40 ? -0.429 28.875 33.406 1 33.06 40 GLN B O 1
ATOM 3010 N N . LEU B 1 41 ? 1.122 27.453 32.906 1 34.56 41 LEU B N 1
ATOM 3011 C CA . LEU B 1 41 ? 0.654 27.672 31.547 1 34.56 41 LEU B CA 1
ATOM 3012 C C . LEU B 1 41 ? -0.716 27.047 31.328 1 34.56 41 LEU B C 1
ATOM 3014 O O . LEU B 1 41 ? -1.194 26.953 30.188 1 34.56 41 LEU B O 1
ATOM 3018 N N . GLY B 1 42 ? -1.146 26.188 32.219 1 36.66 42 GLY B N 1
ATOM 3019 C CA . GLY B 1 42 ? -2.463 25.641 31.953 1 36.66 42 GLY B CA 1
ATOM 3020 C C . GLY B 1 42 ? -3.559 26.688 31.906 1 36.66 42 GLY B C 1
ATOM 3021 O O . GLY B 1 42 ? -3.953 27.219 32.969 1 36.66 42 GLY B O 1
ATOM 3022 N N . THR B 1 43 ? -3.424 27.594 31.094 1 37.28 43 THR B N 1
ATOM 3023 C CA . THR B 1 43 ? -4.383 28.703 31.031 1 37.28 43 THR B CA 1
ATOM 3024 C C . THR B 1 43 ? -5.812 28.172 31.062 1 37.28 43 THR B C 1
ATOM 3026 O O . THR B 1 43 ? -6.762 28.922 30.844 1 37.28 43 THR B O 1
ATOM 3029 N N . LEU B 1 44 ? -6.008 26.844 31.266 1 42.12 44 LEU B N 1
ATOM 3030 C CA . LEU B 1 44 ? -7.445 26.609 31.266 1 42.12 44 LEU B CA 1
ATOM 3031 C C . LEU B 1 44 ? -8.109 27.281 32.469 1 42.12 44 LEU B C 1
ATOM 3033 O O . LEU B 1 44 ? -8.977 26.688 33.094 1 42.12 44 LEU B O 1
ATOM 3037 N N . ARG B 1 45 ? -7.473 28.266 32.938 1 37.69 45 ARG B N 1
ATOM 3038 C CA . ARG B 1 45 ? -8 28.891 34.125 1 37.69 45 ARG B CA 1
ATOM 3039 C C . ARG B 1 45 ? -9.508 29.094 34.031 1 37.69 45 ARG B C 1
ATOM 3041 O O . ARG B 1 45 ? -10.227 28.938 35.031 1 37.69 45 ARG B O 1
ATOM 3048 N N . TYR B 1 46 ? -9.891 29.469 32.812 1 38.84 46 TYR B N 1
ATOM 3049 C CA . TYR B 1 46 ? -11.281 29.906 32.781 1 38.84 46 TYR B CA 1
ATOM 3050 C C . TYR B 1 46 ? -12.195 28.766 32.344 1 38.84 46 TYR B C 1
ATOM 3052 O O . TYR B 1 46 ? -13.398 28.969 32.156 1 38.84 46 TYR B O 1
ATOM 3060 N N . ARG B 1 47 ? -11.734 27.547 32.188 1 46.47 47 ARG B N 1
ATOM 3061 C CA . ARG B 1 47 ? -12.57 26.375 31.953 1 46.47 47 ARG B CA 1
ATOM 3062 C C . ARG B 1 47 ? -13.562 26.172 33.094 1 46.47 47 ARG B C 1
ATOM 3064 O O . ARG B 1 47 ? -14.703 25.766 32.875 1 46.47 47 ARG B O 1
ATOM 3071 N N . ALA B 1 48 ? -13.055 26.469 34.188 1 42.12 48 ALA B N 1
ATOM 3072 C CA . ALA B 1 48 ? -13.922 26.312 35.344 1 42.12 48 ALA B CA 1
ATOM 3073 C C . ALA B 1 48 ? -15.156 27.203 35.25 1 42.12 48 ALA B C 1
ATOM 3075 O O . ALA B 1 48 ? -16.219 26.859 35.75 1 42.12 48 ALA B O 1
ATOM 3076 N N . PHE B 1 49 ? -14.852 28.359 34.75 1 42.5 49 PHE B N 1
ATOM 3077 C CA . PHE B 1 49 ? -16 29.25 34.75 1 42.5 49 PHE B CA 1
ATOM 3078 C C . PHE B 1 49 ? -17.062 28.734 33.781 1 42.5 49 PHE B C 1
ATOM 3080 O O . PHE B 1 49 ? -18.25 29.078 33.906 1 42.5 49 PHE B O 1
ATOM 3087 N N . THR B 1 50 ? -16.688 27.922 32.812 1 43 50 THR B N 1
ATOM 3088 C CA . THR B 1 50 ? -17.688 27.328 31.938 1 43 50 THR B CA 1
ATOM 3089 C C . THR B 1 50 ? -18.547 26.312 32.719 1 43 50 THR B C 1
ATOM 3091 O O . THR B 1 50 ? -19.562 25.844 32.188 1 43 50 THR B O 1
ATOM 3094 N N . GLN B 1 51 ? -18.094 25.906 33.875 1 43.41 51 GLN B N 1
ATOM 3095 C CA . GLN B 1 51 ? -18.781 24.859 34.656 1 43.41 51 GLN B CA 1
ATOM 3096 C C . GLN B 1 51 ? -19.891 25.453 35.5 1 43.41 51 GLN B C 1
ATOM 3098 O O . GLN B 1 51 ? -20.656 24.719 36.125 1 43.41 51 GLN B O 1
ATOM 3103 N N . VAL B 1 52 ? -19.906 26.75 35.625 1 39.88 52 VAL B N 1
ATOM 3104 C CA . VAL B 1 52 ? -20.828 27.141 36.688 1 39.88 52 VAL B CA 1
ATOM 3105 C C . VAL B 1 52 ? -22.266 27 36.219 1 39.88 52 VAL B C 1
ATOM 3107 O O . VAL B 1 52 ? -23.125 26.469 36.938 1 39.88 52 VAL B O 1
ATOM 3110 N N . CYS B 1 53 ? -22.828 28 35.312 1 41.34 53 CYS B N 1
ATOM 3111 C CA . CYS B 1 53 ? -24.234 28.016 35 1 41.34 53 CYS B CA 1
ATOM 3112 C C . CYS B 1 53 ? -24.484 27.391 33.625 1 41.34 53 CYS B C 1
ATOM 3114 O O . CYS B 1 53 ? -23.719 27.609 32.688 1 41.34 53 CYS B O 1
ATOM 3116 N N . GLN B 1 54 ? -25.297 26.344 33.562 1 54.72 54 GLN B N 1
ATOM 3117 C CA . GLN B 1 54 ? -25.641 25.562 32.375 1 54.72 54 GLN B CA 1
ATOM 3118 C C . GLN B 1 54 ? -25.859 26.469 31.172 1 54.72 54 GLN B C 1
ATOM 3120 O O . GLN B 1 54 ? -25.406 26.156 30.078 1 54.72 54 GLN B O 1
ATOM 3125 N N . GLN B 1 55 ? -26.641 27.5 31.453 1 52.75 55 GLN B N 1
ATOM 3126 C CA . GLN B 1 55 ? -27 28.406 30.359 1 52.75 55 GLN B CA 1
ATOM 3127 C C . GLN B 1 55 ? -25.766 29.156 29.844 1 52.75 55 GLN B C 1
ATOM 3129 O O . GLN B 1 55 ? -25.578 29.281 28.641 1 52.75 55 GLN B O 1
ATOM 3134 N N . ILE B 1 56 ? -25.016 29.578 30.75 1 52 56 ILE B N 1
ATOM 3135 C CA . ILE B 1 56 ? -23.828 30.344 30.391 1 52 56 ILE B CA 1
ATOM 3136 C C . ILE B 1 56 ? -22.828 29.422 29.688 1 52 56 ILE B C 1
ATOM 3138 O O . ILE B 1 56 ? -22.172 29.812 28.719 1 52 56 ILE B O 1
ATOM 3142 N N . ARG B 1 57 ? -22.969 28.156 30.094 1 57.84 57 ARG B N 1
ATOM 3143 C CA . ARG B 1 57 ? -22.078 27.188 29.484 1 57.84 57 ARG B CA 1
ATOM 3144 C C . ARG B 1 57 ? -22.453 26.953 28.031 1 57.84 57 ARG B C 1
ATOM 3146 O O . ARG B 1 57 ? -21.562 26.875 27.156 1 57.84 57 ARG B O 1
ATOM 3153 N N . ALA B 1 58 ? -23.734 26.875 27.875 1 63.31 58 ALA B N 1
ATOM 3154 C CA . ALA B 1 58 ? -24.188 26.562 26.516 1 63.31 58 ALA B CA 1
ATOM 3155 C C . ALA B 1 58 ? -23.875 27.719 25.562 1 63.31 58 ALA B C 1
ATOM 3157 O O . ALA B 1 58 ? -23.516 27.484 24.406 1 63.31 58 ALA B O 1
ATOM 3158 N N . GLU B 1 59 ? -24.094 28.938 26.125 1 63.34 59 GLU B N 1
ATOM 3159 C CA . GLU B 1 59 ? -23.875 30.094 25.266 1 63.34 59 GLU B CA 1
ATOM 3160 C C . GLU B 1 59 ? -22.391 30.484 25.219 1 63.34 59 GLU B C 1
ATOM 3162 O O . GLU B 1 59 ? -21.875 30.859 24.172 1 63.34 59 GLU B O 1
ATOM 3167 N N . PHE B 1 60 ? -21.766 30.312 26.328 1 65.44 60 PHE B N 1
ATOM 3168 C CA . PHE B 1 60 ? -20.406 30.844 26.453 1 65.44 60 PHE B CA 1
ATOM 3169 C C . PHE B 1 60 ? -19.391 29.812 25.969 1 65.44 60 PHE B C 1
ATOM 3171 O O . PHE B 1 60 ? -18.312 30.188 25.484 1 65.44 60 PHE B O 1
ATOM 3178 N N . ARG B 1 61 ? -19.734 28.672 26.078 1 71.94 61 ARG B N 1
ATOM 3179 C CA . ARG B 1 61 ? -18.781 27.609 25.766 1 71.94 61 ARG B CA 1
ATOM 3180 C C . ARG B 1 61 ? -18.344 27.672 24.312 1 71.94 61 ARG B C 1
ATOM 3182 O O . ARG B 1 61 ? -17.141 27.672 24.016 1 71.94 61 ARG B O 1
ATOM 3189 N N . PRO B 1 62 ? -19.328 27.844 23.469 1 72.88 62 PRO B N 1
ATOM 3190 C CA . PRO B 1 62 ? -18.906 27.906 22.062 1 72.88 62 PRO B CA 1
ATOM 3191 C C . PRO B 1 62 ? -18.031 29.141 21.766 1 72.88 62 PRO B C 1
ATOM 3193 O O . PRO B 1 62 ? -17.078 29.047 20.984 1 72.88 62 PRO B O 1
ATOM 3196 N N . ILE B 1 63 ? -18.312 30.203 22.344 1 75.75 63 ILE B N 1
ATOM 3197 C CA . ILE B 1 63 ? -17.547 31.438 22.125 1 75.75 63 ILE B CA 1
ATOM 3198 C C . ILE B 1 63 ? -16.141 31.281 22.703 1 75.75 63 ILE B C 1
ATOM 3200 O O . ILE B 1 63 ? -15.156 31.672 22.062 1 75.75 63 ILE B O 1
ATOM 3204 N N . TRP B 1 64 ? -16.172 30.703 23.828 1 72.56 64 TRP B N 1
ATOM 3205 C CA . TRP B 1 64 ? -14.891 30.453 24.484 1 72.56 64 TRP B CA 1
ATOM 3206 C C . TRP B 1 64 ? -14.047 29.5 23.641 1 72.56 64 TRP B C 1
ATOM 3208 O O . TRP B 1 64 ? -12.852 29.734 23.438 1 72.56 64 TRP B O 1
ATOM 3218 N N . LEU B 1 65 ? -14.625 28.484 23.188 1 75.88 65 LEU B N 1
ATOM 3219 C CA . LEU B 1 65 ? -13.914 27.5 22.391 1 75.88 65 LEU B CA 1
ATOM 3220 C C . LEU B 1 65 ? -13.367 28.109 21.109 1 75.88 65 LEU B C 1
ATOM 3222 O O . LEU B 1 65 ? -12.227 27.859 20.719 1 75.88 65 LEU B O 1
ATOM 3226 N N . ARG B 1 66 ? -14.094 29 20.516 1 80.81 66 ARG B N 1
ATOM 3227 C CA . ARG B 1 66 ? -13.719 29.609 19.234 1 80.81 66 ARG B CA 1
ATOM 3228 C C . ARG B 1 66 ? -12.539 30.562 19.406 1 80.81 66 ARG B C 1
ATOM 3230 O O . ARG B 1 66 ? -11.797 30.812 18.453 1 80.81 66 ARG B O 1
ATOM 3237 N N . GLN B 1 67 ? -12.312 30.984 20.625 1 79.19 67 GLN B N 1
ATOM 3238 C CA . GLN B 1 67 ? -11.242 31.953 20.859 1 79.19 67 GLN B CA 1
ATOM 3239 C C . GLN B 1 67 ? -10.047 31.297 21.547 1 79.19 67 GLN B C 1
ATOM 3241 O O . GLN B 1 67 ? -9.008 31.922 21.75 1 79.19 67 GLN B O 1
ATOM 3246 N N . SER B 1 68 ? -10.203 30.031 21.75 1 79.56 68 SER B N 1
ATOM 3247 C CA . SER B 1 68 ? -9.18 29.344 22.531 1 79.56 68 SER B CA 1
ATOM 3248 C C . SER B 1 68 ? -8.07 28.812 21.625 1 79.56 68 SER B C 1
ATOM 3250 O O . SER B 1 68 ? -8.266 28.656 20.422 1 79.56 68 SER B O 1
ATOM 3252 N N . CYS B 1 69 ? -6.906 28.797 22.203 1 83.81 69 CYS B N 1
ATOM 3253 C CA . CYS B 1 69 ? -5.73 28.172 21.625 1 83.81 69 CYS B CA 1
ATOM 3254 C C . CYS B 1 69 ? -5.262 27 22.484 1 83.81 69 CYS B C 1
ATOM 3256 O O . CYS B 1 69 ? -5.148 27.125 23.703 1 83.81 69 CYS B O 1
ATOM 3258 N N . PHE B 1 70 ? -5.145 25.859 21.812 1 82.5 70 PHE B N 1
ATOM 3259 C CA . PHE B 1 70 ? -4.734 24.672 22.547 1 82.5 70 PHE B CA 1
ATOM 3260 C C . PHE B 1 70 ? -3.441 24.109 21.969 1 82.5 70 PHE B C 1
ATOM 3262 O O . PHE B 1 70 ? -3.154 24.266 20.781 1 82.5 70 PHE B O 1
ATOM 3269 N N . ARG B 1 71 ? -2.643 23.578 22.812 1 86.06 71 ARG B N 1
ATOM 3270 C CA . ARG B 1 71 ? -1.469 22.812 22.422 1 86.06 71 ARG B CA 1
ATOM 3271 C C . ARG B 1 71 ? -1.581 21.359 22.891 1 86.06 71 ARG B C 1
ATOM 3273 O O . ARG B 1 71 ? -1.936 21.109 24.047 1 86.06 71 ARG B O 1
ATOM 3280 N N . MET B 1 72 ? -1.389 20.469 22.016 1 86.25 72 MET B N 1
ATOM 3281 C CA . MET B 1 72 ? -1.459 19.062 22.391 1 86.25 72 MET B CA 1
ATOM 3282 C C . MET B 1 72 ? -0.656 18.203 21.406 1 86.25 72 MET B C 1
ATOM 3284 O O . MET B 1 72 ? -0.178 18.703 20.391 1 86.25 72 MET B O 1
ATOM 3288 N N . GLU B 1 73 ? -0.414 16.969 21.875 1 89.31 73 GLU B N 1
ATOM 3289 C CA . GLU B 1 73 ? 0.202 16 20.984 1 89.31 73 GLU B CA 1
ATOM 3290 C C . GLU B 1 73 ? -0.816 15.445 20 1 89.31 73 GLU B C 1
ATOM 3292 O O . GLU B 1 73 ? -2.01 15.383 20.297 1 89.31 73 GLU B O 1
ATOM 3297 N N . LEU B 1 74 ? -0.322 15.023 18.906 1 90.56 74 LEU B N 1
ATOM 3298 C CA . LEU B 1 74 ? -1.202 14.602 17.812 1 90.56 74 LEU B CA 1
ATOM 3299 C C . LEU B 1 74 ? -2.109 13.461 18.266 1 90.56 74 LEU B C 1
ATOM 3301 O O . LEU B 1 74 ? -3.309 13.461 17.984 1 90.56 74 LEU B O 1
ATOM 3305 N N . PRO B 1 75 ? -1.624 12.469 19 1 85.81 75 PRO B N 1
ATOM 3306 C CA . PRO B 1 75 ? -2.5 11.359 19.375 1 85.81 75 PRO B CA 1
ATOM 3307 C C . PRO B 1 75 ? -3.666 11.797 20.25 1 85.81 75 PRO B C 1
ATOM 3309 O O . PRO B 1 75 ? -4.68 11.102 20.344 1 85.81 75 PRO B O 1
ATOM 3312 N N . ALA B 1 76 ? -3.561 12.898 20.828 1 87.12 76 ALA B N 1
ATOM 3313 C CA . ALA B 1 76 ? -4.598 13.383 21.734 1 87.12 76 ALA B CA 1
ATOM 3314 C C . ALA B 1 76 ? -5.68 14.141 20.969 1 87.12 76 ALA B C 1
ATOM 3316 O O . ALA B 1 76 ? -6.762 14.398 21.5 1 87.12 76 ALA B O 1
ATOM 3317 N N . VAL B 1 77 ? -5.422 14.469 19.766 1 89.94 77 VAL B N 1
ATOM 3318 C CA . VAL B 1 77 ? -6.309 15.328 19 1 89.94 77 VAL B CA 1
ATOM 3319 C C . VAL B 1 77 ? -7.66 14.641 18.812 1 89.94 77 VAL B C 1
ATOM 3321 O O . VAL B 1 77 ? -8.711 15.25 19.016 1 89.94 77 VAL B O 1
ATOM 3324 N N . ALA B 1 78 ? -7.629 13.414 18.438 1 89 78 ALA B N 1
ATOM 3325 C CA . ALA B 1 78 ? -8.875 12.703 18.172 1 89 78 ALA B CA 1
ATOM 3326 C C . ALA B 1 78 ? -9.773 12.695 19.406 1 89 78 ALA B C 1
ATOM 3328 O O . ALA B 1 78 ? -10.977 12.969 19.312 1 89 78 ALA B O 1
ATOM 3329 N N . GLN B 1 79 ? -9.195 12.359 20.469 1 84.25 79 GLN B N 1
ATOM 3330 C CA . GLN B 1 79 ? -9.961 12.328 21.719 1 84.25 79 GLN B CA 1
ATOM 3331 C C . GLN B 1 79 ? -10.477 13.719 22.078 1 84.25 79 GLN B C 1
ATOM 3333 O O . GLN B 1 79 ? -11.617 13.867 22.531 1 84.25 79 GLN B O 1
ATOM 3338 N N . PHE B 1 80 ? -9.688 14.719 21.984 1 85.25 80 PHE B N 1
ATOM 3339 C CA . PHE B 1 80 ? -10.055 16.109 22.266 1 85.25 80 PHE B CA 1
ATOM 3340 C C . PHE B 1 80 ? -11.266 16.516 21.422 1 85.25 80 PHE B C 1
ATOM 3342 O O . PHE B 1 80 ? -12.227 17.078 21.953 1 85.25 80 PHE B O 1
ATOM 3349 N N . ILE B 1 81 ? -11.211 16.203 20.141 1 88.38 81 ILE B N 1
ATOM 3350 C CA . ILE B 1 81 ? -12.273 16.609 19.234 1 88.38 81 ILE B CA 1
ATOM 3351 C C . ILE B 1 81 ? -13.555 15.836 19.547 1 88.38 81 ILE B C 1
ATOM 3353 O O . ILE B 1 81 ? -14.641 16.406 19.562 1 88.38 81 ILE B O 1
ATOM 3357 N N . LYS B 1 82 ? -13.391 14.57 19.797 1 86.06 82 LYS B N 1
ATOM 3358 C CA . LYS B 1 82 ? -14.555 13.766 20.156 1 86.06 82 LYS B CA 1
ATOM 3359 C C . LYS B 1 82 ? -15.234 14.297 21.422 1 86.06 82 LYS B C 1
ATOM 3361 O O . LYS B 1 82 ? -16.453 14.258 21.531 1 86.06 82 LYS B O 1
ATOM 3366 N N . THR B 1 83 ? -14.461 14.781 22.312 1 83.19 83 THR B N 1
ATOM 3367 C CA . THR B 1 83 ? -14.969 15.227 23.594 1 83.19 83 THR B CA 1
ATOM 3368 C C . THR B 1 83 ? -15.625 16.609 23.469 1 83.19 83 THR B C 1
ATOM 3370 O O . THR B 1 83 ? -16.719 16.812 23.984 1 83.19 83 THR B O 1
ATOM 3373 N N . TYR B 1 84 ? -15.016 17.516 22.781 1 84.38 84 TYR B N 1
ATOM 3374 C CA . TYR B 1 84 ? -15.461 18.906 22.797 1 84.38 84 TYR B CA 1
ATOM 3375 C C . TYR B 1 84 ? -16.297 19.219 21.562 1 84.38 84 TYR B C 1
ATOM 3377 O O . TYR B 1 84 ? -17.125 20.141 21.578 1 84.38 84 TYR B O 1
ATOM 3385 N N . TYR B 1 85 ? -16.047 18.391 20.469 1 88.56 85 TYR B N 1
ATOM 3386 C CA . TYR B 1 85 ? -16.766 18.562 19.219 1 88.56 85 TYR B CA 1
ATOM 3387 C C . TYR B 1 85 ? -17.266 17.234 18.672 1 88.56 85 TYR B C 1
ATOM 3389 O O . TYR B 1 85 ? -16.875 16.812 17.578 1 88.56 85 TYR B O 1
ATOM 3397 N N . PRO B 1 86 ? -18.234 16.641 19.297 1 86.06 86 PRO B N 1
ATOM 3398 C CA . PRO B 1 86 ? -18.641 15.273 18.953 1 86.06 86 PRO B CA 1
ATOM 3399 C C . PRO B 1 86 ? -19.359 15.188 17.625 1 86.06 86 PRO B C 1
ATOM 3401 O O . PRO B 1 86 ? -19.328 14.156 16.953 1 86.06 86 PRO B O 1
ATOM 3404 N N . LYS B 1 87 ? -20.062 16.281 17.234 1 88.5 87 LYS B N 1
ATOM 3405 C CA . LYS B 1 87 ? -20.781 16.281 15.969 1 88.5 87 LYS B CA 1
ATOM 3406 C C . LYS B 1 87 ? -20.078 17.172 14.945 1 88.5 87 LYS B C 1
ATOM 3408 O O . LYS B 1 87 ? -19.438 18.156 15.305 1 88.5 87 LYS B O 1
ATOM 3413 N N . VAL B 1 88 ? -20.266 16.797 13.734 1 88 88 VAL B N 1
ATOM 3414 C CA . VAL B 1 88 ? -19.641 17.547 12.641 1 88 88 VAL B CA 1
ATOM 3415 C C . VAL B 1 88 ? -20.125 18.984 12.68 1 88 88 VAL B C 1
ATOM 3417 O O . VAL B 1 88 ? -19.375 19.906 12.359 1 88 88 VAL B O 1
ATOM 3420 N N . THR B 1 89 ? -21.297 19.219 13.094 1 88.12 89 THR B N 1
ATOM 3421 C CA . THR B 1 89 ? -21.859 20.562 13.172 1 88.12 89 THR B CA 1
ATOM 3422 C C . THR B 1 89 ? -21.109 21.391 14.211 1 88.12 89 THR B C 1
ATOM 3424 O O . THR B 1 89 ? -21.141 22.625 14.164 1 88.12 89 THR B O 1
ATOM 3427 N N . ASP B 1 90 ? -20.484 20.688 15.141 1 89.69 90 ASP B N 1
ATOM 3428 C CA . ASP B 1 90 ? -19.766 21.391 16.188 1 89.69 90 ASP B CA 1
ATOM 3429 C C . ASP B 1 90 ? -18.438 21.938 15.672 1 89.69 90 ASP B C 1
ATOM 3431 O O . ASP B 1 90 ? -17.812 22.797 16.312 1 89.69 90 ASP B O 1
ATOM 3435 N N . TYR B 1 91 ? -18.031 21.406 14.492 1 92.69 91 TYR B N 1
ATOM 3436 C CA . TYR B 1 91 ? -16.719 21.781 13.969 1 92.69 91 TYR B CA 1
ATOM 3437 C C . TYR B 1 91 ? -16.656 23.25 13.617 1 92.69 91 TYR B C 1
ATOM 3439 O O . TYR B 1 91 ? 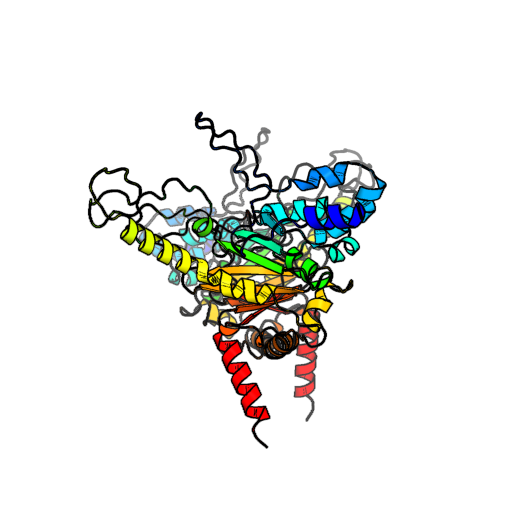-15.578 23.844 13.57 1 92.69 91 TYR B O 1
ATOM 3447 N N . GLN B 1 92 ? -17.797 23.859 13.391 1 91.19 92 GLN B N 1
ATOM 3448 C CA . GLN B 1 92 ? -17.859 25.281 13.086 1 91.19 92 GLN B CA 1
ATOM 3449 C C . GLN B 1 92 ? -17.359 26.109 14.266 1 91.19 92 GLN B C 1
ATOM 3451 O O . GLN B 1 92 ? -17 27.281 14.102 1 91.19 92 GLN B O 1
ATOM 3456 N N . ASN B 1 93 ? -17.344 25.438 15.445 1 89.69 93 ASN B N 1
ATOM 3457 C CA . ASN B 1 93 ? -16.906 26.125 16.656 1 89.69 93 ASN B CA 1
ATOM 3458 C C . ASN B 1 93 ? -15.5 25.703 17.062 1 89.69 93 ASN B C 1
ATOM 3460 O O . ASN B 1 93 ? -15.125 25.797 18.234 1 89.69 93 ASN B O 1
ATOM 3464 N N . ALA B 1 94 ? -14.75 25.203 16.109 1 91.69 94 ALA B N 1
ATOM 3465 C CA . ALA B 1 94 ? -13.383 24.766 16.391 1 91.69 94 ALA B CA 1
ATOM 3466 C C . ALA B 1 94 ? -12.547 25.906 16.969 1 91.69 94 ALA B C 1
ATOM 3468 O O . ALA B 1 94 ? -12.867 27.078 16.781 1 91.69 94 ALA B O 1
ATOM 3469 N N . PRO B 1 95 ? -11.508 25.562 17.719 1 88.69 95 PRO B N 1
ATOM 3470 C CA . PRO B 1 95 ? -10.672 26.594 18.328 1 88.69 95 PRO B CA 1
ATOM 3471 C C . PRO B 1 95 ? -9.945 27.453 17.281 1 88.69 95 PRO B C 1
ATOM 3473 O O . PRO B 1 95 ? -9.859 27.062 16.109 1 88.69 95 PRO B O 1
ATOM 3476 N N . LYS B 1 96 ? -9.492 28.562 17.734 1 88.19 96 LYS B N 1
ATOM 3477 C CA . LYS B 1 96 ? -8.766 29.469 16.844 1 88.19 96 LYS B CA 1
ATOM 3478 C C . LYS B 1 96 ? -7.449 28.844 16.391 1 88.19 96 LYS B C 1
ATOM 3480 O O . LYS B 1 96 ? -7.094 28.922 15.211 1 88.19 96 LYS B O 1
ATOM 3485 N N . LEU B 1 97 ? -6.82 28.25 17.344 1 91.31 97 LEU B N 1
ATOM 3486 C CA . LEU B 1 97 ? -5.508 27.688 17.047 1 91.31 97 LEU B CA 1
ATOM 3487 C C . LEU B 1 97 ? -5.312 26.359 17.781 1 91.31 97 LEU B C 1
ATOM 3489 O O . LEU B 1 97 ? -5.594 26.266 18.984 1 91.31 97 LEU B O 1
ATOM 3493 N N . LEU B 1 98 ? -4.992 25.359 17.047 1 91.19 98 LEU B N 1
AT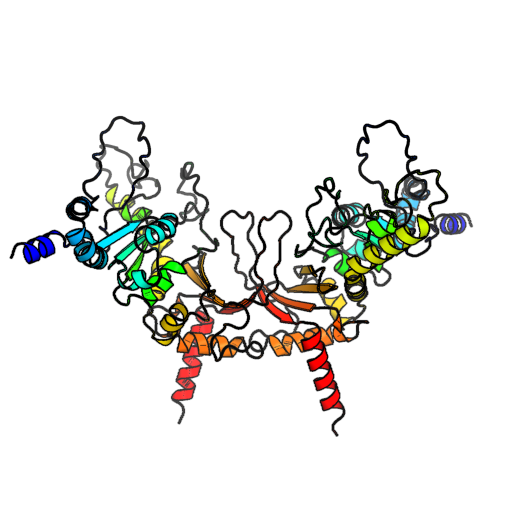OM 3494 C CA . LEU B 1 98 ? -4.535 24.094 17.625 1 91.19 98 LEU B CA 1
ATOM 3495 C C . LEU B 1 98 ? -3.068 23.844 17.281 1 91.19 98 LEU B C 1
ATOM 3497 O O . LEU B 1 98 ? -2.729 23.578 16.125 1 91.19 98 LEU B O 1
ATOM 3501 N N . LEU B 1 99 ? -2.211 23.984 18.266 1 91.75 99 LEU B N 1
ATOM 3502 C CA . LEU B 1 99 ? -0.79 23.703 18.109 1 91.75 99 LEU B CA 1
ATOM 3503 C C . LEU B 1 99 ? -0.489 22.234 18.406 1 91.75 99 LEU B C 1
ATOM 3505 O O . LEU B 1 99 ? -0.762 21.75 19.516 1 91.75 99 LEU B O 1
ATOM 3509 N N . ILE B 1 100 ? 0.027 21.578 17.406 1 93.19 100 ILE B N 1
ATOM 3510 C CA . ILE B 1 100 ? 0.381 20.172 17.578 1 93.19 100 ILE B CA 1
ATOM 3511 C C . ILE B 1 100 ? 1.853 20.062 17.969 1 93.19 100 ILE B C 1
ATOM 3513 O O . ILE B 1 100 ? 2.74 20.344 17.172 1 93.19 100 ILE B O 1
ATOM 3517 N N . SER B 1 101 ? 2.014 19.688 19.203 1 91.56 101 SER B N 1
ATOM 3518 C CA . SER B 1 101 ? 3.367 19.391 19.672 1 91.56 101 SER B CA 1
ATOM 3519 C C . SER B 1 101 ? 3.893 18.094 19.062 1 91.56 101 SER B C 1
ATOM 3521 O O . SER B 1 101 ? 3.494 17.016 19.484 1 91.56 101 SER B O 1
ATOM 3523 N N . TRP B 1 102 ? 4.867 18.266 18.125 1 93.88 102 TRP B N 1
ATOM 3524 C CA . TRP B 1 102 ? 5.305 17.156 17.297 1 93.88 102 TRP B CA 1
ATOM 3525 C C . TRP B 1 102 ? 6.742 16.766 17.609 1 93.88 102 TRP B C 1
ATOM 3527 O O . TRP B 1 102 ? 7.625 17.625 17.688 1 93.88 102 TRP B O 1
ATOM 3537 N N . ASP B 1 103 ? 6.91 15.539 17.953 1 90.94 103 ASP B N 1
ATOM 3538 C CA . ASP B 1 103 ? 8.227 14.938 18.125 1 90.94 103 ASP B CA 1
ATOM 3539 C C . ASP B 1 103 ? 8.391 13.719 17.219 1 90.94 103 ASP B C 1
ATOM 3541 O O . ASP B 1 103 ? 7.672 12.727 17.375 1 90.94 103 ASP B O 1
ATOM 3545 N N . HIS B 1 104 ? 9.336 13.852 16.266 1 91.81 104 HIS B N 1
ATOM 3546 C CA . HIS B 1 104 ? 9.469 12.734 15.328 1 91.81 104 HIS B CA 1
ATOM 3547 C C . HIS B 1 104 ? 10.367 11.648 15.898 1 91.81 104 HIS B C 1
ATOM 3549 O O . HIS B 1 104 ? 10.68 10.672 15.203 1 91.81 104 HIS B O 1
ATOM 3555 N N . GLY B 1 105 ? 10.711 11.703 17.125 1 86.69 105 GLY B N 1
ATOM 3556 C CA . GLY B 1 105 ? 11.469 10.648 17.766 1 86.69 105 GLY B CA 1
ATOM 3557 C C . GLY B 1 105 ? 12.93 10.617 17.359 1 86.69 105 GLY B C 1
ATOM 3558 O O . GLY B 1 105 ? 13.445 11.586 16.797 1 86.69 105 GLY B O 1
ATOM 3559 N N . LEU B 1 106 ? 13.547 9.516 17.719 1 80.06 106 LEU B N 1
ATOM 3560 C CA . LEU B 1 106 ? 14.969 9.391 17.438 1 80.06 106 LEU B CA 1
ATOM 3561 C C . LEU B 1 106 ? 15.195 8.781 16.047 1 80.06 106 LEU B C 1
ATOM 3563 O O . LEU B 1 106 ? 14.68 7.703 15.75 1 80.06 106 LEU B O 1
ATOM 3567 N N . ILE B 1 107 ? 15.812 9.547 15.281 1 82.81 107 ILE B N 1
ATOM 3568 C CA . ILE B 1 107 ? 16.188 9.07 13.953 1 82.81 107 ILE B CA 1
ATOM 3569 C C . ILE B 1 107 ? 17.688 8.828 13.898 1 82.81 107 ILE B C 1
ATOM 3571 O O . ILE B 1 107 ? 18.484 9.695 14.289 1 82.81 107 ILE B O 1
ATOM 3575 N N . GLU B 1 108 ? 17.969 7.652 13.469 1 73.5 108 GLU B N 1
ATOM 3576 C CA . GLU B 1 108 ? 19.391 7.301 13.398 1 73.5 108 GLU B CA 1
ATOM 3577 C C . GLU B 1 108 ? 20.156 8.305 12.547 1 73.5 108 GLU B C 1
ATOM 3579 O O . GLU B 1 108 ? 19.719 8.695 11.469 1 73.5 108 GLU B O 1
ATOM 3584 N N . ASP B 1 109 ? 21.297 8.812 13.07 1 73.44 109 ASP B N 1
ATOM 3585 C CA . ASP B 1 109 ? 22.266 9.664 12.375 1 73.44 109 ASP B CA 1
ATOM 3586 C C . ASP B 1 109 ? 21.688 11.055 12.125 1 73.44 109 ASP B C 1
ATOM 3588 O O . ASP B 1 109 ? 22.172 11.789 11.258 1 73.44 109 ASP B O 1
ATOM 3592 N N . GLU B 1 110 ? 20.609 11.336 12.797 1 81.06 110 GLU B N 1
ATOM 3593 C CA . GLU B 1 110 ? 19.984 12.648 12.617 1 81.06 110 GLU B CA 1
ATOM 3594 C C . GLU B 1 110 ? 20.969 13.773 12.938 1 81.06 110 GLU B C 1
ATOM 3596 O O . GLU B 1 110 ? 21.016 14.781 12.227 1 81.06 110 GLU B O 1
ATOM 3601 N N . PHE B 1 111 ? 21.766 13.57 13.992 1 73.69 111 PHE B N 1
ATOM 3602 C CA . PHE B 1 111 ? 22.656 14.641 14.43 1 73.69 111 PHE B CA 1
ATOM 3603 C C . PHE B 1 111 ? 24.109 14.188 14.367 1 73.69 111 PHE B C 1
ATOM 3605 O O . PHE B 1 111 ? 25 14.836 14.938 1 73.69 111 PHE B O 1
ATOM 3612 N N . GLY B 1 112 ? 24.344 13.172 13.578 1 66.06 112 GLY B N 1
ATOM 3613 C CA . GLY B 1 112 ? 25.719 12.695 13.445 1 66.06 112 GLY B CA 1
ATOM 3614 C C . GLY B 1 112 ? 26.203 11.922 14.648 1 66.06 112 GLY B C 1
ATOM 3615 O O . GLY B 1 112 ? 25.453 11.711 15.602 1 66.06 112 GLY B O 1
ATOM 3616 N N . GLU B 1 113 ? 27.328 11.195 14.617 1 59.84 113 GLU B N 1
ATOM 3617 C CA . GLU B 1 113 ? 27.953 10.32 15.602 1 59.84 113 GLU B CA 1
ATOM 3618 C C . GLU B 1 113 ? 28.188 11.047 16.922 1 59.84 113 GLU B C 1
ATOM 3620 O O . GLU B 1 113 ? 28.312 10.422 17.969 1 59.84 113 GLU B O 1
ATOM 3625 N N . VAL B 1 114 ? 28.188 12.234 16.859 1 56.12 114 VAL B N 1
ATOM 3626 C CA . VAL B 1 114 ? 28.688 13 18 1 56.12 114 VAL B CA 1
ATOM 3627 C C . VAL B 1 114 ? 27.625 13 19.109 1 56.12 114 VAL B C 1
ATOM 3629 O O . VAL B 1 114 ? 27.938 13.336 20.266 1 56.12 114 VAL B O 1
ATOM 3632 N N . TYR B 1 115 ? 26.5 12.609 18.766 1 55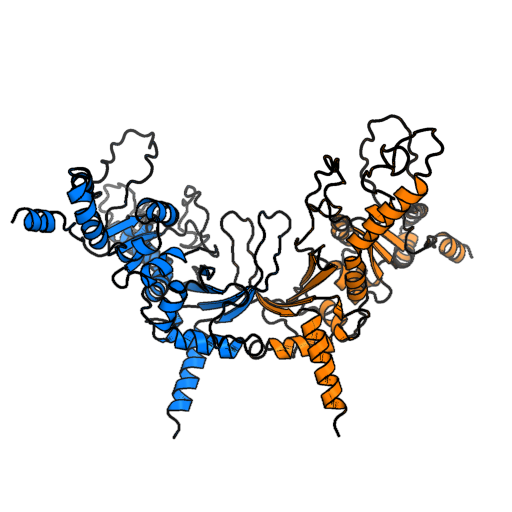.78 115 TYR B N 1
ATOM 3633 C CA . TYR B 1 115 ? 25.469 12.758 19.781 1 55.78 115 TYR B CA 1
ATOM 3634 C C . TYR B 1 115 ? 25.188 11.422 20.469 1 55.78 115 TYR B C 1
ATOM 3636 O O . TYR B 1 115 ? 24.797 10.453 19.828 1 55.78 115 TYR B O 1
ATOM 3644 N N . GLU B 1 116 ? 26.234 10.914 21.328 1 53.5 116 GLU B N 1
ATOM 3645 C CA . GLU B 1 116 ? 26.312 9.633 22.031 1 53.5 116 GLU B CA 1
ATOM 3646 C C . GLU B 1 116 ? 24.953 9.234 22.578 1 53.5 116 GLU B C 1
ATOM 3648 O O . GLU B 1 116 ? 24.609 8.047 22.594 1 53.5 116 GLU B O 1
ATOM 3653 N N . ASP B 1 117 ? 24.453 9.969 23.484 1 49.53 117 ASP B N 1
ATOM 3654 C CA . ASP B 1 117 ? 23.594 9.492 24.562 1 49.53 117 ASP B CA 1
ATOM 3655 C C . ASP B 1 117 ? 22.125 9.578 24.156 1 49.53 117 ASP B C 1
ATOM 3657 O O . ASP B 1 117 ? 21.266 9.883 25 1 49.53 117 ASP B O 1
ATOM 3661 N N . PHE B 1 118 ? 21.938 9.523 22.969 1 50.25 118 PHE B N 1
ATOM 3662 C CA . PHE B 1 118 ? 20.484 9.492 22.906 1 50.25 118 PHE B CA 1
ATOM 3663 C C . PHE B 1 118 ? 19.938 8.172 23.422 1 50.25 118 PHE B C 1
ATOM 3665 O O . PHE B 1 118 ? 19.438 7.348 22.641 1 50.25 118 PHE B O 1
ATOM 3672 N N . ASP B 1 119 ? 20.672 7.492 24.219 1 46.59 119 ASP B N 1
ATOM 3673 C CA . ASP B 1 119 ? 20.297 6.191 24.766 1 46.59 119 ASP B CA 1
ATOM 3674 C C . ASP B 1 119 ? 18.828 6.152 25.125 1 46.59 119 ASP B C 1
ATOM 3676 O O . ASP B 1 119 ? 18.203 5.082 25.141 1 46.59 119 ASP B O 1
ATOM 3680 N N . GLY B 1 120 ? 18.344 7.207 25.75 1 44.34 120 GLY B N 1
ATOM 3681 C CA . GLY B 1 120 ? 17.109 7.039 26.516 1 44.34 120 GLY B CA 1
ATOM 3682 C C . GLY B 1 120 ? 15.859 7.238 25.688 1 44.34 120 GLY B C 1
ATOM 3683 O O . GLY B 1 120 ? 14.742 7.156 26.203 1 44.34 120 GLY B O 1
ATOM 3684 N N . LEU B 1 121 ? 16.016 7.816 24.609 1 50 121 LEU B N 1
ATOM 3685 C CA . LEU B 1 121 ? 14.703 8.125 24.062 1 50 121 LEU B CA 1
ATOM 3686 C C . LEU B 1 121 ? 14.172 6.961 23.219 1 50 121 LEU B C 1
ATOM 3688 O O . LEU B 1 121 ? 14.75 6.621 22.188 1 50 121 LEU B O 1
ATOM 3692 N N . ASP B 1 122 ? 13.711 6.008 23.922 1 51.97 122 ASP B N 1
ATOM 3693 C CA . ASP B 1 122 ? 12.969 4.828 23.484 1 51.97 122 ASP B CA 1
ATOM 3694 C C . ASP B 1 122 ? 11.844 5.211 22.531 1 51.97 122 ASP B C 1
ATOM 3696 O O . ASP B 1 122 ? 10.875 4.465 22.375 1 51.97 122 ASP B O 1
ATOM 3700 N N . GLU B 1 123 ? 11.852 6.48 22.078 1 65.06 123 GLU B N 1
ATOM 3701 C CA . GLU B 1 123 ? 10.672 6.758 21.266 1 65.06 123 GLU B CA 1
ATOM 3702 C C . GLU B 1 123 ? 10.883 6.336 19.812 1 65.06 123 GLU B C 1
ATOM 3704 O O . GLU B 1 123 ? 11.922 6.621 19.219 1 65.06 123 GLU B O 1
ATOM 3709 N N . ASP B 1 124 ? 10.047 5.512 19.406 1 76.69 124 ASP B N 1
ATOM 3710 C CA . ASP B 1 124 ? 10.07 5.012 18.031 1 76.69 124 ASP B CA 1
ATOM 3711 C C . ASP B 1 124 ? 10.055 6.164 17.031 1 76.69 124 ASP B C 1
ATOM 3713 O O . ASP B 1 124 ? 9.43 7.199 17.281 1 76.69 124 ASP B O 1
ATOM 3717 N N . SER B 1 125 ? 10.914 6.109 16.078 1 86.12 125 SER B N 1
ATOM 3718 C CA . SER B 1 125 ? 10.992 7.098 15 1 86.12 125 SER B CA 1
ATOM 3719 C C . SER B 1 125 ? 9.672 7.203 14.242 1 86.12 125 SER B C 1
ATOM 3721 O O . SER B 1 125 ? 9.023 6.188 13.969 1 86.12 125 SER B O 1
ATOM 3723 N N . MET B 1 126 ? 9.312 8.461 14.016 1 89.38 126 MET B N 1
ATOM 3724 C CA . MET B 1 126 ? 8.102 8.703 13.234 1 89.38 126 MET B CA 1
ATOM 3725 C C . MET B 1 126 ? 8.43 8.875 11.758 1 89.38 126 MET B C 1
ATOM 3727 O O . MET B 1 126 ? 7.551 9.172 10.945 1 89.38 126 MET B O 1
ATOM 3731 N N . GLU B 1 127 ? 9.719 8.688 11.461 1 89 127 GLU B N 1
ATOM 3732 C CA . GLU B 1 127 ? 10.086 8.805 10.055 1 89 127 GLU B CA 1
ATOM 3733 C C . GLU B 1 127 ? 9.406 7.719 9.219 1 89 127 GLU B C 1
ATOM 3735 O O . GLU B 1 127 ? 9.359 6.555 9.625 1 89 127 GLU B O 1
ATOM 3740 N N . ASP B 1 128 ? 8.797 8.125 8.094 1 88.56 128 ASP B N 1
ATOM 3741 C CA . ASP B 1 128 ? 8.164 7.246 7.121 1 88.56 128 ASP B CA 1
ATOM 3742 C C . ASP B 1 128 ? 6.867 6.656 7.672 1 88.56 128 ASP B C 1
ATOM 3744 O O . ASP B 1 128 ? 6.234 5.824 7.02 1 88.56 128 ASP B O 1
ATOM 3748 N N . VAL B 1 129 ? 6.531 7.035 8.883 1 90.25 129 VAL B N 1
ATOM 3749 C CA . VAL B 1 129 ? 5.27 6.582 9.453 1 90.25 129 VAL B CA 1
ATOM 3750 C C . VAL B 1 129 ? 4.113 7.383 8.867 1 90.25 129 VAL B C 1
ATOM 3752 O O . VAL B 1 129 ? 4.148 8.617 8.844 1 90.25 129 VAL B O 1
ATOM 3755 N N . LEU B 1 130 ? 3.168 6.613 8.352 1 92.88 130 LEU B N 1
ATOM 3756 C CA . LEU B 1 130 ? 1.971 7.266 7.828 1 92.88 130 LEU B CA 1
ATOM 3757 C C . LEU B 1 130 ? 1.131 7.844 8.961 1 92.88 130 LEU B C 1
ATOM 3759 O O . LEU B 1 130 ? 0.545 7.098 9.75 1 92.88 130 LEU B O 1
ATOM 3763 N N . THR B 1 131 ? 1.051 9.164 8.969 1 94.25 131 THR B N 1
ATOM 3764 C CA . THR B 1 131 ? 0.362 9.867 10.039 1 94.25 131 THR B CA 1
ATOM 3765 C C . THR B 1 131 ? -0.933 10.5 9.531 1 94.25 131 THR B C 1
ATOM 3767 O O . THR B 1 131 ? -0.917 11.281 8.578 1 94.25 131 THR B O 1
ATOM 3770 N N . ASP B 1 132 ? -1.997 10.164 10.195 1 95.62 132 ASP B N 1
ATOM 3771 C CA . ASP B 1 132 ? -3.318 10.617 9.773 1 95.62 132 ASP B CA 1
ATOM 3772 C C . ASP B 1 132 ? -3.594 12.039 10.266 1 95.62 132 ASP B C 1
ATOM 3774 O O . ASP B 1 132 ? -3.561 12.305 11.469 1 95.62 132 ASP B O 1
ATOM 3778 N N . ILE B 1 133 ? -3.873 12.977 9.344 1 97.12 133 ILE B N 1
ATOM 3779 C CA . ILE B 1 133 ? -4.188 14.352 9.719 1 97.12 133 ILE B CA 1
ATOM 3780 C C . ILE B 1 133 ? -5.543 14.742 9.141 1 97.12 133 ILE B C 1
ATOM 3782 O O . ILE B 1 133 ? -5.824 15.93 8.953 1 97.12 133 ILE B O 1
ATOM 3786 N N . THR B 1 134 ? -6.367 13.773 8.82 1 96.69 134 THR B N 1
ATOM 3787 C CA . THR B 1 134 ? -7.664 13.992 8.188 1 96.69 134 THR B CA 1
ATOM 3788 C C . THR B 1 134 ? -8.555 14.867 9.062 1 96.69 134 THR B C 1
ATOM 3790 O O . THR B 1 134 ? -9.211 15.781 8.562 1 96.69 134 THR B O 1
ATOM 3793 N N . LEU B 1 135 ? -8.508 14.641 10.289 1 95.5 135 LEU B N 1
ATOM 3794 C CA . LEU B 1 135 ? -9.375 15.359 11.211 1 95.5 135 LEU B CA 1
ATOM 3795 C C . LEU B 1 135 ? -9.023 16.844 11.242 1 95.5 135 LEU B C 1
ATOM 3797 O O . LEU B 1 135 ? -9.914 17.688 11.328 1 95.5 135 LEU B O 1
ATOM 3801 N N . LEU B 1 136 ? -7.742 17.141 11.195 1 96.75 136 LEU B N 1
ATOM 3802 C CA . LEU B 1 136 ? -7.312 18.531 11.188 1 96.75 136 LEU B CA 1
ATOM 3803 C C . LEU B 1 136 ? -7.801 19.25 9.93 1 96.75 136 LEU B C 1
ATOM 3805 O O . LEU B 1 136 ? -8.273 20.375 10 1 96.75 136 LEU B O 1
ATOM 3809 N N . VAL B 1 137 ? -7.727 18.547 8.812 1 96.75 137 VAL B N 1
ATOM 3810 C CA . VAL B 1 137 ? -8.188 19.109 7.551 1 96.75 137 VAL B CA 1
ATOM 3811 C C . VAL B 1 137 ? -9.703 19.312 7.598 1 96.75 137 VAL B C 1
ATOM 3813 O O . VAL B 1 137 ? -10.211 20.328 7.113 1 96.75 137 VAL B O 1
ATOM 3816 N N . ARG B 1 138 ? -10.375 18.406 8.203 1 95.44 138 ARG B N 1
ATOM 3817 C CA . ARG B 1 138 ? -11.828 18.484 8.305 1 95.44 138 ARG B CA 1
ATOM 3818 C C . ARG B 1 138 ? -12.25 19.656 9.18 1 95.44 138 ARG B C 1
ATOM 3820 O O . ARG B 1 138 ? -13.211 20.375 8.859 1 95.44 138 ARG B O 1
ATOM 3827 N N . LEU B 1 139 ? -11.586 19.859 10.273 1 95.19 139 LEU B N 1
ATOM 3828 C CA . LEU B 1 139 ? -11.875 21 11.133 1 95.19 139 LEU B CA 1
ATOM 3829 C C . LEU B 1 139 ? -11.688 22.312 10.375 1 95.19 139 LEU B C 1
ATOM 3831 O O . LEU B 1 139 ? -12.523 23.203 10.461 1 95.19 139 LEU B O 1
ATOM 3835 N N . ARG B 1 140 ? -10.617 22.328 9.648 1 95.88 140 ARG B N 1
ATOM 3836 C CA . ARG B 1 140 ? -10.344 23.516 8.852 1 95.88 140 ARG B CA 1
ATOM 3837 C C . ARG B 1 140 ? -11.445 23.75 7.812 1 95.88 140 ARG B C 1
ATOM 3839 O O . ARG B 1 140 ? -11.82 24.891 7.539 1 95.88 140 ARG B O 1
ATOM 3846 N N . ALA B 1 141 ? -11.906 22.719 7.223 1 95.69 141 ALA B N 1
ATOM 3847 C CA . ALA B 1 141 ? -12.938 22.812 6.191 1 95.69 141 ALA B CA 1
ATOM 3848 C C . ALA B 1 141 ? -14.234 23.375 6.758 1 95.69 141 ALA B C 1
ATOM 3850 O O . ALA B 1 141 ? -14.945 24.109 6.082 1 95.69 141 ALA B O 1
ATOM 3851 N N . HIS B 1 142 ? -14.562 23.094 7.984 1 94.94 142 HIS B N 1
ATOM 3852 C CA . HIS B 1 142 ? -15.836 23.484 8.57 1 94.94 142 HIS B CA 1
ATOM 3853 C C . HIS B 1 142 ? -15.711 24.812 9.328 1 94.94 142 HIS B C 1
ATOM 3855 O O . HIS B 1 142 ? -16.719 25.453 9.633 1 94.94 142 HIS B O 1
ATOM 3861 N N . CYS B 1 143 ? -14.492 25.125 9.695 1 94.5 143 CYS B N 1
ATOM 3862 C CA . CYS B 1 143 ? -14.234 26.359 10.406 1 94.5 143 CYS B CA 1
ATOM 3863 C C . CYS B 1 143 ? -13.078 27.125 9.766 1 94.5 143 CYS B C 1
ATOM 3865 O O . CYS B 1 143 ? -11.922 26.938 10.141 1 94.5 143 CYS B O 1
ATOM 3867 N N . PRO B 1 144 ? -13.359 28.094 8.984 1 87.75 144 PRO B N 1
ATOM 3868 C CA . PRO B 1 144 ? -12.328 28.812 8.227 1 87.75 144 PRO B CA 1
ATOM 3869 C C . PRO B 1 144 ? -11.344 29.562 9.125 1 87.75 144 PRO B C 1
ATOM 3871 O O . PRO B 1 144 ? -10.227 29.875 8.703 1 87.75 144 PRO B O 1
ATOM 3874 N N . THR B 1 145 ? -11.734 29.875 10.32 1 89.44 145 THR B N 1
ATOM 3875 C CA . THR B 1 145 ? -10.859 30.641 11.211 1 89.44 145 THR B CA 1
ATOM 3876 C C . THR B 1 145 ? -9.938 29.703 11.984 1 89.44 145 THR B C 1
ATOM 3878 O O . THR B 1 145 ? -9.008 30.172 12.656 1 89.44 145 THR B O 1
ATOM 3881 N N . PHE B 1 146 ? -10.234 28.453 11.852 1 93.69 146 PHE B N 1
ATOM 3882 C CA . PHE B 1 146 ? -9.414 27.453 12.523 1 93.69 146 PHE B CA 1
ATOM 3883 C C . PHE B 1 146 ? -8.039 27.344 11.883 1 93.69 146 PHE B C 1
ATOM 3885 O O . PHE B 1 146 ? -7.926 27.328 10.656 1 93.69 146 PHE B O 1
ATOM 3892 N N . THR B 1 147 ? -7.008 27.328 12.734 1 93.94 147 THR B N 1
ATOM 3893 C CA . THR B 1 147 ? -5.641 27.109 12.273 1 93.94 147 THR B CA 1
ATOM 3894 C C . THR B 1 147 ? -4.984 25.953 13.047 1 93.94 147 THR B C 1
ATOM 3896 O O . THR B 1 147 ? -5.043 25.922 14.273 1 93.94 147 THR B O 1
ATOM 3899 N N . ALA B 1 148 ? -4.539 25 12.305 1 95.5 148 ALA B N 1
ATOM 3900 C CA . ALA B 1 148 ? -3.719 23.938 12.883 1 95.5 148 ALA B CA 1
ATOM 3901 C C . ALA B 1 148 ? -2.256 24.094 12.477 1 95.5 148 ALA B C 1
ATOM 3903 O O . ALA B 1 148 ? -1.955 24.375 11.312 1 95.5 148 ALA B O 1
ATOM 3904 N N . LYS B 1 149 ? -1.359 23.938 13.453 1 95.44 149 LYS B N 1
ATOM 3905 C CA . LYS B 1 149 ? 0.068 24.078 13.18 1 95.44 149 LYS B CA 1
ATOM 3906 C C . LYS B 1 149 ? 0.879 23.047 13.953 1 95.44 149 LYS B C 1
ATOM 3908 O O . LYS B 1 149 ? 0.648 22.828 15.141 1 95.44 149 LYS B O 1
ATOM 3913 N N . PHE B 1 150 ? 1.777 22.391 13.227 1 96.38 150 PHE B N 1
ATOM 3914 C CA . PHE B 1 150 ? 2.746 21.516 13.867 1 96.38 150 PHE B CA 1
ATOM 3915 C C . PHE B 1 150 ? 3.977 22.297 14.312 1 96.38 150 PHE B C 1
ATOM 3917 O O . PHE B 1 150 ? 4.484 23.141 13.578 1 96.38 150 PHE B O 1
ATOM 3924 N N . VAL B 1 151 ? 4.375 22.078 15.516 1 92.69 151 VAL B N 1
ATOM 3925 C CA . VAL B 1 151 ? 5.594 22.672 16.062 1 92.69 151 VAL B CA 1
ATOM 3926 C C . VAL B 1 151 ? 6.434 21.594 16.734 1 92.69 151 VAL B C 1
ATOM 3928 O O . VAL B 1 151 ? 5.891 20.672 17.375 1 92.69 151 VAL B O 1
ATOM 3931 N N . SER B 1 152 ? 7.695 21.719 16.531 1 91.88 152 SER B N 1
ATOM 3932 C CA . SER B 1 152 ? 8.586 20.766 17.188 1 91.88 152 SER B CA 1
ATOM 3933 C C . SER B 1 152 ? 8.523 20.891 18.703 1 91.88 152 SER B C 1
ATOM 3935 O O . SER B 1 152 ? 8.781 21.969 19.25 1 91.88 152 SER B O 1
ATOM 3937 N N . ARG B 1 153 ? 8.211 19.812 19.328 1 87.56 153 ARG B N 1
ATOM 3938 C CA . ARG B 1 153 ? 8.219 19.781 20.781 1 87.56 153 ARG B CA 1
ATOM 3939 C C . ARG B 1 153 ? 9.617 20.047 21.328 1 87.56 153 ARG B C 1
ATOM 3941 O O . ARG B 1 153 ? 9.773 20.781 22.312 1 87.56 153 ARG B O 1
ATOM 3948 N N . ARG B 1 154 ? 10.57 19.547 20.703 1 85.75 154 ARG B N 1
ATOM 3949 C CA . ARG B 1 154 ? 11.953 19.656 21.172 1 85.75 154 ARG B CA 1
ATOM 3950 C C . ARG B 1 154 ? 12.445 21.094 21.094 1 85.75 154 ARG B C 1
ATOM 3952 O O . ARG B 1 154 ? 13.109 21.578 22.016 1 85.75 154 ARG B O 1
ATOM 3959 N N . VAL B 1 155 ? 12.141 21.703 20.109 1 84.88 155 VAL B N 1
ATOM 3960 C CA . VAL B 1 155 ? 12.547 23.094 19.953 1 84.88 155 VAL B CA 1
ATOM 3961 C C . VAL B 1 155 ? 11.797 23.969 20.953 1 84.88 155 VAL B C 1
ATOM 3963 O O . VAL B 1 155 ? 12.383 24.859 21.578 1 84.88 155 VAL B O 1
ATOM 3966 N N . LEU B 1 156 ? 10.57 23.656 21.109 1 82.25 156 LEU B N 1
ATOM 3967 C CA . LEU B 1 156 ? 9.734 24.438 22.016 1 82.25 156 LEU B CA 1
ATOM 3968 C C . LEU B 1 156 ? 10.227 24.328 23.453 1 82.25 156 LEU B C 1
ATOM 3970 O O . LEU B 1 156 ? 10.18 25.297 24.203 1 82.25 156 LEU B O 1
ATOM 3974 N N . GLU B 1 157 ? 10.656 23.203 23.797 1 78.5 157 GLU B N 1
ATOM 3975 C CA . GLU B 1 157 ? 11.023 22.938 25.188 1 78.5 157 GLU B CA 1
ATOM 3976 C C . GLU B 1 157 ? 12.539 23.016 25.375 1 78.5 157 GLU B C 1
ATOM 3978 O O . GLU B 1 157 ? 13.055 22.672 26.438 1 78.5 157 GLU B O 1
ATOM 3983 N N . ASP B 1 158 ? 13.266 23.422 24.359 1 79.12 158 ASP B N 1
ATOM 3984 C CA . ASP B 1 158 ? 14.727 23.516 24.375 1 79.12 158 ASP B CA 1
ATOM 3985 C C . ASP B 1 158 ? 15.359 22.188 24.766 1 79.12 158 ASP B C 1
ATOM 3987 O O . ASP B 1 158 ? 16.297 22.156 25.562 1 79.12 158 ASP B O 1
ATOM 3991 N N . ASP B 1 159 ? 14.719 21.188 24.281 1 80.56 159 ASP B N 1
ATOM 3992 C CA . ASP B 1 159 ? 15.219 19.828 24.5 1 80.56 159 ASP B CA 1
ATOM 3993 C C . ASP B 1 159 ? 16.203 19.422 23.406 1 80.56 159 ASP B C 1
ATOM 3995 O O . ASP B 1 159 ? 15.852 18.688 22.5 1 80.56 159 ASP B O 1
ATOM 3999 N N . VAL B 1 160 ? 17.438 19.922 23.531 1 80.31 160 VAL B N 1
ATOM 4000 C CA . VAL B 1 160 ? 18.469 19.672 22.531 1 80.31 160 VAL B CA 1
ATOM 4001 C C . VAL B 1 160 ? 19.328 18.484 22.953 1 80.31 160 VAL B C 1
ATOM 4003 O O . VAL B 1 160 ? 19.484 18.219 24.141 1 80.31 160 VAL B O 1
ATOM 4006 N N . PRO B 1 161 ? 19.75 17.781 21.969 1 76 161 PRO B N 1
ATOM 4007 C CA . PRO B 1 161 ? 20.609 16.656 22.312 1 76 161 PRO B CA 1
ATOM 4008 C C . PRO B 1 161 ? 21.891 17.078 23.031 1 76 161 PRO B C 1
ATOM 4010 O O . PRO B 1 161 ? 22.344 18.219 22.844 1 76 161 PRO B O 1
ATOM 4013 N N . ASN B 1 162 ? 22.297 16.156 23.844 1 75.5 162 ASN B N 1
ATOM 4014 C CA . ASN B 1 162 ? 23.547 16.406 24.547 1 75.5 162 ASN B CA 1
ATOM 4015 C C . ASN B 1 162 ? 24.734 16.438 23.578 1 75.5 162 ASN B C 1
ATOM 4017 O O . ASN B 1 162 ? 24.891 15.531 22.75 1 75.5 162 ASN B O 1
ATOM 4021 N N . CYS B 1 163 ? 25.328 17.547 23.484 1 76.81 163 CYS B N 1
ATOM 4022 C CA . CYS B 1 163 ? 26.531 17.656 22.672 1 76.81 163 CYS B CA 1
ATOM 4023 C C . CYS B 1 163 ? 27.688 18.219 23.5 1 76.81 163 CYS B C 1
ATOM 4025 O O . CYS B 1 163 ? 27.469 18.844 24.531 1 76.81 163 CYS B O 1
ATOM 4027 N N . PRO B 1 164 ? 28.875 17.797 23.094 1 76.62 164 PRO B N 1
ATOM 4028 C CA . PRO B 1 164 ? 30.031 18.312 23.828 1 76.62 164 PRO B CA 1
ATOM 4029 C C . PRO B 1 164 ? 30.188 19.828 23.688 1 76.62 164 PRO B C 1
ATOM 4031 O O . PRO B 1 164 ? 29.906 20.375 22.609 1 76.62 164 PRO B O 1
ATOM 4034 N N . CYS B 1 165 ? 30.453 20.438 24.891 1 76.25 165 CYS B N 1
ATOM 4035 C CA . CYS B 1 165 ? 30.812 21.844 24.844 1 76.25 165 CYS B CA 1
ATOM 4036 C C . CYS B 1 165 ? 32.188 22.016 24.219 1 76.25 165 CYS B C 1
ATOM 4038 O O . CYS B 1 165 ? 33.125 21.281 24.531 1 76.25 165 CYS B O 1
ATOM 4040 N N . GLY B 1 166 ? 32.281 22.75 23.188 1 71.62 166 GLY B N 1
ATOM 4041 C CA . GLY B 1 166 ? 33.562 23 22.531 1 71.62 166 GLY B CA 1
ATOM 4042 C C . GLY B 1 166 ? 34.594 23.578 23.469 1 71.62 166 GLY B C 1
ATOM 4043 O O . GLY B 1 166 ? 35.812 23.406 23.25 1 71.62 166 GLY B O 1
ATOM 4044 N N . ASP B 1 167 ? 34.125 24.156 24.562 1 74.38 167 ASP B N 1
ATOM 4045 C CA . ASP B 1 167 ? 35.031 24.844 25.453 1 74.38 167 ASP B CA 1
ATOM 4046 C C . ASP B 1 167 ? 35.5 23.922 26.578 1 74.38 167 ASP B C 1
ATOM 4048 O O . ASP B 1 167 ? 36.688 23.812 26.859 1 74.38 167 ASP B O 1
ATOM 4052 N N . CYS B 1 168 ? 34.562 23.328 27.281 1 74.62 168 CYS B N 1
ATOM 4053 C CA . CYS B 1 168 ? 34.906 22.531 28.453 1 74.62 168 CYS B CA 1
ATOM 4054 C C . CYS B 1 168 ? 35 21.062 28.094 1 74.62 168 CYS B C 1
ATOM 4056 O O . CYS B 1 168 ? 35.531 20.25 28.859 1 74.62 168 CYS B O 1
ATOM 4058 N N . GLY B 1 169 ? 34.594 20.781 26.891 1 73.44 169 GLY B N 1
ATOM 4059 C CA . GLY B 1 169 ? 34.656 19.391 26.438 1 73.44 169 GLY B CA 1
ATOM 4060 C C . GLY B 1 169 ? 33.594 18.531 27.078 1 73.44 169 GLY B C 1
ATOM 4061 O O . GLY B 1 169 ? 33.438 17.344 26.719 1 73.44 169 GLY B O 1
ATOM 4062 N N . HIS B 1 170 ? 32.906 19.141 28.031 1 76.19 170 HIS B N 1
ATOM 4063 C CA . HIS B 1 170 ? 31.844 18.375 28.688 1 76.19 170 HIS B CA 1
ATOM 4064 C C . HIS B 1 170 ? 30.531 18.5 27.922 1 76.19 170 HIS B C 1
ATOM 4066 O O . HIS B 1 170 ? 30.516 18.812 26.734 1 76.19 170 HIS B O 1
ATOM 4072 N N . SER B 1 171 ? 29.391 18.266 28.625 1 76.44 171 SER B N 1
ATOM 4073 C CA . SER B 1 171 ? 28.047 18.344 28.078 1 76.44 171 SER B CA 1
ATOM 4074 C C . SER B 1 171 ? 27.547 19.781 28.047 1 76.44 171 SER B C 1
ATOM 4076 O O . SER B 1 171 ? 27.891 20.578 28.922 1 76.44 171 SER B O 1
ATOM 4078 N N . ILE B 1 172 ? 26.922 20.125 26.922 1 78.25 172 ILE B N 1
ATOM 4079 C CA . ILE B 1 172 ? 26.312 21.438 26.812 1 78.25 172 ILE B CA 1
ATOM 4080 C C . ILE B 1 172 ? 25.375 21.672 28 1 78.25 172 ILE B C 1
ATOM 4082 O O . ILE B 1 172 ? 24.969 22.797 28.266 1 78.25 172 ILE B O 1
ATOM 4086 N N . HIS B 1 173 ? 25.156 20.578 28.75 1 74.25 173 HIS B N 1
ATOM 4087 C CA . HIS B 1 173 ? 24.281 20.688 29.906 1 74.25 173 HIS B CA 1
ATOM 4088 C C . HIS B 1 173 ? 25.094 20.656 31.203 1 74.25 173 HIS B C 1
ATOM 4090 O O . HIS B 1 173 ? 24.516 20.516 32.281 1 74.25 173 HIS B O 1
ATOM 4096 N N . CYS B 1 174 ? 26.375 20.688 31 1 74.62 174 CYS B N 1
ATOM 4097 C CA . CYS B 1 174 ? 27.203 20.547 32.188 1 74.62 174 CYS B CA 1
ATOM 4098 C C . CYS B 1 174 ? 27.109 21.797 33.062 1 74.62 174 CYS B C 1
ATOM 4100 O O . CYS B 1 174 ? 26.797 22.875 32.562 1 74.62 174 CYS B O 1
ATOM 4102 N N . ALA B 1 175 ? 26.953 21.672 34.375 1 65.88 175 ALA B N 1
ATOM 4103 C CA . ALA B 1 175 ? 26.953 22.75 35.344 1 65.88 175 ALA B CA 1
ATOM 4104 C C . ALA B 1 175 ? 28.359 23.234 35.625 1 65.88 175 ALA B C 1
ATOM 4106 O O . ALA B 1 175 ? 28.672 23.641 36.75 1 65.88 175 ALA B O 1
ATOM 4107 N N . CYS B 1 176 ? 29.156 22.969 34.625 1 63.09 176 CYS B N 1
ATOM 4108 C CA . CYS B 1 176 ? 30.516 23.359 35 1 63.09 176 CYS B CA 1
ATOM 4109 C C . CYS B 1 176 ? 30.609 24.859 35.25 1 63.09 176 CYS B C 1
ATOM 4111 O O . CYS B 1 176 ? 29.859 25.641 34.656 1 63.09 176 CYS B O 1
ATOM 4113 N N . ASP B 1 177 ? 30.797 25.297 36.438 1 56.75 177 ASP B N 1
ATOM 4114 C CA . ASP B 1 177 ? 31.094 26.641 36.906 1 56.75 177 ASP B CA 1
ATOM 4115 C C . ASP B 1 177 ? 32.125 27.328 36 1 56.75 177 ASP B C 1
ATOM 4117 O O . ASP B 1 177 ? 32.5 28.469 36.25 1 56.75 177 ASP B O 1
ATOM 4121 N N . ASP B 1 178 ? 32.719 26.531 35.125 1 56.5 178 ASP B N 1
ATOM 4122 C CA . ASP B 1 178 ? 33.812 27.219 34.438 1 56.5 178 ASP B CA 1
ATOM 4123 C C . ASP B 1 178 ? 33.281 28.047 33.281 1 56.5 178 ASP B C 1
ATOM 4125 O O . ASP B 1 178 ? 32.438 27.578 32.5 1 56.5 178 ASP B O 1
ATOM 4129 N N . TYR B 1 179 ? 33.375 29.328 33.312 1 59.53 179 TYR B N 1
ATOM 4130 C CA . TYR B 1 179 ? 33.188 30.406 32.344 1 59.53 179 TYR B CA 1
ATOM 4131 C C . TYR B 1 179 ? 32.938 29.844 30.953 1 59.53 179 TYR B C 1
ATOM 4133 O O . TYR B 1 179 ? 33.469 30.344 29.953 1 59.53 179 TYR B O 1
ATOM 4141 N N . CYS B 1 180 ? 32.625 28.625 30.891 1 61.91 180 CYS B N 1
ATOM 4142 C CA . CYS B 1 180 ? 32.406 28.062 29.562 1 61.91 180 CYS B CA 1
ATOM 4143 C C . CYS B 1 180 ? 31.109 28.594 28.953 1 61.91 180 CYS B C 1
ATOM 4145 O O . CYS B 1 180 ? 30.094 28.688 29.641 1 61.91 180 CYS B O 1
ATOM 4147 N N . ASP B 1 181 ? 31.234 29.281 27.891 1 67.44 181 ASP B N 1
ATOM 4148 C CA . ASP B 1 181 ? 30.125 29.828 27.125 1 67.44 181 ASP B CA 1
ATOM 4149 C C . ASP B 1 181 ? 29.359 28.734 26.406 1 67.44 181 ASP B C 1
ATOM 4151 O O . ASP B 1 181 ? 29.594 28.469 25.219 1 67.44 181 ASP B O 1
ATOM 4155 N N . HIS B 1 182 ? 28.562 27.953 27.219 1 75.38 182 HIS B N 1
ATOM 4156 C CA . HIS B 1 182 ? 27.719 26.891 26.688 1 75.38 182 HIS B CA 1
ATOM 4157 C C . HIS B 1 182 ? 26.625 27.469 25.797 1 75.38 182 HIS B C 1
ATOM 4159 O O . HIS B 1 182 ? 25.969 26.719 25.047 1 75.38 182 HIS B O 1
ATOM 4165 N N . GLU B 1 183 ? 26.609 28.828 25.859 1 75.25 183 GLU B N 1
ATOM 4166 C CA . GLU B 1 183 ? 25.516 29.453 25.141 1 75.25 183 GLU B CA 1
ATOM 4167 C C . GLU B 1 183 ? 25.656 29.266 23.625 1 75.25 183 GLU B C 1
ATOM 4169 O O . GLU B 1 183 ? 24.672 28.969 22.938 1 75.25 183 GLU B O 1
ATOM 4174 N N . ASP B 1 184 ? 26.891 29.391 23.188 1 78.88 184 ASP B N 1
ATOM 4175 C CA . ASP B 1 184 ? 27.109 29.25 21.75 1 78.88 184 ASP B CA 1
ATOM 4176 C C . ASP B 1 184 ? 26.828 27.812 21.281 1 78.88 184 ASP B C 1
ATOM 4178 O O . ASP B 1 184 ? 26.172 27.609 20.25 1 78.88 184 ASP B O 1
ATOM 4182 N N . ALA B 1 185 ? 27.312 26.875 22.094 1 79.81 185 ALA B N 1
ATOM 4183 C CA . ALA B 1 185 ? 27.109 25.469 21.75 1 79.81 185 ALA B CA 1
ATOM 4184 C C . ALA B 1 185 ? 25.625 25.109 21.797 1 79.81 185 ALA B C 1
ATOM 4186 O O . ALA B 1 185 ? 25.141 24.344 20.953 1 79.81 185 ALA B O 1
ATOM 4187 N N . PHE B 1 186 ? 25 25.703 22.719 1 82.25 186 PHE B N 1
ATOM 4188 C CA . PHE B 1 186 ? 23.562 25.469 22.859 1 82.25 186 PHE B CA 1
ATOM 4189 C C . PHE B 1 186 ? 22.812 26.047 21.656 1 82.25 186 PHE B C 1
ATOM 4191 O O . PHE B 1 186 ? 21.891 25.422 21.141 1 82.25 186 PHE B O 1
ATOM 4198 N N . ASP B 1 187 ? 23.219 27.219 21.219 1 83.75 187 ASP B N 1
ATOM 4199 C CA . ASP B 1 187 ? 22.578 27.859 20.078 1 83.75 187 ASP B CA 1
ATOM 4200 C C . ASP B 1 187 ? 22.766 27.047 18.797 1 83.75 187 ASP B C 1
ATOM 4202 O O . ASP B 1 187 ? 21.828 26.922 18 1 83.75 187 ASP B O 1
ATOM 4206 N N . ILE B 1 188 ? 23.875 26.5 18.688 1 84 188 ILE B N 1
ATOM 4207 C CA . ILE B 1 188 ? 24.156 25.688 17.516 1 84 188 ILE B CA 1
ATOM 4208 C C . ILE B 1 188 ? 23.312 24.422 17.547 1 84 188 ILE B C 1
ATOM 4210 O O . ILE B 1 188 ? 22.719 24.047 16.531 1 84 188 ILE B O 1
ATOM 4214 N N . ALA B 1 189 ? 23.234 23.844 18.719 1 83.5 189 ALA B N 1
ATOM 4215 C CA . ALA B 1 189 ? 22.422 22.641 18.875 1 83.5 189 ALA B CA 1
ATOM 4216 C C . ALA B 1 189 ? 20.953 22.922 18.609 1 83.5 189 ALA B C 1
ATOM 4218 O O . ALA B 1 189 ? 20.25 22.109 17.984 1 83.5 189 ALA B O 1
ATOM 4219 N N . ARG B 1 190 ? 20.547 24.031 19.047 1 86.25 190 ARG B N 1
ATOM 4220 C CA . ARG B 1 190 ? 19.156 24.438 18.828 1 86.25 190 ARG B CA 1
ATOM 4221 C C . ARG B 1 190 ? 18.891 24.672 17.344 1 86.25 190 ARG B C 1
ATOM 4223 O O . ARG B 1 190 ? 17.844 24.266 16.828 1 86.25 190 ARG B O 1
ATOM 4230 N N . LEU B 1 191 ? 19.766 25.312 16.688 1 88 191 LEU B N 1
ATOM 4231 C CA . LEU B 1 191 ? 19.625 25.562 15.258 1 88 191 LEU B CA 1
ATOM 4232 C C . LEU B 1 191 ? 19.562 24.25 14.484 1 88 191 LEU B C 1
ATOM 4234 O O . LEU B 1 191 ? 18.781 24.109 13.539 1 88 191 LEU B O 1
ATOM 4238 N N . GLU B 1 192 ? 20.375 23.328 14.906 1 86.81 192 GLU B N 1
ATOM 4239 C CA . GLU B 1 192 ? 20.391 22.016 14.266 1 86.81 192 GLU B CA 1
ATOM 4240 C C . GLU B 1 192 ? 19.062 21.297 14.477 1 86.81 192 GLU B C 1
ATOM 4242 O O . GLU B 1 192 ? 18.547 20.625 13.57 1 86.81 192 GLU B O 1
ATOM 4247 N N . MET B 1 193 ? 18.578 21.438 15.648 1 88.44 193 MET B N 1
ATOM 4248 C CA . MET B 1 193 ? 17.281 20.844 15.953 1 88.44 193 MET B CA 1
ATOM 4249 C C . MET B 1 193 ? 16.188 21.484 15.109 1 88.44 193 MET B C 1
ATOM 4251 O O . MET B 1 193 ? 15.32 20.766 14.586 1 88.44 193 MET B O 1
ATOM 4255 N N . GLU B 1 194 ? 16.203 22.766 14.969 1 89.75 194 GLU B N 1
ATOM 4256 C CA . GLU B 1 194 ? 15.227 23.453 14.141 1 89.75 194 GLU B CA 1
ATOM 4257 C C . GLU B 1 194 ? 15.297 23 12.688 1 89.75 194 GLU B C 1
ATOM 4259 O O . GLU B 1 194 ? 14.266 22.812 12.039 1 89.75 194 GLU B O 1
ATOM 4264 N N . GLU B 1 195 ? 16.484 22.812 12.242 1 91 195 GLU B N 1
ATOM 4265 C CA . GLU B 1 195 ? 16.688 22.375 10.867 1 91 195 GLU B CA 1
ATOM 4266 C C . GLU B 1 195 ? 16.141 20.969 10.648 1 91 195 GLU B C 1
ATOM 4268 O O . GLU B 1 195 ? 15.633 20.656 9.57 1 91 195 GLU B O 1
ATOM 4273 N N . SER B 1 196 ? 16.219 20.141 11.688 1 91.88 196 SER B N 1
ATOM 4274 C CA . SER B 1 196 ? 15.734 18.781 11.586 1 91.88 196 SER B CA 1
ATOM 4275 C C . SER B 1 196 ? 14.211 18.75 11.445 1 91.88 196 SER B C 1
ATOM 4277 O O . SER B 1 196 ? 13.648 17.75 10.984 1 91.88 196 SER B O 1
ATOM 4279 N N . TYR B 1 197 ? 13.555 19.828 11.82 1 94.19 197 TYR B N 1
ATOM 4280 C CA . TYR B 1 197 ? 12.094 19.891 11.773 1 94.19 197 TYR B CA 1
ATOM 4281 C C . TYR B 1 197 ? 11.625 20.844 10.688 1 94.19 197 TYR B C 1
ATOM 4283 O O . TYR B 1 197 ? 10.461 21.266 10.688 1 94.19 197 TYR B O 1
ATOM 4291 N N . ARG B 1 198 ? 12.445 21.172 9.742 1 94 198 ARG B N 1
ATOM 4292 C CA . ARG B 1 198 ? 12.133 22.141 8.695 1 94 198 ARG B CA 1
ATOM 4293 C C . ARG B 1 198 ? 10.953 21.656 7.848 1 94 198 ARG B C 1
ATOM 4295 O O . ARG B 1 198 ? 10.211 22.469 7.297 1 94 198 ARG B O 1
ATOM 4302 N N . TYR B 1 199 ? 10.766 20.312 7.773 1 95.12 199 TYR B N 1
ATOM 4303 C CA . TYR B 1 199 ? 9.68 19.75 6.973 1 95.12 199 TYR B CA 1
ATOM 4304 C C . TYR B 1 199 ? 8.328 20.203 7.488 1 95.12 199 TYR B C 1
ATOM 4306 O O . TYR B 1 199 ? 7.328 20.156 6.766 1 95.12 199 TYR B O 1
ATOM 4314 N N . LEU B 1 200 ? 8.234 20.672 8.703 1 95.94 200 LEU B N 1
ATOM 4315 C CA . LEU B 1 200 ? 6.969 21.125 9.273 1 95.94 200 LEU B CA 1
ATOM 4316 C C . LEU B 1 200 ? 6.488 22.391 8.602 1 95.94 200 LEU B C 1
ATOM 4318 O O . LEU B 1 200 ? 5.289 22.688 8.594 1 95.94 200 LEU B O 1
ATOM 4322 N N . LYS B 1 201 ? 7.441 23.172 8.055 1 94.44 201 LYS B N 1
ATOM 4323 C CA . LYS B 1 201 ? 7.051 24.375 7.332 1 94.44 201 LYS B CA 1
ATOM 4324 C C . LYS B 1 201 ? 6.141 24.031 6.156 1 94.44 201 LYS B C 1
ATOM 4326 O O . LYS B 1 201 ? 5.074 24.641 6 1 94.44 201 LYS B O 1
ATOM 4331 N N . GLY B 1 202 ? 6.559 23.047 5.348 1 94.69 202 GLY B N 1
ATOM 4332 C CA . GLY B 1 202 ? 5.727 22.594 4.246 1 94.69 202 GLY B CA 1
ATOM 4333 C C . GLY B 1 202 ? 4.391 22.047 4.695 1 94.69 202 GLY B C 1
ATOM 4334 O O . GLY B 1 202 ? 3.354 22.359 4.105 1 94.69 202 GLY B O 1
ATOM 4335 N N . LEU B 1 203 ? 4.422 21.281 5.75 1 97.06 203 LEU B N 1
ATOM 4336 C CA . LEU B 1 203 ? 3.203 20.672 6.273 1 97.06 203 LEU B CA 1
ATOM 4337 C C . LEU B 1 203 ? 2.221 21.734 6.746 1 97.06 203 LEU B C 1
ATOM 4339 O O . LEU B 1 203 ? 1.024 21.656 6.453 1 97.06 203 LEU B O 1
ATOM 4343 N N . ASN B 1 204 ? 2.748 22.703 7.453 1 96.44 204 ASN B N 1
ATOM 4344 C CA . ASN B 1 204 ? 1.898 23.766 7.965 1 96.44 204 ASN B CA 1
ATOM 4345 C C . ASN B 1 204 ? 1.309 24.609 6.832 1 96.44 204 ASN B C 1
ATOM 4347 O O . ASN B 1 204 ? 0.162 25.047 6.918 1 96.44 204 ASN B O 1
ATOM 4351 N N . THR B 1 205 ? 2.086 24.828 5.828 1 96.31 205 THR B N 1
ATOM 4352 C CA . THR B 1 205 ? 1.572 25.516 4.656 1 96.31 205 THR B CA 1
ATOM 4353 C C . THR B 1 205 ? 0.428 24.734 4.02 1 96.31 205 THR B C 1
ATOM 4355 O O . THR B 1 205 ? -0.582 25.312 3.617 1 96.31 205 THR B O 1
ATOM 4358 N N . PHE B 1 206 ? 0.56 23.484 3.932 1 97.56 206 PHE B N 1
ATOM 4359 C CA . PHE B 1 206 ? -0.489 22.625 3.4 1 97.56 206 PHE B CA 1
ATOM 4360 C C . PHE B 1 206 ? -1.758 22.734 4.238 1 97.56 206 PHE B C 1
ATOM 4362 O O . PHE B 1 206 ? -2.859 22.844 3.693 1 97.56 206 PHE B O 1
ATOM 4369 N N . LEU B 1 207 ? -1.613 22.656 5.535 1 97.19 207 LEU B N 1
ATOM 4370 C CA . LEU B 1 207 ? -2.752 22.688 6.445 1 97.19 207 LEU B CA 1
ATOM 4371 C C . LEU B 1 207 ? -3.482 24.016 6.371 1 97.19 207 LEU B C 1
ATOM 4373 O O . LEU B 1 207 ? -4.66 24.109 6.719 1 97.19 207 LEU B O 1
ATOM 4377 N N . SER B 1 208 ? -2.791 25.016 5.895 1 94.94 208 SER B N 1
ATOM 4378 C CA . SER B 1 208 ? -3.375 26.359 5.832 1 94.94 208 SER B CA 1
ATOM 4379 C C . SER B 1 208 ? -4.09 26.578 4.504 1 94.94 208 SER B C 1
ATOM 4381 O O . SER B 1 208 ? -4.598 27.672 4.25 1 94.94 208 SER B O 1
ATOM 4383 N N . ASN B 1 209 ? -4.113 25.609 3.639 1 96.62 209 ASN B N 1
ATOM 4384 C CA . ASN B 1 209 ? -4.77 25.734 2.342 1 96.62 209 ASN B CA 1
ATOM 4385 C C . ASN B 1 209 ? -6.23 26.156 2.488 1 96.62 209 ASN B C 1
ATOM 4387 O O . ASN B 1 209 ? -7.02 25.453 3.119 1 96.62 209 ASN B O 1
ATOM 4391 N N . SER B 1 210 ? -6.602 27.312 1.885 1 95 210 SER B N 1
ATOM 4392 C CA . SER B 1 210 ? -7.949 27.844 2.023 1 95 210 SER B CA 1
ATOM 4393 C C . SER B 1 210 ? -8.719 27.766 0.708 1 95 210 SER B C 1
ATOM 4395 O O . SER B 1 210 ? -9.742 28.438 0.54 1 95 210 SER B O 1
ATOM 4397 N N . ASN B 1 211 ? -8.148 27.062 -0.231 1 96.38 211 ASN B N 1
ATOM 4398 C CA . ASN B 1 211 ? -8.844 26.891 -1.504 1 96.38 211 ASN B CA 1
ATOM 4399 C C . ASN B 1 211 ? -10.234 26.297 -1.311 1 96.38 211 ASN B C 1
ATOM 4401 O O . ASN B 1 211 ? -10.398 25.297 -0.612 1 96.38 211 ASN B O 1
ATOM 4405 N N . ASN B 1 212 ? -11.211 26.891 -1.962 1 95.44 212 ASN B N 1
ATOM 4406 C CA . ASN B 1 212 ? -12.602 26.484 -1.755 1 95.44 212 ASN B CA 1
ATOM 4407 C C . ASN B 1 212 ? -12.859 25.078 -2.264 1 95.44 212 ASN B C 1
ATOM 4409 O O . ASN B 1 212 ? -13.594 24.312 -1.635 1 95.44 212 ASN B O 1
ATOM 4413 N N . SER B 1 213 ? -12.312 24.703 -3.371 1 94 213 SER B N 1
ATOM 4414 C CA . SER B 1 213 ? -12.516 23.375 -3.928 1 94 213 SER B CA 1
ATOM 4415 C C . SER B 1 213 ? -11.93 22.297 -3.021 1 94 213 SER B C 1
ATOM 4417 O O . SER B 1 213 ? -12.5 21.203 -2.889 1 94 213 SER B O 1
ATOM 4419 N N . TRP B 1 214 ? -10.828 22.609 -2.404 1 95.75 214 TRP B N 1
ATOM 4420 C CA . TRP B 1 214 ? -10.18 21.703 -1.466 1 95.75 214 TRP B CA 1
ATOM 4421 C C . TRP B 1 214 ? -11.031 21.516 -0.219 1 95.75 214 TRP B C 1
ATOM 4423 O O . TRP B 1 214 ? -11.344 20.375 0.155 1 95.75 214 TRP B O 1
ATOM 4433 N N . LEU B 1 215 ? -11.469 22.578 0.332 1 95.44 215 LEU B N 1
ATOM 4434 C CA . LEU B 1 215 ? -12.234 22.531 1.575 1 95.44 215 LEU B CA 1
ATOM 4435 C C . LEU B 1 215 ? -13.594 21.875 1.353 1 95.44 215 LEU B C 1
ATOM 4437 O O . LEU B 1 215 ? -14.109 21.188 2.24 1 95.44 215 LEU B O 1
ATOM 4441 N N . LYS B 1 216 ? -14.141 22 0.216 1 93.88 216 LYS B N 1
ATOM 4442 C CA . LYS B 1 216 ? -15.438 21.422 -0.114 1 93.88 216 LYS B CA 1
ATOM 4443 C C . LYS B 1 216 ? -15.398 19.906 -0.055 1 93.88 216 LYS B C 1
ATOM 4445 O O . LYS B 1 216 ? -16.391 19.266 0.314 1 93.88 216 LYS B O 1
ATOM 4450 N N . ILE B 1 217 ? -14.281 19.312 -0.372 1 93.94 217 ILE B N 1
ATOM 4451 C CA . ILE B 1 217 ? -14.117 17.859 -0.351 1 93.94 217 ILE B CA 1
ATOM 4452 C C . ILE B 1 217 ? -14.414 17.328 1.05 1 93.94 217 ILE B C 1
ATOM 4454 O O . ILE B 1 217 ? -15.023 16.266 1.202 1 93.94 217 ILE B O 1
ATOM 4458 N N . PHE B 1 218 ? -14.07 18.078 2.041 1 94.69 218 PHE B N 1
ATOM 4459 C CA . PHE B 1 218 ? -14.148 17.578 3.408 1 94.69 218 PHE B CA 1
ATOM 4460 C C . PHE B 1 218 ? -15.43 18.062 4.09 1 94.69 218 PHE B C 1
ATOM 4462 O O . PHE B 1 218 ? -15.727 17.656 5.219 1 94.69 218 PHE B O 1
ATOM 4469 N N . ARG B 1 219 ? -16.125 18.906 3.432 1 92.5 219 ARG B N 1
ATOM 4470 C CA . ARG B 1 219 ? -17.438 19.312 3.922 1 92.5 219 ARG B CA 1
ATOM 4471 C C . ARG B 1 219 ? -18.547 18.422 3.369 1 92.5 219 ARG B C 1
ATOM 4473 O O . ARG B 1 219 ? -19.609 18.297 3.971 1 92.5 219 ARG B O 1
ATOM 4480 N N . ASP B 1 220 ? -18.188 17.859 2.232 1 83.06 220 ASP B N 1
ATOM 4481 C CA . ASP B 1 220 ? -19.172 17.062 1.51 1 83.06 220 ASP B CA 1
ATOM 4482 C C . ASP B 1 220 ? -19.391 15.711 2.195 1 83.06 220 ASP B C 1
ATOM 4484 O O . ASP B 1 220 ? -18.469 15.133 2.764 1 83.06 220 ASP B O 1
ATOM 4488 N N . THR B 1 221 ? -20.609 15.258 2.133 1 77.88 221 THR B N 1
ATOM 4489 C CA . THR B 1 221 ? -21 13.992 2.758 1 77.88 221 THR B CA 1
ATOM 4490 C C . THR B 1 221 ? -20.641 12.812 1.853 1 77.88 221 THR B C 1
ATOM 4492 O O . THR B 1 221 ? -20.578 11.672 2.312 1 77.88 221 THR B O 1
ATOM 4495 N N . VAL B 1 222 ? -20.438 13.078 0.58 1 72.75 222 VAL B N 1
ATOM 4496 C CA . VAL B 1 222 ? -20.156 12.008 -0.378 1 72.75 222 VAL B CA 1
ATOM 4497 C C . VAL B 1 222 ? -18.734 11.508 -0.182 1 72.75 222 VAL B C 1
ATOM 4499 O O . VAL B 1 222 ? -18.469 10.305 -0.326 1 72.75 222 VAL B O 1
ATOM 4502 N N . ARG B 1 223 ? -17.891 12.398 0.218 1 77.5 223 ARG B N 1
ATOM 4503 C CA . ARG B 1 223 ? -16.469 12.07 0.272 1 77.5 223 ARG B CA 1
ATOM 4504 C C . ARG B 1 223 ? -15.992 11.961 1.716 1 77.5 223 ARG B C 1
ATOM 4506 O O . ARG B 1 223 ? -14.859 12.32 2.025 1 77.5 223 ARG B O 1
ATOM 4513 N N . VAL B 1 224 ? -16.859 11.539 2.555 1 79.62 224 VAL B N 1
ATOM 4514 C CA . VAL B 1 224 ? -16.578 11.469 3.984 1 79.62 224 VAL B CA 1
ATOM 4515 C C . VAL B 1 224 ? -15.43 10.492 4.234 1 79.62 224 VAL B C 1
ATOM 4517 O O . VAL B 1 224 ? -14.664 10.664 5.184 1 79.62 224 VAL B O 1
ATOM 4520 N N . GLY B 1 225 ? -15.102 9.617 3.328 1 89.31 225 GLY B N 1
ATOM 4521 C CA . GLY B 1 225 ? -14.07 8.617 3.543 1 89.31 225 GLY B CA 1
ATOM 4522 C C . GLY B 1 225 ? -12.719 9.016 2.982 1 89.31 225 GLY B C 1
ATOM 4523 O O . GLY B 1 225 ? -11.773 8.227 3.012 1 89.31 225 GLY B O 1
ATOM 4524 N N . THR B 1 226 ? -12.594 10.32 2.572 1 95 226 THR B N 1
ATOM 4525 C CA . THR B 1 226 ? -11.312 10.789 2.051 1 95 226 THR B CA 1
ATOM 4526 C C . THR B 1 226 ? -10.281 10.891 3.17 1 95 226 THR B C 1
ATOM 4528 O O . THR B 1 226 ? -10.57 11.43 4.242 1 95 226 THR B O 1
ATOM 4531 N N . LEU B 1 227 ? -9.141 10.336 2.906 1 96.25 227 LEU B N 1
ATOM 4532 C CA . LEU B 1 227 ? -8.07 10.32 3.895 1 96.25 227 LEU B CA 1
ATOM 4533 C C . LEU B 1 227 ? -6.938 11.258 3.484 1 96.25 227 LEU B C 1
ATOM 4535 O O . LEU B 1 227 ? -6.578 11.328 2.307 1 96.25 227 LEU B O 1
ATOM 4539 N N . VAL B 1 228 ? -6.477 11.984 4.441 1 97.75 228 VAL B N 1
ATOM 4540 C CA . VAL B 1 228 ? -5.27 12.789 4.277 1 97.75 228 VAL B CA 1
ATOM 4541 C C . VAL B 1 228 ? -4.23 12.375 5.316 1 97.75 228 VAL B C 1
ATOM 4543 O O . VAL B 1 228 ? -4.477 12.469 6.523 1 97.75 228 VAL B O 1
ATOM 4546 N N . GLU B 1 229 ? -3.111 11.898 4.84 1 96.88 229 GLU B N 1
ATOM 4547 C CA . GLU B 1 229 ? -2.004 11.461 5.684 1 96.88 229 GLU B CA 1
ATOM 4548 C C . GLU B 1 229 ? -0.683 12.07 5.215 1 96.88 229 GLU B C 1
ATOM 4550 O O . GLU B 1 229 ? -0.604 12.625 4.117 1 96.88 229 GLU B O 1
ATOM 4555 N N . PHE B 1 230 ? 0.297 12.062 6.082 1 96.81 230 PHE B N 1
ATOM 4556 C CA . PHE B 1 230 ? 1.597 12.531 5.621 1 96.81 230 PHE B CA 1
ATOM 4557 C C . PHE B 1 230 ? 2.721 11.68 6.203 1 96.81 230 PHE B C 1
ATOM 4559 O O . PHE B 1 230 ? 2.52 10.969 7.188 1 96.81 230 PHE B O 1
ATOM 4566 N N . THR B 1 231 ? 3.773 11.602 5.523 1 95.31 231 THR B N 1
ATOM 4567 C CA . THR B 1 231 ? 5.062 11.094 5.984 1 95.31 231 THR B CA 1
ATOM 4568 C C . THR B 1 231 ? 6.168 12.109 5.707 1 95.31 231 THR B C 1
ATOM 4570 O O . THR B 1 231 ? 5.926 13.156 5.102 1 95.31 231 THR B O 1
ATOM 4573 N N . PHE B 1 232 ? 7.285 11.867 6.262 1 93.12 232 PHE B N 1
ATOM 4574 C CA . PHE B 1 232 ? 8.422 12.742 6 1 93.12 232 PHE B CA 1
ATOM 4575 C C . PHE B 1 232 ? 9.727 11.953 5.996 1 93.12 232 PHE B C 1
ATOM 4577 O O . PHE B 1 232 ? 9.766 10.812 6.457 1 93.12 232 PHE B O 1
ATOM 4584 N N . ASP B 1 233 ? 10.633 12.516 5.324 1 87.5 233 ASP B N 1
ATOM 4585 C CA . ASP B 1 233 ? 12.023 12.062 5.301 1 87.5 233 ASP B CA 1
ATOM 4586 C C . ASP B 1 233 ? 12.961 13.148 5.812 1 87.5 233 ASP B C 1
ATOM 4588 O O . ASP B 1 233 ? 13.016 14.25 5.258 1 87.5 233 ASP B O 1
ATOM 4592 N N . ILE B 1 234 ? 13.68 12.82 6.82 1 87.38 234 ILE B N 1
ATOM 4593 C CA . ILE B 1 234 ? 14.492 13.828 7.496 1 87.38 234 ILE B CA 1
ATOM 4594 C C . ILE B 1 234 ? 15.609 14.305 6.566 1 87.38 234 ILE B C 1
ATOM 4596 O O . ILE B 1 234 ? 16.078 15.438 6.676 1 87.38 234 ILE B O 1
ATOM 4600 N N . ASN B 1 235 ? 16.047 13.453 5.648 1 86.19 235 ASN B N 1
ATOM 4601 C CA . ASN B 1 235 ? 17.141 13.812 4.762 1 86.19 235 ASN B CA 1
ATOM 4602 C C . ASN B 1 235 ? 16.703 14.797 3.682 1 86.19 235 ASN B C 1
ATOM 4604 O O . ASN B 1 235 ? 17.375 15.789 3.418 1 86.19 235 ASN B O 1
ATOM 4608 N N . THR B 1 236 ? 15.57 14.57 3.143 1 87.31 236 THR B N 1
ATOM 4609 C CA . THR B 1 236 ? 15.102 15.438 2.07 1 87.31 236 THR B CA 1
ATOM 4610 C C . THR B 1 236 ? 14.312 16.625 2.633 1 87.31 236 THR B C 1
ATOM 4612 O O . THR B 1 236 ? 14.141 17.641 1.96 1 87.31 236 THR B O 1
ATOM 4615 N N . GLN B 1 237 ? 13.781 16.5 3.869 1 89.94 237 GLN B N 1
ATOM 4616 C CA . GLN B 1 237 ? 12.961 17.516 4.543 1 89.94 237 GLN B CA 1
ATOM 4617 C C . GLN B 1 237 ? 11.711 17.828 3.729 1 89.94 237 GLN B C 1
ATOM 4619 O O . GLN B 1 237 ? 11.234 18.969 3.744 1 89.94 237 GLN B O 1
ATOM 4624 N N . HIS B 1 238 ? 11.281 16.844 2.904 1 89.62 238 HIS B N 1
ATOM 4625 C CA . HIS B 1 238 ? 10.062 16.984 2.111 1 89.62 238 HIS B CA 1
ATOM 4626 C C . HIS B 1 238 ? 8.953 16.078 2.646 1 89.62 238 HIS B C 1
ATOM 4628 O O . HIS B 1 238 ? 9.055 14.859 2.568 1 89.62 238 HIS B O 1
ATOM 4634 N N . PRO B 1 239 ? 7.992 16.766 3.211 1 95.25 239 PRO B N 1
ATOM 4635 C CA . PRO B 1 239 ? 6.848 15.922 3.566 1 95.25 239 PRO B CA 1
ATOM 4636 C C . PRO B 1 239 ? 6.07 15.438 2.344 1 95.25 239 PRO B C 1
ATOM 4638 O O . PRO B 1 239 ? 5.984 16.141 1.34 1 95.25 239 PRO B O 1
ATOM 4641 N N . THR B 1 240 ? 5.672 14.227 2.396 1 96.56 240 THR B N 1
ATOM 4642 C CA . THR B 1 240 ? 4.793 13.648 1.385 1 96.56 240 THR B CA 1
ATOM 4643 C C . THR B 1 240 ? 3.361 13.555 1.904 1 96.56 240 THR B C 1
ATOM 4645 O O . THR B 1 240 ? 3.104 12.891 2.91 1 96.56 240 THR B O 1
ATOM 4648 N N . VAL B 1 241 ? 2.475 14.234 1.228 1 97.62 241 VAL B N 1
ATOM 4649 C CA . VAL B 1 241 ? 1.073 14.234 1.631 1 97.62 241 VAL B CA 1
ATOM 4650 C C . VAL B 1 241 ? 0.297 13.219 0.791 1 97.62 241 VAL B C 1
ATOM 4652 O O . VAL B 1 241 ? 0.387 13.227 -0.439 1 97.62 241 VAL B O 1
ATOM 4655 N N . PHE B 1 242 ? -0.385 12.367 1.474 1 97.12 242 PHE B N 1
ATOM 4656 C CA . PHE B 1 242 ? -1.252 11.383 0.838 1 97.12 242 PHE B CA 1
ATOM 4657 C C . PHE B 1 242 ? -2.701 11.852 0.847 1 97.12 242 PHE B C 1
ATOM 4659 O O . PHE B 1 242 ? -3.264 12.133 1.909 1 97.12 242 PHE B O 1
ATOM 4666 N N . ILE B 1 243 ? -3.219 12 -0.305 1 97.31 243 ILE B N 1
ATOM 4667 C CA . ILE B 1 243 ? -4.641 12.281 -0.472 1 97.31 243 ILE B CA 1
ATOM 4668 C C . ILE B 1 243 ? -5.324 11.086 -1.132 1 97.31 243 ILE B C 1
ATOM 4670 O O . ILE B 1 243 ? -5.137 10.836 -2.324 1 97.31 243 ILE B O 1
ATOM 4674 N N . ARG B 1 244 ? -6.121 10.375 -0.413 1 95.94 244 ARG B N 1
ATOM 4675 C CA . ARG B 1 244 ? -6.684 9.125 -0.897 1 95.94 244 ARG B CA 1
ATOM 4676 C C . ARG B 1 244 ? -8.203 9.125 -0.779 1 95.94 244 ARG B C 1
ATOM 4678 O O . ARG B 1 244 ? -8.742 9.258 0.32 1 95.94 244 ARG B O 1
ATOM 4685 N N . PHE B 1 245 ? -8.859 8.906 -1.87 1 96.19 245 PHE B N 1
ATOM 4686 C CA . PHE B 1 245 ? -10.312 8.922 -1.957 1 96.19 245 PHE B CA 1
ATOM 4687 C C . PHE B 1 245 ? -10.883 7.512 -1.862 1 96.19 245 PHE B C 1
ATOM 4689 O O . PHE B 1 245 ? -10.242 6.551 -2.299 1 96.19 245 PHE B O 1
ATOM 4696 N N . PRO B 1 246 ? -12.117 7.461 -1.264 1 93.94 246 PRO B N 1
ATOM 4697 C CA . PRO B 1 246 ? -12.805 6.168 -1.338 1 93.94 246 PRO B CA 1
ATOM 4698 C C . PRO B 1 246 ? -13.172 5.777 -2.768 1 93.94 246 PRO B C 1
ATOM 4700 O O . PRO B 1 246 ? -13.172 6.625 -3.662 1 93.94 246 PRO B O 1
ATOM 4703 N N . GLN B 1 247 ? -13.469 4.531 -2.896 1 91.94 247 GLN B N 1
ATOM 4704 C CA . GLN B 1 247 ? -13.828 4.012 -4.215 1 91.94 247 GLN B CA 1
ATOM 4705 C C . GLN B 1 247 ? -14.984 4.793 -4.816 1 91.94 247 GLN B C 1
ATOM 4707 O O . GLN B 1 247 ? -16.047 4.93 -4.191 1 91.94 247 GLN B O 1
ATOM 4712 N N . GLY B 1 248 ? -14.727 5.301 -5.973 1 89.25 248 GLY B N 1
ATOM 4713 C CA . GLY B 1 248 ? -15.789 5.973 -6.703 1 89.25 248 GLY B CA 1
ATOM 4714 C C . GLY B 1 248 ? -16.062 7.379 -6.199 1 89.25 248 GLY B C 1
ATOM 4715 O O . GLY B 1 248 ? -17 8.031 -6.656 1 89.25 248 GLY B O 1
ATOM 4716 N N . CYS B 1 249 ? -15.227 7.938 -5.266 1 91.69 249 CYS B N 1
ATOM 4717 C CA . CYS B 1 249 ? -15.547 9.219 -4.637 1 91.69 249 CYS B CA 1
ATOM 4718 C C . CYS B 1 249 ? -14.523 10.281 -5.02 1 91.69 249 CYS B C 1
ATOM 4720 O O . CYS B 1 249 ? -14.523 11.375 -4.461 1 91.69 249 CYS B O 1
ATOM 4722 N N . ALA B 1 250 ? -13.625 9.93 -5.906 1 91.31 250 ALA B N 1
ATOM 4723 C CA . ALA B 1 250 ? -12.695 10.953 -6.367 1 91.31 250 ALA B CA 1
ATOM 4724 C C . ALA B 1 250 ? -13.43 12.094 -7.062 1 91.31 250 ALA B C 1
ATOM 4726 O O . ALA B 1 250 ? -14.492 11.883 -7.66 1 91.31 250 ALA B O 1
ATOM 4727 N N . PRO B 1 251 ? -12.953 13.312 -6.844 1 88.19 251 PRO B N 1
ATOM 4728 C CA . PRO B 1 251 ? -13.609 14.438 -7.512 1 88.19 251 PRO B CA 1
ATOM 4729 C C . PRO B 1 251 ? -13.656 14.273 -9.031 1 88.19 251 PRO B C 1
ATOM 4731 O O . PRO B 1 251 ? -12.906 13.469 -9.594 1 88.19 251 PRO B O 1
ATOM 4734 N N . LYS B 1 252 ? -14.539 15.109 -9.516 1 83 252 LYS B N 1
ATOM 4735 C CA . LYS B 1 252 ? -14.641 15.141 -10.977 1 83 252 LYS B CA 1
ATOM 4736 C C . LYS B 1 252 ? -13.32 15.57 -11.602 1 83 252 LYS B C 1
ATOM 4738 O O . LYS B 1 252 ? -12.648 16.469 -11.094 1 83 252 LYS B O 1
ATOM 4743 N N . GLY B 1 253 ? -12.742 14.906 -12.492 1 79.5 253 GLY B N 1
ATOM 4744 C CA . GLY B 1 253 ? -11.477 15.227 -13.125 1 79.5 253 GLY B CA 1
ATOM 4745 C C . GLY B 1 253 ? -10.422 14.156 -12.914 1 79.5 253 GLY B C 1
ATOM 4746 O O . GLY B 1 253 ? -9.453 14.062 -13.672 1 79.5 253 GLY B O 1
ATOM 4747 N N . PHE B 1 254 ? -10.703 13.516 -11.773 1 85.44 254 PHE B N 1
ATOM 4748 C CA . PHE B 1 254 ? -9.773 12.414 -11.547 1 85.44 254 PHE B CA 1
ATOM 4749 C C . PHE B 1 254 ? -10.164 11.195 -12.375 1 85.44 254 PHE B C 1
ATOM 4751 O O . PHE B 1 254 ? -11.234 10.617 -12.172 1 85.44 254 PHE B O 1
ATOM 4758 N N . HIS B 1 255 ? -9.344 10.883 -13.32 1 85.94 255 HIS B N 1
ATOM 4759 C CA . HIS B 1 255 ? -9.609 9.75 -14.195 1 85.94 255 HIS B CA 1
ATOM 4760 C C . HIS B 1 255 ? -8.461 8.75 -14.164 1 85.94 255 HIS B C 1
ATOM 4762 O O . HIS B 1 255 ? -7.297 9.125 -14.352 1 85.94 255 HIS B O 1
ATOM 4768 N N . LEU B 1 256 ? -8.828 7.559 -14 1 85.06 256 LEU B N 1
ATOM 4769 C CA . LEU B 1 256 ? -7.832 6.496 -13.922 1 85.06 256 LEU B CA 1
ATOM 4770 C C . LEU B 1 256 ? -7.074 6.363 -15.234 1 85.06 256 LEU B C 1
ATOM 4772 O O . LEU B 1 256 ? -5.875 6.086 -15.242 1 85.06 256 LEU B O 1
ATOM 4776 N N . LYS B 1 257 ? -7.746 6.582 -16.328 1 86.81 257 LYS B N 1
ATOM 4777 C CA . LYS B 1 257 ? -7.152 6.41 -17.641 1 86.81 257 LYS B CA 1
ATOM 4778 C C . LYS B 1 257 ? -6.051 7.438 -17.891 1 86.81 257 LYS B C 1
ATOM 4780 O O . LYS B 1 257 ? -5.156 7.211 -18.703 1 86.81 257 LYS B O 1
ATOM 4785 N N . ASN B 1 258 ? -6.199 8.547 -17.188 1 89.31 258 ASN B N 1
ATOM 4786 C CA . ASN B 1 258 ? -5.195 9.602 -17.281 1 89.31 258 ASN B CA 1
ATOM 4787 C C . ASN B 1 258 ? -4.805 10.133 -15.898 1 89.31 258 ASN B C 1
ATOM 4789 O O . ASN B 1 258 ? -4.863 11.336 -15.656 1 89.31 258 ASN B O 1
ATOM 4793 N N . MET B 1 259 ? -4.402 9.242 -15.117 1 91.44 259 MET B N 1
ATOM 4794 C CA . MET B 1 259 ? -4.195 9.539 -13.703 1 91.44 259 MET B CA 1
ATOM 4795 C C . MET B 1 259 ? -3.125 10.602 -13.523 1 91.44 259 MET B C 1
ATOM 4797 O O . MET B 1 259 ? -3.266 11.492 -12.68 1 91.44 259 MET B O 1
ATOM 4801 N N . TYR B 1 260 ? -2.043 10.555 -14.336 1 92.94 260 TYR B N 1
ATOM 4802 C CA . TYR B 1 260 ? -0.929 11.484 -14.219 1 92.94 260 TYR B CA 1
ATOM 4803 C C . TYR B 1 260 ? -1.391 12.922 -14.445 1 92.94 260 TYR B C 1
ATOM 4805 O O . TYR B 1 260 ? -1.29 13.766 -13.547 1 92.94 260 TYR B O 1
ATOM 4813 N N . SER B 1 261 ? -1.946 13.125 -15.586 1 92.56 261 SER B N 1
ATOM 4814 C CA . SER B 1 261 ? -2.365 14.477 -15.938 1 92.56 261 SER B CA 1
ATOM 4815 C C . SER B 1 261 ? -3.547 14.93 -15.086 1 92.56 261 SER B C 1
ATOM 4817 O O . SER B 1 261 ? -3.596 16.078 -14.641 1 92.56 261 SER B O 1
ATOM 4819 N N . CYS B 1 262 ? -4.465 14.023 -14.852 1 93.75 262 CYS B N 1
ATOM 4820 C CA . CYS B 1 262 ? -5.664 14.375 -14.094 1 93.75 262 CYS B CA 1
ATOM 4821 C C . CYS B 1 262 ? -5.316 14.703 -12.648 1 93.75 262 CYS B C 1
ATOM 4823 O O . CYS B 1 262 ? -5.93 15.586 -12.039 1 93.75 262 CYS B O 1
ATOM 4825 N N . SER B 1 263 ? -4.359 14.016 -12.133 1 95.25 263 SER B N 1
ATOM 4826 C CA . SER B 1 263 ? -3.953 14.273 -10.75 1 95.25 263 SER B CA 1
ATOM 4827 C C . SER B 1 263 ? -3.285 15.641 -10.617 1 95.25 263 SER B C 1
ATOM 4829 O O . SER B 1 263 ? -3.527 16.359 -9.648 1 95.25 263 SER B O 1
ATOM 4831 N N . LEU B 1 264 ? -2.455 15.977 -11.57 1 95.31 264 LEU B N 1
ATOM 4832 C CA . LEU B 1 264 ? -1.787 17.266 -11.539 1 95.31 264 LEU B CA 1
ATOM 4833 C C . LEU B 1 264 ? -2.797 18.406 -11.672 1 95.31 264 LEU B C 1
ATOM 4835 O O . LEU B 1 264 ? -2.723 19.391 -10.945 1 95.31 264 LEU B O 1
ATOM 4839 N N . VAL B 1 265 ? -3.709 18.219 -12.562 1 95.31 265 VAL B N 1
ATOM 4840 C CA . VAL B 1 265 ? -4.766 19.203 -12.742 1 95.31 265 VAL B CA 1
ATOM 4841 C C . VAL B 1 265 ? -5.59 19.328 -11.461 1 95.31 265 VAL B C 1
ATOM 4843 O O . VAL B 1 265 ? -5.98 20.422 -11.062 1 95.31 265 VAL B O 1
ATOM 4846 N N . LEU B 1 266 ? -5.867 18.234 -10.891 1 96.12 266 LEU B N 1
ATOM 4847 C CA . LEU B 1 266 ? -6.633 18.219 -9.656 1 96.12 266 LEU B CA 1
ATOM 4848 C C . LEU B 1 266 ? -5.891 18.969 -8.547 1 96.12 266 LEU B C 1
ATOM 4850 O O . LEU B 1 266 ? -6.48 19.781 -7.84 1 96.12 266 LEU B O 1
ATOM 4854 N N . LEU B 1 267 ? -4.609 18.703 -8.375 1 96.44 267 LEU B N 1
ATOM 4855 C CA . LEU B 1 267 ? -3.811 19.391 -7.367 1 96.44 267 LEU B CA 1
ATOM 4856 C C . LEU B 1 267 ? -3.828 20.891 -7.594 1 96.44 267 LEU B C 1
ATOM 4858 O O . LEU B 1 267 ? -3.91 21.672 -6.641 1 96.44 267 LEU B O 1
ATOM 4862 N N . ASP B 1 268 ? -3.734 21.219 -8.805 1 96.06 268 ASP B N 1
ATOM 4863 C CA . ASP B 1 268 ? -3.793 22.625 -9.164 1 96.06 268 ASP B CA 1
ATOM 4864 C C . ASP B 1 268 ? -5.145 23.234 -8.789 1 96.06 268 ASP B C 1
ATOM 4866 O O . ASP B 1 268 ? -5.199 24.297 -8.156 1 96.06 268 ASP B O 1
ATOM 4870 N N . ARG B 1 269 ? -6.195 22.594 -9.156 1 95.69 269 ARG B N 1
ATOM 4871 C CA . ARG B 1 269 ? -7.555 23.047 -8.867 1 95.69 269 ARG B CA 1
ATOM 4872 C C . ARG B 1 269 ? -7.797 23.125 -7.367 1 95.69 269 ARG B C 1
ATOM 4874 O O . ARG B 1 269 ? -8.555 23.984 -6.906 1 95.69 269 ARG B O 1
ATOM 4881 N N . LEU B 1 270 ? -7.164 22.297 -6.617 1 95.88 270 LEU B N 1
ATOM 4882 C CA . LEU B 1 270 ? -7.348 22.234 -5.172 1 95.88 270 LEU B CA 1
ATOM 4883 C C . LEU B 1 270 ? -6.449 23.266 -4.473 1 95.88 270 LEU B C 1
ATOM 4885 O O . LEU B 1 270 ? -6.441 23.344 -3.244 1 95.88 270 LEU B O 1
ATOM 4889 N N . GLY B 1 271 ? -5.629 24 -5.23 1 96.69 271 GLY B N 1
ATOM 4890 C CA . GLY B 1 271 ? -4.859 25.109 -4.691 1 96.69 271 GLY B CA 1
ATOM 4891 C C . GLY B 1 271 ? -3.516 24.688 -4.129 1 96.69 271 GLY B C 1
ATOM 4892 O O . GLY B 1 271 ? -2.834 25.469 -3.471 1 96.69 271 GLY B O 1
ATOM 4893 N N . MET B 1 272 ? -3.129 23.422 -4.383 1 96.88 272 MET B N 1
ATOM 4894 C CA . MET B 1 272 ? -1.872 22.922 -3.828 1 96.88 272 MET B CA 1
ATOM 4895 C C . MET B 1 272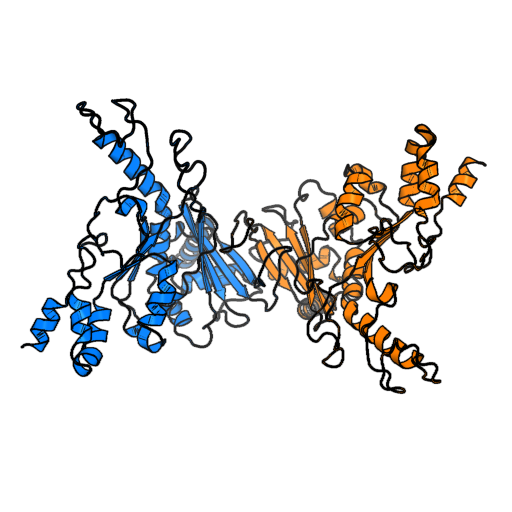 ? -0.68 23.641 -4.453 1 96.88 272 MET B C 1
ATOM 4897 O O . MET B 1 272 ? 0.352 23.812 -3.803 1 96.88 272 MET B O 1
ATOM 4901 N N . LEU B 1 273 ? -0.793 24.047 -5.676 1 95.75 273 LEU B N 1
ATOM 4902 C CA . LEU B 1 273 ? 0.323 24.641 -6.398 1 95.75 273 LEU B CA 1
ATOM 4903 C C . LEU B 1 273 ? 0.401 26.141 -6.125 1 95.75 273 LEU B C 1
ATOM 4905 O O . LEU B 1 273 ? 1.371 26.797 -6.512 1 95.75 273 LEU B O 1
ATOM 4909 N N . ASP B 1 274 ? -0.547 26.672 -5.438 1 94.75 274 ASP B N 1
ATOM 4910 C CA . ASP B 1 274 ? -0.562 28.094 -5.086 1 94.75 274 ASP B CA 1
ATOM 4911 C C . ASP B 1 274 ? -0.015 28.312 -3.676 1 94.75 274 ASP B C 1
ATOM 4913 O O . ASP B 1 274 ? 0.157 29.453 -3.244 1 94.75 274 ASP B O 1
ATOM 4917 N N . LEU B 1 275 ? 0.225 27.25 -2.988 1 95.44 275 LEU B N 1
ATOM 4918 C CA . LEU B 1 275 ? 0.733 27.359 -1.624 1 95.44 275 LEU B CA 1
ATOM 4919 C C . LEU B 1 275 ? 2.166 27.875 -1.613 1 95.44 275 LEU B C 1
ATOM 4921 O O . LEU B 1 275 ? 2.916 27.656 -2.568 1 95.44 275 LEU B O 1
ATOM 4925 N N . GLU B 1 276 ? 2.449 28.562 -0.498 1 92.94 276 GLU B N 1
ATOM 4926 C CA . GLU B 1 276 ? 3.844 28.938 -0.292 1 92.94 276 GLU B CA 1
ATOM 4927 C C . GLU B 1 276 ? 4.738 27.703 -0.157 1 92.94 276 GLU B C 1
ATOM 4929 O O . GLU B 1 276 ? 4.395 26.766 0.546 1 92.94 276 GLU B O 1
ATOM 4934 N N . HIS B 1 277 ? 5.789 27.641 -0.878 1 89.31 277 HIS B N 1
ATOM 4935 C CA . HIS B 1 277 ? 6.766 26.562 -0.824 1 89.31 277 HIS B CA 1
ATOM 4936 C C . HIS B 1 277 ? 6.156 25.25 -1.297 1 89.31 277 HIS B C 1
ATOM 4938 O O . HIS B 1 277 ? 6.414 24.188 -0.712 1 89.31 277 HIS B O 1
ATOM 4944 N N . TYR B 1 278 ? 5.262 25.391 -2.27 1 92.25 278 TYR B N 1
ATOM 4945 C CA . TYR B 1 278 ? 4.602 24.188 -2.768 1 92.25 278 TYR B CA 1
ATOM 4946 C C . TYR B 1 278 ? 5.621 23.188 -3.293 1 92.25 278 TYR B C 1
ATOM 4948 O O . TYR B 1 278 ? 5.352 21.984 -3.344 1 92.25 278 TYR B O 1
ATOM 4956 N N . GLU B 1 279 ? 6.84 23.625 -3.613 1 90.69 279 GLU B N 1
ATOM 4957 C CA . GLU B 1 279 ? 7.879 22.766 -4.172 1 90.69 279 GLU B CA 1
ATOM 4958 C C . GLU B 1 279 ? 8.453 21.844 -3.107 1 90.69 279 GLU B C 1
ATOM 4960 O O . GLU B 1 279 ? 9.125 20.859 -3.43 1 90.69 279 GLU B O 1
ATOM 4965 N N . LEU B 1 280 ? 8.133 22.141 -1.83 1 90.19 280 LEU B N 1
ATOM 4966 C CA . LEU B 1 280 ? 8.664 21.344 -0.736 1 90.19 280 LEU B CA 1
ATOM 4967 C C . LEU B 1 280 ? 7.73 20.172 -0.417 1 90.19 280 LEU B C 1
ATOM 4969 O O . LEU B 1 280 ? 8.039 19.344 0.445 1 90.19 280 LEU B O 1
ATOM 4973 N N . LEU B 1 281 ? 6.691 20.141 -1.143 1 95.44 281 LEU B N 1
ATOM 4974 C CA . LEU B 1 281 ? 5.688 19.125 -0.843 1 95.44 281 LEU B CA 1
ATOM 4975 C C . LEU B 1 281 ? 5.629 18.078 -1.949 1 95.44 281 LEU B C 1
ATOM 4977 O O . LEU B 1 281 ? 5.684 18.422 -3.135 1 95.44 281 LEU B O 1
ATOM 4981 N N . ASP B 1 282 ? 5.652 16.859 -1.541 1 95.94 282 ASP B N 1
ATOM 4982 C CA . ASP B 1 282 ? 5.305 15.742 -2.418 1 95.94 282 ASP B CA 1
ATOM 4983 C C . ASP B 1 282 ? 3.871 15.281 -2.178 1 95.94 282 ASP B C 1
ATOM 4985 O O . ASP B 1 282 ? 3.307 15.516 -1.107 1 95.94 282 ASP B O 1
ATOM 4989 N N . TYR B 1 283 ? 3.361 14.703 -3.25 1 97.06 283 TYR B N 1
ATOM 4990 C CA . TYR B 1 283 ? 1.98 14.25 -3.111 1 97.06 283 TYR B CA 1
ATOM 4991 C C . TYR B 1 283 ? 1.822 12.82 -3.613 1 97.06 283 TYR B C 1
ATOM 4993 O O . TYR B 1 283 ? 2.477 12.414 -4.578 1 97.06 283 TYR B O 1
ATOM 5001 N N . VAL B 1 284 ? 1.077 12.062 -2.945 1 96.56 284 VAL B N 1
ATOM 5002 C CA . VAL B 1 284 ? 0.492 10.828 -3.447 1 96.56 284 VAL B CA 1
ATOM 5003 C C . VAL B 1 284 ? -1.027 10.961 -3.518 1 96.56 284 VAL B C 1
ATOM 5005 O O . VAL B 1 284 ? -1.682 11.211 -2.502 1 96.56 284 VAL B O 1
ATOM 5008 N N . ILE B 1 285 ? -1.521 10.852 -4.672 1 96 285 ILE B N 1
ATOM 5009 C CA . ILE B 1 285 ? -2.963 10.945 -4.867 1 96 285 ILE B CA 1
ATOM 5010 C C . ILE B 1 285 ? -3.508 9.609 -5.367 1 96 285 ILE B C 1
ATOM 5012 O O . ILE B 1 285 ? -2.898 8.961 -6.223 1 96 285 ILE B O 1
ATOM 5016 N N . GLY B 1 286 ? -4.57 9.234 -4.734 1 95.25 286 GLY B N 1
ATOM 5017 C CA . GLY B 1 286 ? -5.09 7.945 -5.168 1 95.25 286 GLY B CA 1
ATOM 5018 C C . GLY B 1 286 ? -6.555 7.75 -4.832 1 95.25 286 GLY B C 1
ATOM 5019 O O . GLY B 1 286 ? -7.16 8.586 -4.16 1 95.25 286 GLY B O 1
ATOM 5020 N N . GLU B 1 287 ? -7.129 6.75 -5.414 1 95.19 287 GLU B N 1
ATOM 5021 C CA . GLU B 1 287 ? -8.492 6.297 -5.16 1 95.19 287 GLU B CA 1
ATOM 5022 C C . GLU B 1 287 ? -8.531 4.809 -4.84 1 95.19 287 GLU B C 1
ATOM 5024 O O . GLU B 1 287 ? -7.852 4.012 -5.488 1 95.19 287 GLU B O 1
ATOM 5029 N N . ALA B 1 288 ? -9.281 4.539 -3.805 1 94.5 288 ALA B N 1
ATOM 5030 C CA . ALA B 1 288 ? -9.398 3.145 -3.393 1 94.5 288 ALA B CA 1
ATOM 5031 C C . ALA B 1 288 ? -9.984 2.291 -4.512 1 94.5 288 ALA B C 1
ATOM 5033 O O . ALA B 1 288 ? -10.883 2.736 -5.238 1 94.5 288 ALA B O 1
ATOM 5034 N N . THR B 1 289 ? -9.484 1.045 -4.66 1 90.38 289 THR B N 1
ATOM 5035 C CA . THR B 1 289 ? -9.938 0.139 -5.711 1 90.38 289 THR B CA 1
ATOM 5036 C C . THR B 1 289 ? -11.078 -0.738 -5.211 1 90.38 289 THR B C 1
ATOM 5038 O O . THR B 1 289 ? -11.758 -1.395 -6.008 1 90.38 289 THR B O 1
ATOM 5041 N N . GLY B 1 290 ? -11.352 -0.759 -3.85 1 85.25 290 GLY B N 1
ATOM 5042 C CA . GLY B 1 290 ? -12.289 -1.689 -3.238 1 85.25 290 GLY B CA 1
ATOM 5043 C C . GLY B 1 290 ? -11.641 -2.994 -2.816 1 85.25 290 GLY B C 1
ATOM 5044 O O . GLY B 1 290 ? -12.297 -3.857 -2.229 1 85.25 290 GLY B O 1
ATOM 5045 N N . LYS B 1 291 ? -10.391 -3.137 -3.143 1 85.5 291 LYS B N 1
ATOM 5046 C CA . LYS B 1 291 ? -9.656 -4.332 -2.748 1 85.5 291 LYS B CA 1
ATOM 5047 C C . LYS B 1 291 ? -8.844 -4.082 -1.479 1 85.5 291 LYS B C 1
ATOM 5049 O O . LYS B 1 291 ? -8.484 -2.943 -1.179 1 85.5 291 LYS B O 1
ATOM 5054 N N . TYR B 1 292 ? -8.617 -5.156 -0.788 1 83.31 292 TYR B N 1
ATOM 5055 C CA . TYR B 1 292 ? -7.871 -5.109 0.461 1 83.31 292 TYR B CA 1
ATOM 5056 C C . TYR B 1 292 ? -6.762 -6.156 0.471 1 83.31 292 TYR B C 1
ATOM 5058 O O . TYR B 1 292 ? -6.867 -7.191 -0.189 1 83.31 292 TYR B O 1
ATOM 5066 N N . THR B 1 293 ? -5.711 -5.746 1.026 1 83.31 293 THR B N 1
ATOM 5067 C CA . THR B 1 293 ? -4.621 -6.699 1.171 1 83.31 293 THR B CA 1
ATOM 5068 C C . THR B 1 293 ? -4.125 -6.742 2.615 1 83.31 293 THR B C 1
ATOM 5070 O O . THR B 1 293 ? -4.336 -5.797 3.377 1 83.31 293 THR B O 1
ATOM 5073 N N . LEU B 1 294 ? -3.701 -7.883 2.947 1 77.69 294 LEU B N 1
ATOM 5074 C CA . LEU B 1 294 ? -3.043 -8.109 4.23 1 77.69 294 LEU B CA 1
ATOM 5075 C C . LEU B 1 294 ? -1.647 -8.688 4.031 1 77.69 294 LEU B C 1
ATOM 5077 O O . LEU B 1 294 ? -1.459 -9.602 3.221 1 77.69 294 LEU B O 1
ATOM 5081 N N . HIS B 1 295 ? -0.639 -7.941 4.582 1 72.56 295 HIS B N 1
ATOM 5082 C CA . HIS B 1 295 ? 0.689 -8.539 4.551 1 72.56 295 HIS B CA 1
ATOM 5083 C C . HIS B 1 295 ? 0.828 -9.633 5.602 1 72.56 295 HIS B C 1
ATOM 5085 O O . HIS B 1 295 ? 0.17 -9.586 6.645 1 72.56 295 HIS B O 1
ATOM 5091 N N . VAL B 1 296 ? 1.625 -10.633 5.203 1 64.56 296 VAL B N 1
ATOM 5092 C CA . VAL B 1 296 ? 1.816 -11.75 6.121 1 64.56 296 VAL B CA 1
ATOM 5093 C C . VAL B 1 296 ? 2.309 -11.234 7.473 1 64.56 296 VAL B C 1
ATOM 5095 O O . VAL B 1 296 ? 3.256 -10.445 7.535 1 64.56 296 VAL B O 1
ATOM 5098 N N . GLY B 1 297 ? 1.725 -11.586 8.516 1 61.5 297 GLY B N 1
ATOM 5099 C CA . GLY B 1 297 ? 2.133 -11.227 9.867 1 61.5 297 GLY B CA 1
ATOM 5100 C C . GLY B 1 297 ? 1.541 -9.914 10.344 1 61.5 297 GLY B C 1
ATOM 5101 O O . GLY B 1 297 ? 1.692 -9.547 11.508 1 61.5 297 GLY B O 1
ATOM 5102 N N . GLU B 1 298 ? 1.017 -9.227 9.398 1 66.56 298 GLU B N 1
ATOM 5103 C CA . GLU B 1 298 ? 0.45 -7.938 9.789 1 66.56 298 GLU B CA 1
ATOM 5104 C C . GLU B 1 298 ? -1.028 -8.07 10.141 1 66.56 298 GLU B C 1
ATOM 5106 O O . GLU B 1 298 ? -1.656 -9.086 9.836 1 66.56 298 GLU B O 1
ATOM 5111 N N . HIS B 1 299 ? -1.296 -7.117 11.055 1 65.62 299 HIS B N 1
ATOM 5112 C CA . HIS B 1 299 ? -2.693 -7.098 11.469 1 65.62 299 HIS B CA 1
ATOM 5113 C C . HIS B 1 299 ? -3.461 -5.977 10.773 1 65.62 299 HIS B C 1
ATOM 5115 O O . HIS B 1 299 ? -2.904 -4.91 10.508 1 65.62 299 HIS B O 1
ATOM 5121 N N . GLY B 1 300 ? -4.543 -6.309 10.156 1 71.94 300 GLY B N 1
ATOM 5122 C CA . GLY B 1 300 ? -5.445 -5.312 9.602 1 71.94 300 GLY B CA 1
ATOM 5123 C C . GLY B 1 300 ? -5.41 -5.25 8.086 1 71.94 300 GLY B C 1
ATOM 5124 O O . GLY B 1 300 ? -4.34 -5.305 7.484 1 71.94 300 GLY B O 1
ATOM 5125 N N . LEU B 1 301 ? -6.434 -5.227 7.547 1 81.94 301 LEU B N 1
ATOM 5126 C CA . LEU B 1 301 ? -6.574 -5.121 6.102 1 81.94 301 LEU B CA 1
ATOM 5127 C C . LEU B 1 301 ? -6.176 -3.732 5.617 1 81.94 301 LEU B C 1
ATOM 5129 O O . LEU B 1 301 ? -6.492 -2.73 6.262 1 81.94 301 LEU B O 1
ATOM 5133 N N . GLN B 1 302 ? -5.312 -3.721 4.66 1 83.44 302 GLN B N 1
ATOM 5134 C CA . GLN B 1 302 ? -4.922 -2.459 4.039 1 83.44 302 GLN B CA 1
ATOM 5135 C C . GLN B 1 302 ? -5.695 -2.221 2.746 1 83.44 302 GLN B C 1
ATOM 5137 O O . GLN B 1 302 ? -5.906 -3.148 1.963 1 83.44 302 GLN B O 1
ATOM 5142 N N . VAL B 1 303 ? -6.121 -1.027 2.672 1 87.88 303 VAL B N 1
ATOM 5143 C CA . VAL B 1 303 ? -6.848 -0.637 1.468 1 87.88 303 VAL B CA 1
ATOM 5144 C C . VAL B 1 303 ? -5.867 -0.472 0.306 1 87.88 303 VAL B C 1
ATOM 5146 O O . VAL B 1 303 ? -4.785 0.096 0.473 1 87.88 303 VAL B O 1
ATOM 5149 N N . HIS B 1 304 ? -6.23 -1.02 -0.782 1 90.88 304 HIS B N 1
ATOM 5150 C CA . HIS B 1 304 ? -5.438 -0.838 -1.991 1 90.88 304 HIS B CA 1
ATOM 5151 C C . HIS B 1 304 ? -5.91 0.376 -2.783 1 90.88 304 HIS B C 1
ATOM 5153 O O . HIS B 1 304 ? -7.113 0.597 -2.932 1 90.88 304 HIS B O 1
ATOM 5159 N N . TYR B 1 305 ? -4.906 1.119 -3.24 1 93.31 305 TYR B N 1
ATOM 5160 C CA . TYR B 1 305 ? -5.227 2.332 -3.982 1 93.31 305 TYR B CA 1
ATOM 5161 C C . TYR B 1 305 ? -4.605 2.301 -5.375 1 93.31 305 TYR B C 1
ATOM 5163 O O . TYR B 1 305 ? -3.479 1.824 -5.547 1 93.31 305 TYR B O 1
ATOM 5171 N N . ASN B 1 306 ? -5.492 2.725 -6.371 1 94.31 306 ASN B N 1
ATOM 5172 C CA . ASN B 1 306 ? -4.836 3.312 -7.535 1 94.31 306 ASN B CA 1
ATOM 5173 C C . ASN B 1 306 ? -4.203 4.66 -7.203 1 94.31 306 ASN B C 1
ATOM 5175 O O . ASN B 1 306 ? -4.898 5.598 -6.805 1 94.31 306 ASN B O 1
ATOM 5179 N N . GLN B 1 307 ? -2.914 4.707 -7.316 1 94.31 307 GLN B N 1
ATOM 5180 C CA . GLN B 1 307 ? -2.297 5.934 -6.824 1 94.31 307 GLN B CA 1
ATOM 5181 C C . GLN B 1 307 ? -1.06 6.293 -7.645 1 94.31 307 GLN B C 1
ATOM 5183 O O . GLN B 1 307 ? -0.493 5.438 -8.328 1 94.31 307 GLN B O 1
ATOM 5188 N N . ILE B 1 308 ? -0.678 7.547 -7.574 1 94.94 308 ILE B N 1
ATOM 5189 C CA . ILE B 1 308 ? 0.489 8.086 -8.266 1 94.94 308 ILE B CA 1
ATOM 5190 C C . ILE B 1 308 ? 1.204 9.094 -7.363 1 94.94 308 ILE B C 1
ATOM 5192 O O . ILE B 1 308 ? 0.559 9.875 -6.66 1 94.94 308 ILE B O 1
ATOM 5196 N N . HIS B 1 309 ? 2.48 9 -7.348 1 95.69 309 HIS B N 1
ATOM 5197 C CA . HIS B 1 309 ? 3.346 9.867 -6.555 1 95.69 309 HIS B CA 1
ATOM 5198 C C . HIS B 1 309 ? 3.926 10.992 -7.406 1 95.69 309 HIS B C 1
ATOM 5200 O O . HIS B 1 309 ? 4.359 10.758 -8.539 1 95.69 309 HIS B O 1
ATOM 5206 N N . PHE B 1 310 ? 3.84 12.188 -6.883 1 94.88 310 PHE B N 1
ATOM 5207 C CA . PHE B 1 310 ? 4.461 13.359 -7.492 1 94.88 310 PHE B CA 1
ATOM 5208 C C . PHE B 1 310 ? 5.453 14.008 -6.535 1 94.88 310 PHE B C 1
ATOM 5210 O O . PHE B 1 310 ? 5.09 14.383 -5.422 1 94.88 310 PHE B O 1
ATOM 5217 N N . ASP B 1 311 ? 6.68 14.125 -7.016 1 92.31 311 ASP B N 1
ATOM 5218 C CA . ASP B 1 311 ? 7.621 14.906 -6.219 1 92.31 311 ASP B CA 1
ATOM 5219 C C . ASP B 1 311 ? 7.508 16.391 -6.535 1 92.31 311 ASP B C 1
ATOM 5221 O O . ASP B 1 311 ? 6.895 16.781 -7.535 1 92.31 311 ASP B O 1
ATOM 5225 N N . GLY B 1 312 ? 8.055 17.203 -5.641 1 89.5 312 GLY B N 1
ATOM 5226 C CA . GLY B 1 312 ? 7.996 18.656 -5.801 1 89.5 312 GLY B CA 1
ATOM 5227 C C . GLY B 1 312 ? 8.57 19.125 -7.121 1 89.5 312 GLY B C 1
ATOM 5228 O O . GLY B 1 312 ? 8.031 20.047 -7.742 1 89.5 312 GLY B O 1
ATOM 5229 N N . ARG B 1 313 ? 9.586 18.547 -7.645 1 88.75 313 ARG B N 1
ATOM 5230 C CA . ARG B 1 313 ? 10.234 18.938 -8.891 1 88.75 313 ARG B CA 1
ATOM 5231 C C . ARG B 1 313 ? 9.305 18.703 -10.078 1 88.75 313 ARG B C 1
ATOM 5233 O O . ARG B 1 313 ? 9.219 19.547 -10.977 1 88.75 313 ARG B O 1
ATOM 5240 N N . THR B 1 314 ? 8.664 17.516 -10.039 1 91.56 314 THR B N 1
ATOM 5241 C CA . THR B 1 314 ? 7.723 17.203 -11.109 1 91.56 314 THR B CA 1
ATOM 5242 C C . THR B 1 314 ? 6.582 18.219 -11.141 1 91.56 314 THR B C 1
ATOM 5244 O O . THR B 1 314 ? 6.184 18.672 -12.211 1 91.56 314 THR B O 1
ATOM 5247 N N . ILE B 1 315 ? 6.125 18.562 -10.031 1 94 315 ILE B N 1
ATOM 5248 C CA . ILE B 1 315 ? 5.016 19.5 -9.922 1 94 315 ILE B CA 1
ATOM 5249 C C . ILE B 1 315 ? 5.453 20.891 -10.398 1 94 315 ILE B C 1
ATOM 5251 O O . ILE B 1 315 ? 4.734 21.547 -11.164 1 94 315 ILE B O 1
ATOM 5255 N N . ALA B 1 316 ? 6.629 21.25 -10.016 1 93 316 ALA B N 1
ATOM 5256 C CA . ALA B 1 316 ? 7.156 22.547 -10.422 1 93 316 ALA B CA 1
ATOM 5257 C C . ALA B 1 316 ? 7.332 22.609 -11.938 1 93 316 ALA B C 1
ATOM 5259 O O . ALA B 1 316 ? 7.004 23.625 -12.562 1 93 316 ALA B O 1
ATOM 5260 N N . SER B 1 317 ? 7.84 21.547 -12.516 1 93.12 317 SER B N 1
ATOM 5261 C CA . SER B 1 317 ? 8.031 21.5 -13.961 1 93.12 317 SER B CA 1
ATOM 5262 C C . SER B 1 317 ? 6.699 21.578 -14.703 1 93.12 317 SER B C 1
ATOM 5264 O O . SER B 1 317 ? 6.59 22.266 -15.727 1 93.12 317 SER B O 1
ATOM 5266 N N . TRP B 1 318 ? 5.77 20.906 -14.195 1 94 318 TRP B N 1
ATOM 5267 C CA . TRP B 1 318 ? 4.445 20.938 -14.805 1 94 318 TRP B CA 1
ATOM 5268 C C . TRP B 1 318 ? 3.834 22.328 -14.727 1 94 318 TRP B C 1
ATOM 5270 O O . TRP B 1 318 ? 3.262 22.812 -15.703 1 94 318 TRP B O 1
ATOM 5280 N N . LYS B 1 319 ? 3.947 22.922 -13.594 1 93.69 319 LYS B N 1
ATOM 5281 C CA . LYS B 1 319 ? 3.418 24.266 -13.422 1 93.69 319 LYS B CA 1
ATOM 5282 C C . LYS B 1 319 ? 4.078 25.25 -14.383 1 93.69 319 LYS B C 1
ATOM 5284 O O . LYS B 1 319 ? 3.404 26.078 -15 1 93.69 319 LYS B O 1
ATOM 5289 N N . LYS B 1 320 ? 5.383 25.141 -14.531 1 92.12 320 LYS B N 1
ATOM 5290 C CA . LYS B 1 320 ? 6.117 25.984 -15.461 1 92.12 320 LYS B CA 1
ATOM 5291 C C . LYS B 1 320 ? 5.648 25.766 -16.891 1 92.12 320 LYS B C 1
ATOM 5293 O O . LYS B 1 320 ? 5.512 26.719 -17.672 1 92.12 320 LYS B O 1
ATOM 5298 N N . GLY B 1 321 ? 5.438 24.547 -17.203 1 91 321 GLY B N 1
ATOM 5299 C CA . GLY B 1 321 ? 4.934 24.219 -18.531 1 91 321 GLY B CA 1
ATOM 5300 C C . GLY B 1 321 ? 3.545 24.781 -18.797 1 91 321 GLY B C 1
ATOM 5301 O O . GLY B 1 321 ? 3.26 25.266 -19.891 1 91 321 GLY B O 1
ATOM 5302 N N . LYS B 1 322 ? 2.744 24.688 -17.828 1 90.06 322 LYS B N 1
ATOM 5303 C CA . LYS B 1 322 ? 1.393 25.234 -17.938 1 90.06 322 LYS B CA 1
ATOM 5304 C C . LYS B 1 322 ? 1.423 26.75 -18.141 1 90.06 322 LYS B C 1
ATOM 5306 O O . LYS B 1 322 ? 0.682 27.281 -18.969 1 90.06 322 LYS B O 1
ATOM 5311 N N . GLU B 1 323 ? 2.254 27.422 -17.422 1 88.69 323 GLU B N 1
ATOM 5312 C CA . GLU B 1 323 ? 2.359 28.875 -17.5 1 88.69 323 GLU B CA 1
ATOM 5313 C C . GLU B 1 323 ? 2.959 29.312 -18.844 1 88.69 323 GLU B C 1
ATOM 5315 O O . GLU B 1 323 ? 2.562 30.344 -19.406 1 88.69 323 GLU B O 1
ATOM 5320 N N . ALA B 1 324 ? 3.859 28.531 -19.281 1 89.12 324 ALA B N 1
ATOM 5321 C CA . ALA B 1 324 ? 4.469 28.828 -20.578 1 89.12 324 ALA B CA 1
ATOM 5322 C C . ALA B 1 324 ? 3.455 28.703 -21.703 1 89.12 324 ALA B C 1
ATOM 5324 O O . ALA B 1 324 ? 3.434 29.516 -22.641 1 89.12 324 ALA B O 1
ATOM 5325 N N . LYS B 1 325 ? 2.672 27.766 -21.703 1 85.5 325 LYS B N 1
ATOM 5326 C CA . LYS B 1 325 ? 1.664 27.547 -22.734 1 85.5 325 LYS B CA 1
ATOM 5327 C C . LYS B 1 325 ? 0.583 28.625 -22.688 1 85.5 325 LYS B C 1
ATOM 5329 O O . LYS B 1 325 ? 0.013 28.984 -23.719 1 85.5 325 LYS B O 1
ATOM 5334 N N . ALA B 1 326 ? 0.344 29.094 -21.531 1 83.12 326 ALA B N 1
ATOM 5335 C CA . ALA B 1 326 ? -0.668 30.125 -21.391 1 83.12 326 ALA B CA 1
ATOM 5336 C C . ALA B 1 326 ? -0.144 31.484 -21.875 1 83.12 326 ALA B C 1
ATOM 5338 O O . ALA B 1 326 ? -0.923 32.344 -22.266 1 83.12 326 ALA B O 1
ATOM 5339 N N . SER B 1 327 ? 1.104 31.609 -21.906 1 75.19 327 SER B N 1
ATOM 5340 C CA . SER B 1 327 ? 1.697 32.875 -22.328 1 75.19 327 SER B CA 1
ATOM 5341 C C . SER B 1 327 ? 1.933 32.875 -23.828 1 75.19 327 SER B C 1
ATOM 5343 O O . SER B 1 327 ? 2.211 33.938 -24.406 1 75.19 327 SER B O 1
ATOM 5345 N N . THR B 1 328 ? 2.135 31.672 -24.422 1 69.19 328 THR B N 1
ATOM 5346 C CA . THR B 1 328 ? 2.334 31.719 -25.859 1 69.19 328 THR B CA 1
ATOM 5347 C C . THR B 1 328 ? 1.032 32.062 -26.578 1 69.19 328 THR B C 1
ATOM 5349 O O . THR B 1 328 ? 0.031 31.359 -26.438 1 69.19 328 THR B O 1
ATOM 5352 N N . PRO B 1 329 ? 0.861 33.312 -27.391 1 59.44 329 PRO B N 1
ATOM 5353 C CA . PRO B 1 329 ? -0.276 33.812 -28.172 1 59.44 329 PRO B CA 1
ATOM 5354 C C . PRO B 1 329 ? -0.628 32.875 -29.328 1 59.44 329 PRO B C 1
ATOM 5356 O O . PRO B 1 329 ? 0.243 32.156 -29.844 1 59.44 329 PRO B O 1
#